Protein AF-A0A2G9XQI0-F1 (afdb_monomer)

pLDDT: mean 79.47, std 15.98, range [28.84, 98.62]

Solvent-accessible surface area (backbone atoms only — not comparable to full-atom values): 32537 Å² total; per-residue (Å²): 112,74,72,61,55,56,53,53,55,53,52,53,52,55,56,50,63,72,71,75,75,69,88,62,84,77,70,81,80,65,81,81,84,62,55,68,38,78,83,71,47,72,48,85,38,57,42,31,38,40,32,28,11,38,22,68,37,73,60,52,85,65,51,75,16,21,46,47,31,33,47,54,44,52,51,48,39,46,72,32,25,70,39,49,76,94,41,53,45,79,26,52,25,87,54,28,28,59,66,47,53,56,48,50,53,55,46,43,40,72,67,47,42,55,69,14,32,36,40,38,38,41,26,35,59,30,45,62,40,88,82,84,65,44,22,21,45,56,28,26,76,30,53,93,88,38,71,86,49,38,46,40,55,62,64,52,44,58,46,59,14,50,93,38,27,34,31,36,22,29,35,39,38,34,47,23,22,26,46,39,73,57,50,84,83,78,85,77,83,84,71,87,83,42,71,69,52,53,31,54,12,64,76,27,39,12,32,35,38,36,23,39,17,38,80,47,78,69,59,74,65,48,58,94,56,16,23,46,52,50,34,32,48,43,45,50,64,70,69,56,72,56,60,66,46,37,60,86,67,49,43,61,58,28,38,53,50,22,57,76,75,46,96,36,54,49,46,74,46,62,43,71,95,24,75,44,42,91,75,22,38,42,75,48,45,46,33,72,66,45,43,52,52,57,52,53,51,52,55,51,51,55,51,52,54,57,51,51,53,55,48,54,54,52,50,51,52,53,51,53,52,52,56,51,50,52,51,58,49,52,54,47,58,51,53,50,52,50,50,51,52,53,53,50,62,73,28,63,97,48,98,77,55,53,81,68,72,32,75,69,36,53,49,52,53,50,55,51,52,54,52,53,50,53,52,53,53,52,53,51,54,52,49,55,54,50,51,51,49,54,51,50,50,55,50,49,54,50,52,52,52,48,51,55,52,49,56,52,52,53,52,53,50,52,52,48,56,53,35,57,72,34,88,75,31,51,83,43,46,65,65,50,46,52,56,55,36,68,79,37,73,84,46,77,80,53,63,90,85,44,60,61,59,44,39,22,73,73,60,40,76,69,47,76,56,100,55,34,41,26,29,59,36,45,30,28,38,32,71,83,80,44,34,26,31,44,26,47,39,72,73,48,67,37,23,45,70,59,28,41,52,49,13,47,68,37,54,67,63,80,45,71,75,31,25,50,31,45,62,69,60,55,56,70,52,56,32,99,82,47,64,43,80,25,85,44,74,57,54,23,21,29,62,89,68,48,44,50,41,32,39,26,34,51,26,64,51,66,58,93,69,26,27,29,34,42,32,30,42,91,65,88,69,94,75,86,95,68,88,71,53,97,64,63,40,82,46,78,42,55,29,83,51,30,76,65,23,27,34,54,32,29,33,73,57,120

Structure (mmCIF, N/CA/C/O backbone):
data_AF-A0A2G9XQI0-F1
#
_entry.id   AF-A0A2G9XQI0-F1
#
loop_
_atom_site.group_PDB
_atom_site.id
_atom_site.type_symbol
_atom_site.label_atom_id
_atom_site.label_alt_id
_atom_site.label_comp_id
_atom_site.label_asym_id
_atom_site.label_entity_id
_atom_site.label_seq_id
_atom_site.pdbx_PDB_ins_code
_atom_site.Cartn_x
_atom_site.Cartn_y
_atom_site.Cartn_z
_atom_site.occupancy
_atom_site.B_iso_or_equiv
_atom_site.auth_seq_id
_atom_site.auth_comp_id
_atom_site.auth_asym_id
_atom_site.auth_atom_id
_atom_site.pdbx_PDB_model_num
ATOM 1 N N . MET A 1 1 ? -49.673 32.265 -56.583 1.00 53.06 1 MET A N 1
ATOM 2 C CA . MET A 1 1 ? -49.340 30.983 -55.913 1.00 53.06 1 MET A CA 1
ATOM 3 C C . MET A 1 1 ? -48.064 30.309 -56.434 1.00 53.06 1 MET A C 1
ATOM 5 O O . MET A 1 1 ? -47.155 30.170 -55.629 1.00 53.06 1 MET A O 1
ATOM 9 N N . LYS A 1 2 ? -47.919 29.950 -57.726 1.00 47.06 2 LYS A N 1
ATOM 10 C CA . LYS A 1 2 ? -46.746 29.178 -58.225 1.00 47.06 2 LYS A CA 1
ATOM 11 C C . LYS A 1 2 ? -45.350 29.745 -57.859 1.00 47.06 2 LYS A C 1
ATOM 13 O O . LYS A 1 2 ? -44.463 28.971 -57.527 1.00 47.06 2 LYS A O 1
ATOM 18 N N . SER A 1 3 ? -45.167 31.072 -57.841 1.00 48.56 3 SER A N 1
ATOM 19 C CA . SER A 1 3 ? -43.870 31.715 -57.521 1.00 48.56 3 SER A CA 1
ATOM 20 C C . SER A 1 3 ? -43.415 31.556 -56.054 1.00 48.56 3 SER A C 1
ATOM 22 O O . SER A 1 3 ? -42.226 31.401 -55.788 1.00 48.56 3 SER A O 1
ATOM 24 N N . ILE A 1 4 ? -44.349 31.535 -55.093 1.00 52.88 4 ILE A N 1
ATOM 25 C CA . ILE A 1 4 ? -44.016 31.419 -53.658 1.00 52.88 4 ILE A CA 1
ATOM 26 C C . ILE A 1 4 ? -43.609 29.981 -53.316 1.00 52.88 4 ILE A C 1
ATOM 28 O O . ILE A 1 4 ? -42.608 29.773 -52.637 1.00 52.88 4 ILE A O 1
ATOM 32 N N . ILE A 1 5 ? -44.329 28.994 -53.860 1.00 52.91 5 ILE A N 1
ATOM 33 C CA . ILE A 1 5 ? -44.011 27.571 -53.675 1.00 52.91 5 ILE A CA 1
ATOM 34 C C . ILE A 1 5 ? -42.599 27.279 -54.207 1.00 52.91 5 ILE A C 1
ATOM 36 O O . ILE A 1 5 ? -41.779 26.729 -53.481 1.00 52.91 5 ILE A O 1
ATOM 40 N N . MET A 1 6 ? -42.268 27.758 -55.413 1.00 44.12 6 MET A N 1
ATOM 41 C CA . MET A 1 6 ? -40.955 27.530 -56.033 1.00 44.12 6 MET A CA 1
ATOM 42 C C . MET A 1 6 ? -39.779 28.137 -55.242 1.00 44.12 6 MET A C 1
ATOM 44 O O . MET A 1 6 ? -38.683 27.582 -55.261 1.00 44.12 6 MET A O 1
ATOM 48 N N . ARG A 1 7 ? -39.994 29.239 -54.504 1.00 46.38 7 ARG A N 1
ATOM 49 C CA . ARG A 1 7 ? -38.972 29.820 -53.612 1.00 46.38 7 ARG A CA 1
ATOM 50 C C . ARG A 1 7 ? -38.784 29.026 -52.317 1.00 46.38 7 ARG A C 1
ATOM 52 O O . ARG A 1 7 ? -37.656 28.924 -51.848 1.00 46.38 7 ARG A O 1
ATOM 59 N N . ILE A 1 8 ? -39.847 28.434 -51.773 1.00 49.78 8 ILE A N 1
ATOM 60 C CA . ILE A 1 8 ? -39.761 27.583 -50.575 1.00 49.78 8 ILE A CA 1
ATOM 61 C C . ILE A 1 8 ? -39.074 26.250 -50.915 1.00 49.78 8 ILE A C 1
ATOM 63 O O . ILE A 1 8 ? -38.213 25.812 -50.159 1.00 49.78 8 ILE A O 1
ATOM 67 N N . THR A 1 9 ? -39.366 25.653 -52.078 1.00 47.44 9 THR A N 1
ATOM 68 C CA . THR A 1 9 ? -38.718 24.404 -52.522 1.00 47.44 9 THR A CA 1
ATOM 69 C C . THR A 1 9 ? -37.220 24.574 -52.807 1.00 47.44 9 THR A C 1
ATOM 71 O O . THR A 1 9 ? -36.441 23.678 -52.495 1.00 47.44 9 THR A O 1
ATOM 74 N N . LEU A 1 10 ? -36.780 25.718 -53.352 1.00 41.25 10 LEU A N 1
ATOM 75 C CA . LEU A 1 10 ? -35.342 25.971 -53.532 1.00 41.25 10 LEU A CA 1
ATOM 76 C C . LEU A 1 10 ? -34.605 26.127 -52.193 1.00 41.25 10 LEU A C 1
ATOM 78 O O . LEU A 1 10 ? -33.480 25.652 -52.063 1.00 41.25 10 LEU A O 1
ATOM 82 N N . PHE A 1 11 ? -35.227 26.762 -51.194 1.00 43.19 11 PHE A N 1
ATOM 83 C CA . PHE A 1 11 ? -34.589 26.991 -49.895 1.00 43.19 11 PHE A CA 1
ATOM 84 C C . PHE A 1 11 ? -34.471 25.705 -49.062 1.00 43.19 11 PHE A C 1
ATOM 86 O O . PHE A 1 11 ? -33.463 25.502 -48.388 1.00 43.19 11 PHE A O 1
ATOM 93 N N . THR A 1 12 ? -35.453 24.798 -49.146 1.00 44.06 12 THR A N 1
ATOM 94 C CA . THR A 1 12 ? -35.372 23.487 -48.482 1.00 44.06 12 THR A CA 1
ATOM 95 C C . THR A 1 12 ? -34.373 22.546 -49.149 1.00 44.06 12 THR A C 1
ATOM 97 O O . THR A 1 12 ? -33.665 21.840 -48.437 1.00 44.06 12 THR A O 1
ATOM 100 N N . ILE A 1 13 ? -34.237 22.568 -50.481 1.00 44.06 13 ILE A N 1
ATOM 101 C CA . ILE A 1 13 ? -33.203 21.781 -51.175 1.00 44.06 13 ILE A CA 1
ATOM 102 C C . ILE A 1 13 ? -31.798 22.314 -50.850 1.00 44.06 13 ILE A C 1
ATOM 104 O O . ILE A 1 13 ? -30.905 21.510 -50.591 1.00 44.06 13 ILE A O 1
ATOM 108 N N . LEU A 1 14 ? -31.607 23.639 -50.766 1.00 38.41 14 LEU A N 1
ATOM 109 C CA . LEU A 1 14 ? -30.307 24.218 -50.403 1.00 38.41 14 LEU A CA 1
ATOM 110 C C . LEU A 1 14 ? -29.899 23.888 -48.953 1.00 38.41 14 LEU A C 1
ATOM 112 O O . LEU A 1 14 ? -28.735 23.564 -48.707 1.00 38.41 14 LEU A O 1
ATOM 116 N N . LEU A 1 15 ? -30.851 23.889 -48.006 1.00 39.62 15 LEU A N 1
ATOM 117 C CA . LEU A 1 15 ? -30.596 23.416 -46.638 1.00 39.62 15 LEU A CA 1
ATOM 118 C C . LEU A 1 15 ? -30.298 21.910 -46.583 1.00 39.62 15 LEU A C 1
ATOM 120 O O . LEU A 1 15 ? -29.443 21.500 -45.805 1.00 39.62 15 LEU A O 1
ATOM 124 N N . PHE A 1 16 ? -30.946 21.083 -47.410 1.00 36.50 16 PHE A N 1
ATOM 125 C CA . PHE A 1 16 ? -30.682 19.641 -47.418 1.00 36.50 16 PHE A CA 1
ATOM 126 C C . PHE A 1 16 ? -29.314 19.304 -48.037 1.00 36.50 16 PHE A C 1
ATOM 128 O O . PHE A 1 16 ? -28.618 18.419 -47.543 1.00 36.50 16 PHE A O 1
ATOM 135 N N . SER A 1 17 ? -28.856 20.068 -49.038 1.00 36.22 17 SER A N 1
ATOM 136 C CA . SER A 1 17 ? -27.488 19.945 -49.566 1.00 36.22 17 SER A CA 1
ATOM 137 C C . SER A 1 17 ? -26.392 20.400 -48.593 1.00 36.22 17 SER A C 1
ATOM 139 O O . SER A 1 17 ? -25.253 19.968 -48.740 1.00 36.22 17 SER A O 1
ATOM 141 N N . LEU A 1 18 ? -26.713 21.208 -47.571 1.00 38.41 18 LEU A N 1
ATOM 142 C CA . LEU A 1 18 ? -25.760 21.571 -46.510 1.00 38.41 18 LEU A CA 1
ATOM 143 C C . LEU A 1 18 ? -25.688 20.552 -45.356 1.00 38.41 18 LEU A C 1
ATOM 145 O O . LEU A 1 18 ? -24.840 20.698 -44.479 1.00 38.41 18 LEU A O 1
ATOM 149 N N . VAL A 1 19 ? -26.551 19.529 -45.343 1.00 41.97 19 VAL A N 1
ATOM 150 C CA . VAL A 1 19 ? -26.643 18.527 -44.258 1.00 41.97 19 VAL A CA 1
ATOM 151 C C . VAL A 1 19 ? -26.165 17.130 -44.699 1.00 41.97 19 VAL A C 1
ATOM 153 O O . VAL A 1 19 ? -25.964 16.256 -43.863 1.00 41.97 19 VAL A O 1
ATOM 156 N N . VAL A 1 20 ? -25.888 16.914 -45.993 1.00 44.09 20 VAL A N 1
ATOM 157 C CA . VAL A 1 20 ? -25.429 15.616 -46.546 1.00 44.09 20 VAL A CA 1
ATOM 158 C C . VAL A 1 20 ? -24.032 15.727 -47.187 1.00 44.09 20 VAL A C 1
ATOM 160 O O . VAL A 1 20 ? -23.755 15.184 -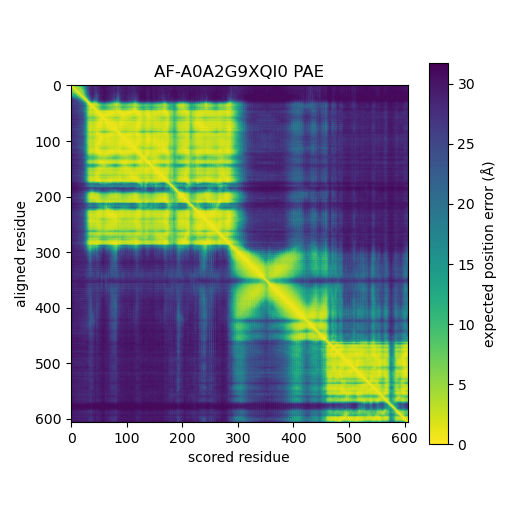48.252 1.00 44.09 20 VAL A O 1
ATOM 163 N N . SER A 1 21 ? -23.119 16.474 -46.559 1.00 42.31 21 SER A N 1
ATOM 164 C CA . SER A 1 21 ? -21.694 16.536 -46.956 1.00 42.31 21 SER A CA 1
ATOM 165 C C . SER A 1 21 ? -20.744 16.733 -45.766 1.00 42.31 21 SER A C 1
ATOM 167 O O . SER A 1 21 ? -19.694 17.358 -45.881 1.00 42.31 21 SER A O 1
ATOM 169 N N . SER A 1 22 ? -21.101 16.164 -44.613 1.00 34.94 22 SER A N 1
ATOM 170 C CA . SER A 1 22 ? -20.264 16.117 -43.403 1.00 34.94 22 SER A CA 1
ATOM 171 C C . SER A 1 22 ? -20.148 14.711 -42.795 1.00 34.94 22 SER A C 1
ATOM 173 O O . SER A 1 22 ? -19.723 14.561 -41.656 1.00 34.94 22 SER A O 1
ATOM 175 N N . THR A 1 23 ? -20.407 13.661 -43.584 1.00 33.53 23 THR A N 1
ATOM 176 C CA . THR A 1 23 ? -19.893 12.302 -43.321 1.00 33.53 23 THR A CA 1
ATOM 177 C C . THR A 1 23 ? -18.526 12.084 -43.978 1.00 33.53 23 THR A C 1
ATOM 179 O O . THR A 1 23 ? -18.231 11.003 -44.484 1.00 33.53 23 THR A O 1
ATOM 182 N N . TYR A 1 24 ? -17.673 13.113 -43.974 1.00 36.69 24 TYR A N 1
ATOM 183 C CA . TYR A 1 24 ? -16.237 12.866 -43.952 1.00 36.69 24 TYR A CA 1
ATOM 184 C C . TYR A 1 24 ? -15.875 12.521 -42.519 1.00 36.69 24 TYR A C 1
ATOM 186 O O . TYR A 1 24 ? -16.235 13.262 -41.607 1.00 36.69 24 TYR A O 1
ATOM 194 N N . SER A 1 25 ? -15.200 11.387 -42.341 1.00 35.41 25 SER A N 1
ATOM 195 C CA . SER A 1 25 ? -14.806 10.873 -41.033 1.00 35.41 25 SER A CA 1
ATOM 196 C C . SER A 1 25 ? -14.056 11.945 -40.242 1.00 35.41 25 SER A C 1
ATOM 198 O O . SER A 1 25 ? -12.876 12.210 -40.487 1.00 35.41 25 SER A O 1
ATOM 200 N N . ALA A 1 26 ? -14.751 12.565 -39.288 1.00 30.28 26 ALA A N 1
ATOM 201 C CA . ALA A 1 26 ? -14.115 13.265 -38.195 1.00 30.28 26 ALA A CA 1
ATOM 202 C C . ALA A 1 26 ? -13.466 12.181 -37.336 1.00 30.28 26 ALA A C 1
ATOM 204 O O . ALA A 1 26 ? -14.075 11.672 -36.399 1.00 30.28 26 ALA A O 1
ATOM 205 N N . ALA A 1 27 ? -12.244 11.795 -37.711 1.00 33.16 27 ALA A N 1
ATOM 206 C CA . ALA A 1 27 ? -11.382 11.029 -36.834 1.00 33.16 27 ALA A CA 1
ATOM 207 C C . ALA A 1 27 ? -11.371 11.752 -35.488 1.00 33.16 27 ALA A C 1
ATOM 209 O O . ALA A 1 27 ? -11.069 12.952 -35.442 1.00 33.16 27 ALA A O 1
ATOM 210 N N . GLU A 1 28 ? -11.735 11.040 -34.423 1.00 30.44 28 GLU A N 1
ATOM 211 C CA . GLU A 1 28 ? -11.627 11.549 -33.067 1.00 30.44 28 GLU A CA 1
ATOM 212 C C . GLU A 1 28 ? -10.166 11.937 -32.846 1.00 30.44 28 GLU A C 1
ATOM 214 O O . GLU A 1 28 ? -9.304 11.097 -32.592 1.00 30.44 28 GLU A O 1
ATOM 219 N N . ARG A 1 29 ? -9.864 13.235 -32.956 1.00 33.72 29 ARG A N 1
ATOM 220 C CA . ARG A 1 29 ? -8.623 13.796 -32.428 1.00 33.72 29 ARG A CA 1
ATOM 221 C C . ARG A 1 29 ? -8.776 13.844 -30.917 1.00 33.72 29 ARG A C 1
ATOM 223 O O . ARG A 1 29 ? -8.934 14.915 -30.335 1.00 33.72 29 ARG A O 1
ATOM 230 N N . GLY A 1 30 ? -8.783 12.659 -30.309 1.00 34.31 30 GLY A N 1
ATOM 231 C CA . GLY A 1 30 ? -8.629 12.507 -28.878 1.00 34.31 30 GLY A CA 1
ATOM 232 C C . GLY A 1 30 ? -7.390 13.282 -28.457 1.00 34.31 30 GLY A C 1
ATOM 233 O O . GLY A 1 30 ? -6.353 13.236 -29.126 1.00 34.31 30 GLY A O 1
ATOM 234 N N . VAL A 1 31 ? -7.511 14.044 -27.374 1.00 39.00 31 VAL A N 1
ATOM 235 C CA . VAL A 1 31 ? -6.353 14.690 -26.763 1.00 39.00 31 VAL A CA 1
ATOM 236 C C . VAL A 1 31 ? -5.443 13.565 -26.283 1.00 39.00 31 VAL A C 1
ATOM 238 O O . VAL A 1 31 ? -5.781 12.861 -25.335 1.00 39.00 31 VAL A O 1
ATOM 241 N N . VAL A 1 32 ? -4.318 13.357 -26.970 1.00 52.38 32 VAL A N 1
ATOM 242 C CA . VAL A 1 32 ? -3.326 12.347 -26.587 1.00 52.38 32 VAL A CA 1
ATOM 243 C C . VAL A 1 32 ? -2.655 12.833 -25.306 1.00 52.38 32 VAL A C 1
ATOM 245 O O . VAL A 1 32 ? -1.730 13.640 -25.352 1.00 52.38 32 VAL A O 1
ATOM 248 N N . ILE A 1 33 ? -3.159 12.379 -24.157 1.00 62.16 33 ILE A N 1
ATOM 249 C CA . ILE A 1 33 ? -2.604 12.727 -22.848 1.00 62.16 33 ILE A CA 1
ATOM 250 C C . ILE A 1 33 ? -1.252 12.025 -22.709 1.00 62.16 33 ILE A C 1
ATOM 252 O O . ILE A 1 33 ? -1.184 10.804 -22.554 1.00 62.16 33 ILE A O 1
ATOM 256 N N . ARG A 1 34 ? -0.172 12.805 -22.768 1.00 75.62 34 ARG A N 1
ATOM 257 C CA . ARG A 1 34 ? 1.202 12.323 -22.598 1.00 75.62 34 ARG A CA 1
ATOM 258 C C . ARG A 1 34 ? 1.620 12.402 -21.127 1.00 75.62 34 ARG A C 1
ATOM 260 O O . ARG A 1 34 ? 1.248 13.358 -20.445 1.00 75.62 34 ARG A O 1
ATOM 267 N N . PRO A 1 35 ? 2.404 11.439 -20.614 1.00 83.75 35 PRO A N 1
ATOM 268 C CA . PRO A 1 35 ? 3.014 11.589 -19.302 1.00 83.75 35 PRO A CA 1
ATOM 269 C C . PRO A 1 35 ? 4.070 12.699 -19.306 1.00 83.75 35 PRO A C 1
ATOM 271 O O . PRO A 1 35 ? 4.711 12.965 -20.323 1.00 83.75 35 PRO A O 1
ATOM 274 N N . LEU A 1 36 ? 4.301 13.297 -18.137 1.00 84.06 36 LEU A N 1
ATOM 275 C CA . LEU A 1 36 ? 5.464 14.148 -17.894 1.00 84.06 36 LEU A CA 1
ATOM 276 C C . LEU A 1 36 ? 6.652 13.286 -17.462 1.00 84.06 36 LEU A C 1
ATOM 278 O O . LEU A 1 36 ? 6.535 12.445 -16.566 1.00 84.06 36 LEU A O 1
ATOM 282 N N . ALA A 1 37 ? 7.804 13.520 -18.076 1.00 85.00 37 ALA A N 1
ATOM 283 C CA . ALA A 1 37 ? 9.079 12.923 -17.722 1.00 85.00 37 ALA A CA 1
ATOM 284 C C . ALA A 1 37 ? 9.555 13.386 -16.330 1.00 85.00 37 ALA A C 1
ATOM 286 O O . ALA A 1 37 ? 9.181 14.471 -15.878 1.00 85.00 37 ALA A O 1
ATOM 287 N N . PRO A 1 38 ? 10.473 12.652 -15.671 1.00 82.94 38 PRO A N 1
ATOM 288 C CA . PRO A 1 38 ? 11.167 13.138 -14.473 1.00 82.94 38 PRO A CA 1
ATOM 289 C C . PRO A 1 38 ? 11.973 14.432 -14.708 1.00 82.94 38 PRO A C 1
ATOM 291 O O . PRO A 1 38 ? 12.406 15.084 -13.759 1.00 82.94 38 PRO A O 1
ATOM 294 N N . THR A 1 39 ? 12.214 14.808 -15.972 1.00 76.88 39 THR A N 1
ATOM 295 C CA . THR A 1 39 ? 12.831 16.089 -16.345 1.00 76.88 39 THR A CA 1
ATOM 296 C C . THR A 1 39 ? 11.876 17.277 -16.229 1.00 76.88 39 THR A C 1
ATOM 298 O O . THR A 1 39 ? 12.375 18.386 -16.039 1.00 76.88 39 THR A O 1
ATOM 301 N N . GLY A 1 40 ? 10.557 17.043 -16.276 1.00 75.69 40 GLY A N 1
ATOM 302 C CA . GLY A 1 40 ? 9.492 18.053 -16.343 1.00 75.69 40 GLY A CA 1
ATOM 303 C C . GLY A 1 40 ? 8.876 18.234 -17.740 1.00 75.69 40 GLY A C 1
ATOM 304 O O . GLY A 1 40 ? 7.873 18.925 -17.872 1.00 75.69 40 GLY A O 1
ATOM 305 N N . GLU A 1 41 ? 9.447 17.612 -18.772 1.00 80.00 41 GLU A N 1
ATOM 306 C CA . GLU A 1 41 ? 9.004 17.725 -20.171 1.00 80.00 41 GLU A CA 1
ATOM 307 C C . GLU A 1 41 ? 7.963 16.649 -20.528 1.00 80.00 41 GLU A C 1
ATOM 309 O O . GLU A 1 41 ? 7.930 15.587 -19.910 1.00 80.00 41 GLU A O 1
ATOM 314 N N . GLU A 1 42 ? 7.130 16.870 -21.548 1.00 84.88 42 GLU A N 1
ATOM 315 C CA . GLU A 1 42 ? 6.244 15.814 -22.062 1.00 84.88 42 GLU A CA 1
ATOM 316 C C . GLU A 1 42 ? 7.039 14.671 -22.709 1.00 84.88 42 GLU A C 1
ATOM 318 O O . GLU A 1 42 ? 7.889 14.896 -23.576 1.00 84.88 42 GLU A O 1
ATOM 323 N N . VAL A 1 43 ? 6.707 13.429 -22.350 1.00 86.81 43 VAL A N 1
ATOM 324 C CA . VAL A 1 43 ? 7.292 12.229 -22.959 1.00 86.81 43 VAL A CA 1
ATOM 325 C C . VAL A 1 43 ? 6.834 12.120 -24.417 1.00 86.81 43 VAL A C 1
ATOM 327 O O . VAL A 1 43 ? 5.646 11.967 -24.721 1.00 86.81 43 VAL A O 1
ATOM 330 N N . GLN A 1 44 ? 7.797 12.204 -25.337 1.00 81.94 44 GLN A N 1
ATOM 331 C CA . GLN A 1 44 ? 7.540 12.200 -26.780 1.00 81.94 44 GLN A CA 1
ATOM 332 C C . GLN A 1 44 ? 7.326 10.789 -27.353 1.00 81.94 44 GLN A C 1
ATOM 334 O O . GLN A 1 44 ? 6.523 10.630 -28.277 1.00 81.94 44 GLN A O 1
ATOM 339 N N . GLY A 1 45 ? 7.974 9.768 -26.788 1.00 87.75 45 GLY A N 1
ATOM 340 C CA . GLY A 1 45 ? 7.819 8.378 -27.219 1.00 87.75 45 GLY A CA 1
ATOM 341 C C . GLY A 1 45 ? 6.667 7.622 -26.561 1.00 87.75 45 GLY A C 1
ATOM 342 O O . GLY A 1 45 ? 6.174 7.978 -25.488 1.00 87.75 45 GLY A O 1
ATOM 343 N N . SER A 1 46 ? 6.256 6.544 -27.216 1.00 93.31 46 SER A N 1
ATOM 344 C CA . SER A 1 46 ? 5.218 5.620 -26.761 1.00 93.31 46 SER A CA 1
ATOM 345 C C . SER A 1 46 ? 5.763 4.593 -25.763 1.00 93.31 46 SER A C 1
ATOM 347 O O . SER A 1 46 ? 6.950 4.256 -25.764 1.00 93.31 46 SER A O 1
ATOM 349 N N . GLN A 1 47 ? 4.876 4.061 -24.919 1.00 95.06 47 GLN A N 1
ATOM 350 C CA . GLN A 1 47 ? 5.167 2.942 -24.018 1.00 95.06 47 GLN A CA 1
ATOM 351 C C . GLN A 1 47 ? 4.649 1.646 -24.653 1.00 95.06 47 GLN A C 1
ATOM 353 O O . GLN A 1 47 ? 3.454 1.350 -24.598 1.00 95.06 47 GLN A O 1
ATOM 358 N N . TRP A 1 48 ? 5.545 0.896 -25.290 1.00 97.75 48 TRP A N 1
ATOM 359 C CA . TRP A 1 48 ? 5.236 -0.387 -25.912 1.00 97.75 48 TRP A CA 1
ATOM 360 C C . TRP A 1 48 ? 5.225 -1.516 -24.886 1.00 97.75 48 TRP A C 1
ATOM 362 O O . TRP A 1 48 ? 6.050 -1.553 -23.969 1.00 97.75 48 TRP A O 1
ATOM 372 N N . LEU A 1 49 ? 4.328 -2.478 -25.084 1.00 98.38 49 LEU A N 1
ATOM 373 C CA . LEU A 1 49 ? 4.203 -3.663 -24.245 1.00 98.38 49 LEU A CA 1
ATOM 374 C C . LEU A 1 49 ? 4.085 -4.919 -25.111 1.00 98.38 49 LEU A C 1
ATOM 376 O O . LEU A 1 49 ? 3.211 -5.013 -25.965 1.00 98.38 49 LEU A O 1
ATOM 380 N N . LEU A 1 50 ? 4.944 -5.903 -24.861 1.00 98.44 50 LEU A N 1
ATOM 381 C CA . LEU A 1 50 ? 4.791 -7.274 -25.343 1.00 98.44 50 LEU A CA 1
ATOM 382 C C . LEU A 1 50 ? 4.547 -8.177 -24.136 1.00 98.44 50 LEU A C 1
ATOM 384 O O . LEU A 1 50 ? 5.429 -8.294 -23.289 1.00 98.44 50 LEU A O 1
ATOM 388 N N . VAL A 1 51 ? 3.387 -8.827 -24.063 1.00 98.31 51 VAL A N 1
ATOM 389 C CA . VAL A 1 51 ? 3.109 -9.867 -23.062 1.00 98.31 51 VAL A CA 1
ATOM 390 C C . VAL A 1 51 ? 2.989 -11.238 -23.720 1.00 98.31 51 VAL A C 1
ATOM 392 O O . VAL A 1 51 ? 2.292 -11.410 -24.721 1.00 98.31 51 VAL A O 1
ATOM 395 N N . ILE A 1 52 ? 3.685 -12.217 -23.150 1.00 98.62 52 ILE A N 1
ATOM 396 C CA . ILE A 1 52 ? 3.687 -13.612 -23.585 1.00 98.62 52 ILE A CA 1
ATOM 397 C C . ILE A 1 52 ? 3.373 -14.480 -22.365 1.00 98.62 52 ILE A C 1
ATOM 399 O O . ILE A 1 52 ? 4.059 -14.376 -21.348 1.00 98.62 52 ILE A O 1
ATOM 403 N N . GLY A 1 53 ? 2.354 -15.332 -22.468 1.00 97.81 53 GLY A N 1
ATOM 404 C CA . GLY A 1 53 ? 1.969 -16.276 -21.416 1.00 97.81 53 GLY A CA 1
ATOM 405 C C . GLY A 1 53 ? 1.584 -17.625 -22.014 1.00 97.81 53 GLY A C 1
ATOM 406 O O . GLY A 1 53 ? 0.763 -17.671 -22.931 1.00 97.81 53 GLY A O 1
ATOM 407 N N . ILE A 1 54 ? 2.183 -18.717 -21.537 1.00 97.75 54 ILE A N 1
ATOM 408 C CA . ILE A 1 54 ? 1.983 -20.054 -22.117 1.00 97.75 54 ILE A CA 1
ATOM 409 C C . ILE A 1 54 ? 1.677 -21.069 -21.014 1.00 97.75 54 ILE A C 1
ATOM 411 O O . ILE A 1 54 ? 2.564 -21.456 -20.259 1.00 97.75 54 ILE A O 1
ATOM 415 N N . ASP A 1 55 ? 0.432 -21.538 -20.962 1.00 95.12 55 ASP A N 1
ATOM 416 C CA . ASP A 1 55 ? -0.016 -22.608 -20.066 1.00 95.12 55 ASP A CA 1
ATOM 417 C C . ASP A 1 55 ? -0.225 -23.924 -20.837 1.00 95.12 55 ASP A C 1
ATOM 419 O O . ASP A 1 55 ? 0.184 -25.003 -20.399 1.00 95.12 55 ASP A O 1
ATOM 423 N N . ASN A 1 56 ? -0.825 -23.852 -22.028 1.00 96.38 56 ASN A N 1
ATOM 424 C CA . ASN A 1 56 ? -1.303 -24.995 -22.807 1.00 96.38 56 ASN A CA 1
ATOM 425 C C . ASN A 1 56 ? -0.279 -25.541 -23.818 1.00 96.38 56 ASN A C 1
ATOM 427 O O . ASN A 1 56 ? -0.569 -25.686 -25.006 1.00 96.38 56 ASN A O 1
ATOM 431 N N . TYR A 1 57 ? 0.904 -25.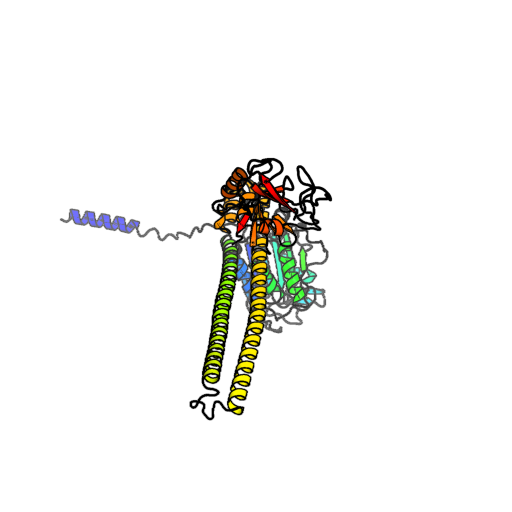908 -23.333 1.00 95.50 57 TYR A N 1
ATOM 432 C CA . TYR A 1 57 ? 1.939 -26.570 -24.130 1.00 95.50 57 TYR A CA 1
ATOM 433 C C . TYR A 1 57 ? 1.465 -27.858 -24.828 1.00 95.50 57 TYR A C 1
ATOM 435 O O . TYR A 1 57 ? 0.745 -28.672 -24.246 1.00 95.50 57 TYR A O 1
ATOM 443 N N . LEU A 1 58 ? 1.931 -28.080 -26.067 1.00 94.06 58 LEU A N 1
ATOM 444 C CA . LEU A 1 58 ? 1.603 -29.282 -26.849 1.00 94.06 58 LEU A CA 1
ATOM 445 C C . LEU A 1 58 ? 2.417 -30.517 -26.444 1.00 94.06 58 LEU A C 1
ATOM 447 O O . LEU A 1 58 ? 1.952 -31.642 -26.616 1.00 94.06 58 LEU A O 1
ATOM 451 N N . ARG A 1 59 ? 3.655 -30.319 -25.972 1.00 92.50 59 ARG A N 1
ATOM 452 C CA . ARG A 1 59 ? 4.597 -31.414 -25.659 1.00 92.50 59 ARG A CA 1
ATOM 453 C C . ARG A 1 59 ? 5.199 -31.342 -24.256 1.00 92.50 59 ARG A C 1
ATOM 455 O O . ARG A 1 59 ? 5.760 -32.336 -23.809 1.00 92.50 59 ARG A O 1
ATOM 462 N N . TRP A 1 60 ? 5.084 -30.200 -23.580 1.00 91.69 60 TRP A N 1
ATOM 463 C CA . TRP A 1 60 ? 5.563 -29.974 -22.213 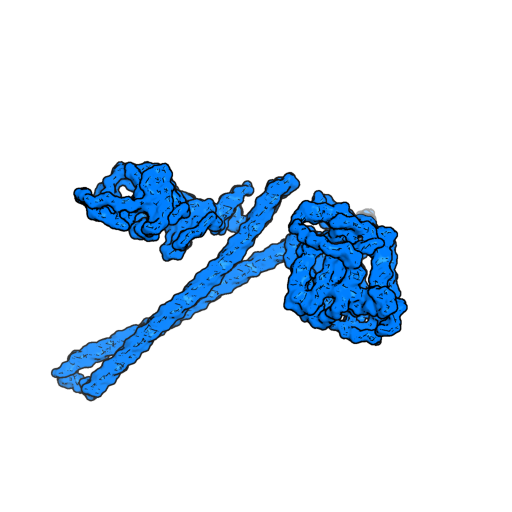1.00 91.69 60 TRP A CA 1
ATOM 464 C C . TRP A 1 60 ? 4.431 -30.123 -21.187 1.00 91.69 60 TRP A C 1
ATOM 466 O O . TRP A 1 60 ? 3.260 -30.033 -21.563 1.00 91.69 60 TRP A O 1
ATOM 476 N N . PRO A 1 61 ? 4.747 -30.339 -19.894 1.00 90.81 61 PRO A N 1
ATOM 477 C CA . PRO A 1 61 ? 3.757 -30.243 -18.826 1.00 90.81 61 PRO A CA 1
ATOM 478 C C . PRO A 1 61 ? 3.043 -28.891 -18.882 1.00 90.81 61 PRO A C 1
ATOM 480 O O . PRO A 1 61 ? 3.693 -27.858 -19.035 1.00 90.81 61 PRO A O 1
ATOM 483 N N . LYS A 1 62 ? 1.715 -28.892 -18.759 1.00 92.69 62 LYS A N 1
ATOM 484 C CA . LYS A 1 62 ? 0.944 -27.647 -18.725 1.00 92.69 62 LYS A CA 1
ATOM 485 C C . LYS A 1 62 ? 1.226 -26.862 -17.448 1.00 92.69 62 LYS A C 1
ATOM 487 O O . LYS A 1 62 ? 1.352 -27.474 -16.387 1.00 92.69 62 LYS A O 1
ATOM 492 N N . LEU A 1 63 ? 1.268 -25.541 -17.576 1.00 90.00 63 LEU A N 1
ATOM 493 C CA . LEU A 1 63 ? 1.256 -24.605 -16.452 1.00 90.00 63 LEU A CA 1
ATOM 494 C C . LEU A 1 63 ? -0.190 -24.154 -16.169 1.00 90.00 63 LEU A C 1
ATOM 496 O O . LEU A 1 63 ? -1.133 -24.577 -16.851 1.00 90.00 63 LEU A O 1
ATOM 500 N N . ARG A 1 64 ? -0.375 -23.369 -15.108 1.00 89.25 64 ARG A N 1
ATOM 501 C CA . ARG A 1 64 ? -1.679 -22.908 -14.602 1.00 89.25 64 ARG A CA 1
ATOM 502 C C . ARG A 1 64 ? -1.793 -21.395 -14.447 1.00 89.25 64 ARG A C 1
ATOM 504 O O . ARG A 1 64 ? -2.904 -20.912 -14.230 1.00 89.25 64 ARG A O 1
ATOM 511 N N . THR A 1 65 ? -0.671 -20.682 -14.456 1.00 90.62 65 THR A N 1
ATOM 512 C CA . THR A 1 65 ? -0.590 -19.270 -14.047 1.00 90.62 65 THR A CA 1
ATOM 513 C C . THR A 1 65 ? -0.103 -18.339 -15.155 1.00 90.62 65 THR A C 1
ATOM 515 O O . THR A 1 65 ? -0.470 -17.166 -15.151 1.00 90.62 65 THR A O 1
ATOM 518 N N . ALA A 1 66 ? 0.626 -18.830 -16.160 1.00 94.38 66 ALA A N 1
ATOM 519 C CA . ALA A 1 66 ? 1.420 -17.994 -17.056 1.00 94.38 66 ALA A CA 1
ATOM 520 C 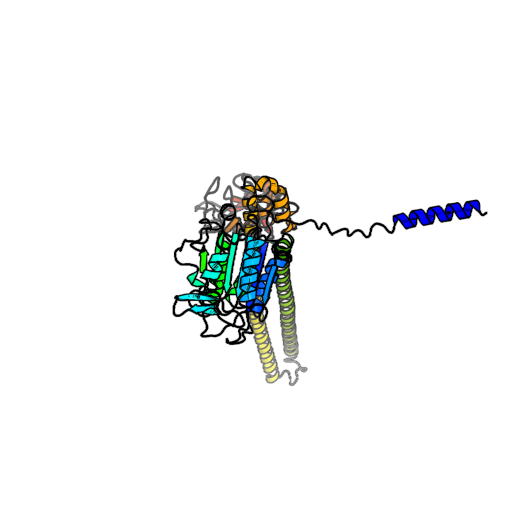C . ALA A 1 66 ? 0.575 -17.066 -17.948 1.00 94.38 66 ALA A C 1
ATOM 522 O O . ALA A 1 66 ? 0.934 -15.905 -18.173 1.00 94.38 66 ALA A O 1
ATOM 523 N N . VAL A 1 67 ? -0.579 -17.533 -18.439 1.00 96.75 67 VAL A N 1
ATOM 524 C CA . VAL A 1 67 ? -1.526 -16.688 -19.186 1.00 96.75 67 VAL A CA 1
ATOM 525 C C . VAL A 1 67 ? -2.200 -15.672 -18.259 1.00 96.75 67 VAL A C 1
ATOM 527 O O . VAL A 1 67 ? -2.502 -14.555 -18.689 1.00 96.75 67 VAL A O 1
ATOM 530 N N . ASN A 1 68 ? -2.446 -16.030 -16.997 1.00 95.31 68 ASN A N 1
ATOM 531 C CA . ASN A 1 68 ? -3.066 -15.140 -16.016 1.00 95.31 68 ASN A CA 1
ATOM 532 C C . ASN A 1 68 ? -2.094 -14.045 -15.553 1.00 95.31 68 ASN A C 1
ATOM 534 O O . ASN A 1 68 ? -2.486 -12.883 -15.490 1.00 95.31 68 ASN A O 1
ATOM 538 N N . ASP A 1 69 ? -0.822 -14.386 -15.345 1.00 95.25 69 ASP A N 1
ATOM 539 C CA . ASP A 1 69 ? 0.265 -13.467 -14.999 1.00 95.25 69 ASP A CA 1
ATOM 540 C C . ASP A 1 69 ? 0.444 -12.374 -16.056 1.00 95.25 69 ASP A C 1
ATOM 542 O O . ASP A 1 69 ? 0.391 -11.175 -15.756 1.00 95.25 69 ASP A O 1
ATOM 546 N N . ALA A 1 70 ? 0.565 -12.792 -17.319 1.00 97.12 70 ALA A N 1
ATOM 547 C CA . ALA A 1 70 ? 0.694 -11.898 -18.463 1.00 97.12 70 ALA A CA 1
ATOM 548 C C . ALA A 1 70 ? -0.513 -10.946 -18.594 1.00 97.12 70 ALA A C 1
ATOM 550 O O . ALA A 1 70 ? -0.338 -9.744 -18.814 1.00 97.12 70 ALA A O 1
ATOM 551 N N . LYS A 1 71 ? -1.737 -11.452 -18.374 1.00 97.56 71 LYS A N 1
ATOM 552 C CA . LYS A 1 71 ? -2.969 -10.643 -18.368 1.00 97.56 71 LYS A CA 1
ATOM 553 C C . LYS A 1 71 ? -3.031 -9.682 -17.181 1.00 97.56 71 LYS A C 1
ATOM 555 O O . LYS A 1 71 ? -3.330 -8.509 -17.378 1.00 97.56 71 LYS A O 1
ATOM 560 N N . ALA A 1 72 ? -2.698 -10.136 -15.974 1.00 96.62 72 ALA A N 1
ATOM 561 C CA . ALA A 1 72 ? -2.737 -9.327 -14.757 1.00 96.62 72 ALA A CA 1
ATOM 562 C C . ALA A 1 72 ? -1.751 -8.147 -14.809 1.00 96.62 72 ALA A C 1
ATOM 564 O O . ALA A 1 72 ? -2.083 -7.047 -14.353 1.00 96.62 72 ALA A O 1
ATOM 565 N N . LEU A 1 73 ? -0.569 -8.349 -15.404 1.00 97.12 73 LEU A N 1
ATOM 566 C CA . LEU A 1 73 ? 0.370 -7.266 -15.691 1.00 97.12 73 LEU A CA 1
ATOM 567 C C . LEU A 1 73 ? -0.203 -6.295 -16.732 1.00 97.12 73 LEU A C 1
ATOM 569 O O . LEU A 1 73 ? -0.256 -5.091 -16.478 1.00 97.12 73 LEU A O 1
ATOM 573 N N . ARG A 1 74 ? -0.664 -6.815 -17.878 1.00 96.94 74 ARG A N 1
ATOM 574 C CA . ARG A 1 74 ? -1.278 -6.041 -18.972 1.00 96.94 74 ARG A CA 1
ATOM 575 C C . ARG A 1 74 ? -2.438 -5.177 -18.471 1.00 96.94 74 ARG A C 1
ATOM 577 O O . ARG A 1 74 ? -2.518 -4.001 -18.822 1.00 96.94 74 ARG A O 1
ATOM 584 N N . ASP A 1 75 ? -3.283 -5.708 -17.591 1.00 96.31 75 ASP A N 1
ATOM 585 C CA . ASP A 1 75 ? -4.411 -4.991 -16.984 1.00 96.31 75 ASP A CA 1
ATOM 586 C C . ASP A 1 75 ? -3.954 -3.847 -16.074 1.00 96.31 75 ASP A C 1
ATOM 588 O O . ASP A 1 75 ? -4.476 -2.736 -16.162 1.00 96.31 75 ASP A O 1
ATOM 592 N N . VAL A 1 76 ? -2.950 -4.071 -15.223 1.00 95.50 76 VAL A N 1
ATOM 593 C CA . VAL A 1 76 ? -2.402 -3.025 -14.345 1.00 95.50 76 VAL A CA 1
ATOM 594 C C . VAL A 1 76 ? -1.693 -1.928 -15.131 1.00 95.50 76 VAL A C 1
ATOM 596 O O . VAL A 1 76 ? -1.905 -0.746 -14.854 1.00 95.50 76 VAL A O 1
ATOM 599 N N . LEU A 1 77 ? -0.883 -2.298 -16.122 1.00 96.00 77 LEU A N 1
ATOM 600 C CA . LEU A 1 77 ? -0.136 -1.341 -16.931 1.00 96.00 77 LEU A CA 1
ATOM 601 C C . LEU A 1 77 ? -1.067 -0.500 -17.811 1.00 96.00 77 LEU A C 1
ATOM 603 O O . LEU A 1 77 ? -0.917 0.718 -17.844 1.00 96.00 77 LEU A O 1
ATOM 607 N N . THR A 1 78 ? -2.073 -1.100 -18.451 1.00 93.25 78 THR A N 1
ATOM 608 C CA . THR A 1 78 ? -3.027 -0.339 -19.282 1.00 93.25 78 THR A CA 1
ATOM 609 C C . THR A 1 78 ? -4.007 0.498 -18.452 1.00 93.25 78 THR A C 1
ATOM 611 O O . THR A 1 78 ? -4.331 1.621 -18.845 1.00 93.25 78 THR A O 1
ATOM 614 N N . SER A 1 79 ? -4.450 0.024 -17.279 1.00 90.00 79 SER A N 1
ATOM 615 C CA . SER A 1 79 ? -5.368 0.789 -16.416 1.00 90.00 79 SER A CA 1
ATOM 616 C C . SER A 1 79 ? -4.689 1.936 -15.661 1.00 90.00 79 SER A C 1
ATOM 618 O O . SER A 1 79 ? -5.201 3.054 -15.674 1.00 90.00 79 SER A O 1
ATOM 620 N N . ARG A 1 80 ? -3.536 1.695 -15.020 1.00 91.94 80 ARG A N 1
ATOM 621 C CA . ARG A 1 80 ? -2.906 2.660 -14.097 1.00 91.94 80 ARG A CA 1
ATOM 622 C C . ARG A 1 80 ? -1.714 3.412 -14.662 1.00 91.94 80 ARG A C 1
ATOM 624 O O . ARG A 1 80 ? -1.358 4.445 -14.102 1.00 91.94 80 ARG A O 1
ATOM 631 N N . TYR A 1 81 ? -1.106 2.930 -15.737 1.00 93.69 81 TYR A N 1
ATOM 632 C CA . TYR A 1 81 ? 0.083 3.532 -16.331 1.00 93.69 81 TYR A CA 1
ATOM 633 C C . TYR A 1 81 ? -0.190 3.952 -17.783 1.00 93.69 81 TYR A C 1
ATOM 635 O O . TYR A 1 81 ? -1.228 3.621 -18.360 1.00 93.69 81 TYR A O 1
ATOM 643 N N . TYR A 1 82 ? 0.709 4.737 -18.374 1.00 91.06 82 TYR A N 1
ATOM 644 C CA . TYR A 1 82 ? 0.566 5.258 -19.744 1.00 91.06 82 TYR A CA 1
ATOM 645 C C . TYR A 1 82 ? 0.927 4.233 -20.838 1.00 91.06 82 TYR A C 1
ATOM 647 O O . TYR A 1 82 ? 1.637 4.560 -21.782 1.00 91.06 82 TYR A O 1
ATOM 655 N N . PHE A 1 83 ? 0.430 2.999 -20.718 1.00 92.81 83 PHE A N 1
ATOM 656 C CA . PHE A 1 83 ? 0.485 1.999 -21.788 1.00 92.81 83 PHE A CA 1
ATOM 657 C C . PHE A 1 83 ? -0.800 2.048 -22.613 1.00 92.81 83 PHE A C 1
ATOM 659 O O . PHE A 1 83 ? -1.903 2.014 -22.057 1.00 92.81 83 PHE A O 1
ATOM 666 N N . ASP A 1 84 ? -0.642 2.126 -23.932 1.00 82.88 84 ASP A N 1
ATOM 667 C CA . ASP A 1 84 ? -1.741 2.200 -24.893 1.00 82.88 84 ASP A CA 1
ATOM 668 C C . ASP A 1 84 ? -1.977 0.843 -25.581 1.00 82.88 84 ASP A C 1
ATOM 670 O O . ASP A 1 84 ? -1.066 0.020 -25.685 1.00 82.88 84 ASP A O 1
ATOM 674 N N . LYS A 1 85 ? -3.201 0.610 -26.062 1.00 85.25 85 LYS A N 1
ATOM 675 C CA . LYS A 1 85 ? -3.572 -0.595 -26.816 1.00 85.25 85 LYS A CA 1
ATOM 676 C C . LYS A 1 85 ? -2.959 -0.616 -28.216 1.00 85.25 85 LYS A C 1
ATOM 678 O O . LYS A 1 85 ? -2.647 -1.696 -28.703 1.00 85.25 85 LYS A O 1
ATOM 683 N N . ASP A 1 86 ? -2.719 0.545 -28.823 1.00 88.44 86 ASP A N 1
ATOM 684 C CA . ASP A 1 86 ? -2.094 0.652 -30.150 1.00 88.44 86 ASP A CA 1
ATOM 685 C C . ASP A 1 86 ? -0.613 0.218 -30.148 1.00 88.44 86 ASP A C 1
ATOM 687 O O . ASP A 1 86 ? -0.034 -0.056 -31.199 1.00 88.44 86 ASP A O 1
ATOM 691 N N . HIS A 1 87 ? -0.002 0.118 -28.961 1.00 94.75 87 HIS A N 1
ATOM 692 C CA . HIS A 1 87 ? 1.396 -0.270 -28.752 1.00 94.75 87 HIS A CA 1
ATOM 693 C C . HIS A 1 87 ? 1.527 -1.595 -27.969 1.00 94.75 87 HIS A C 1
ATOM 695 O O . HIS A 1 87 ? 2.574 -1.875 -27.375 1.00 94.75 87 HIS A O 1
ATOM 701 N N . LEU A 1 88 ? 0.463 -2.408 -27.956 1.00 96.81 88 LEU A N 1
ATOM 702 C CA . LEU A 1 88 ? 0.360 -3.668 -27.219 1.00 96.81 88 LEU A CA 1
ATOM 703 C C . LEU A 1 88 ? 0.396 -4.882 -28.162 1.00 96.81 88 LEU A C 1
ATOM 705 O O . LEU A 1 88 ? -0.432 -5.020 -29.059 1.00 96.81 88 LEU A O 1
ATOM 709 N N . TYR A 1 89 ? 1.317 -5.807 -27.899 1.00 98.19 89 TYR A N 1
ATOM 710 C CA . TYR A 1 89 ? 1.347 -7.146 -28.480 1.00 98.19 89 TYR A CA 1
ATOM 711 C C . TYR A 1 89 ? 1.063 -8.193 -27.399 1.00 98.19 89 TYR A C 1
ATOM 713 O O . TYR A 1 89 ? 1.680 -8.184 -26.333 1.00 98.19 89 TYR A O 1
ATOM 721 N N . GLU A 1 90 ? 0.163 -9.129 -27.691 1.00 98.31 90 GLU A N 1
ATOM 722 C CA . GLU A 1 90 ? -0.236 -10.201 -26.777 1.00 98.31 90 GLU A CA 1
ATOM 723 C C . GLU A 1 90 ? -0.096 -11.553 -27.483 1.00 98.31 90 GLU A C 1
ATOM 725 O O . GLU A 1 90 ? -0.610 -11.723 -28.588 1.00 98.31 90 GLU A O 1
ATOM 730 N N . LEU A 1 91 ? 0.601 -12.511 -26.867 1.00 98.56 91 LEU A N 1
ATOM 731 C CA . LEU A 1 91 ? 0.741 -13.880 -27.372 1.00 98.56 91 LEU A CA 1
ATOM 732 C C . LEU A 1 91 ? 0.407 -14.871 -26.251 1.00 98.56 91 LEU A C 1
ATOM 734 O O . LEU A 1 91 ? 1.152 -14.985 -25.276 1.00 98.56 91 LEU A O 1
ATOM 738 N N . TYR A 1 92 ? -0.702 -15.596 -26.395 1.00 98.38 92 TYR A N 1
ATOM 739 C CA . TYR A 1 92 ? -1.176 -16.552 -25.394 1.00 98.38 92 TYR A CA 1
ATOM 740 C C . TYR A 1 92 ? -1.282 -17.961 -25.974 1.00 98.38 92 TYR A C 1
ATOM 742 O O . TYR A 1 92 ? -1.817 -18.139 -27.067 1.00 98.38 92 TYR A O 1
ATOM 750 N N . ASP A 1 93 ? -0.824 -18.966 -25.225 1.00 97.94 93 ASP A N 1
ATOM 751 C CA . ASP A 1 93 ? -0.964 -20.388 -25.570 1.00 97.94 93 ASP A CA 1
ATOM 752 C C . ASP A 1 93 ? -0.632 -20.696 -27.045 1.00 97.94 93 ASP A C 1
ATOM 754 O O . ASP A 1 93 ? 0.520 -20.581 -27.454 1.00 97.94 93 ASP A O 1
ATOM 758 N N . ALA A 1 94 ? -1.632 -21.072 -27.851 1.00 97.25 94 ALA A N 1
ATOM 759 C CA . ALA A 1 94 ? -1.483 -21.464 -29.251 1.00 97.25 94 ALA A CA 1
ATOM 760 C C . ALA A 1 94 ? -0.923 -20.348 -30.154 1.00 97.25 94 ALA A C 1
ATOM 762 O O . ALA A 1 94 ? -0.330 -20.656 -31.187 1.00 97.25 94 ALA A O 1
ATOM 763 N N . ASP A 1 95 ? -1.062 -19.078 -29.762 1.00 97.75 95 ASP A N 1
ATOM 764 C CA . ASP A 1 95 ? -0.486 -17.944 -30.488 1.00 97.75 95 ASP A CA 1
ATOM 765 C C . ASP A 1 95 ? 1.002 -17.743 -30.164 1.00 97.75 95 ASP A C 1
ATOM 767 O O . ASP A 1 95 ? 1.735 -17.159 -30.964 1.00 97.75 95 ASP A O 1
ATOM 771 N N . ALA A 1 96 ? 1.492 -18.262 -29.034 1.00 97.75 96 ALA A N 1
ATOM 772 C CA . ALA A 1 96 ? 2.875 -18.127 -28.577 1.00 97.75 96 ALA A CA 1
ATOM 773 C C . ALA A 1 96 ? 3.824 -19.151 -29.239 1.00 97.75 96 ALA A C 1
ATOM 775 O O . ALA A 1 96 ? 4.610 -19.839 -28.580 1.00 97.75 96 ALA A O 1
ATOM 776 N N . THR A 1 97 ? 3.745 -19.246 -30.570 1.00 97.94 97 THR A N 1
ATOM 777 C CA . THR A 1 97 ? 4.620 -20.105 -31.379 1.00 97.94 97 THR A CA 1
ATOM 778 C C . THR A 1 97 ? 6.006 -19.504 -31.573 1.00 97.94 97 THR A C 1
ATOM 780 O O . THR A 1 97 ? 6.192 -18.283 -31.488 1.00 97.94 97 THR A O 1
ATOM 783 N N . ARG A 1 98 ? 6.997 -20.337 -31.919 1.00 97.25 98 ARG A N 1
ATOM 784 C CA . ARG A 1 98 ? 8.367 -19.877 -32.198 1.00 97.25 98 ARG A CA 1
ATOM 785 C C . ARG A 1 98 ? 8.384 -18.830 -33.311 1.00 97.25 98 ARG A C 1
ATOM 787 O O . ARG A 1 98 ? 9.092 -17.827 -33.221 1.00 97.25 98 ARG A O 1
ATOM 794 N N . ALA A 1 99 ? 7.597 -19.074 -34.359 1.00 97.50 99 ALA A N 1
ATOM 795 C CA . ALA A 1 99 ? 7.460 -18.172 -35.494 1.00 97.50 99 ALA A CA 1
ATOM 796 C C . ALA A 1 99 ? 6.820 -16.841 -35.078 1.00 97.50 99 ALA A C 1
ATOM 798 O O . ALA A 1 99 ? 7.366 -15.784 -35.402 1.00 97.50 99 ALA A O 1
ATOM 799 N N . ASN A 1 100 ? 5.722 -16.882 -34.318 1.00 98.25 100 ASN A N 1
ATOM 800 C CA . ASN A 1 100 ? 5.005 -15.682 -33.897 1.00 98.25 100 ASN A CA 1
ATOM 801 C C . ASN A 1 100 ? 5.865 -14.811 -32.975 1.00 98.25 100 ASN A C 1
ATOM 803 O O . ASN A 1 100 ? 6.058 -13.639 -33.291 1.00 98.25 100 ASN A O 1
ATOM 807 N N . ILE A 1 101 ? 6.468 -15.378 -31.920 1.00 98.31 101 ILE A N 1
ATOM 808 C CA . ILE A 1 101 ? 7.319 -14.636 -30.970 1.00 98.31 101 ILE A CA 1
ATOM 809 C C . ILE A 1 101 ? 8.470 -13.924 -31.702 1.00 98.31 101 ILE A C 1
ATOM 811 O O . ILE A 1 101 ? 8.659 -12.715 -31.542 1.00 98.31 101 ILE A O 1
ATOM 815 N N . LEU A 1 102 ? 9.206 -14.638 -32.564 1.00 97.81 102 LEU A N 1
ATOM 816 C CA . LEU A 1 102 ? 10.305 -14.047 -33.339 1.00 97.81 102 LEU A CA 1
ATOM 817 C C . LEU A 1 102 ? 9.812 -13.015 -34.367 1.00 97.81 102 LEU A C 1
ATOM 819 O O . LEU A 1 102 ? 10.491 -12.015 -34.605 1.00 97.81 102 LEU A O 1
ATOM 823 N N . SER A 1 103 ? 8.633 -13.217 -34.967 1.00 97.94 103 SER A N 1
ATOM 824 C CA . SER A 1 103 ? 8.037 -12.235 -35.881 1.00 97.94 103 SER A CA 1
ATOM 825 C C . SER A 1 103 ? 7.631 -10.947 -35.158 1.00 97.94 103 SER A C 1
ATOM 827 O O . SER A 1 103 ? 7.876 -9.861 -35.680 1.00 97.94 103 SER A O 1
ATOM 829 N N . THR A 1 104 ? 7.112 -11.050 -33.932 1.00 98.38 104 THR A N 1
ATOM 830 C CA . THR A 1 104 ? 6.720 -9.910 -33.097 1.00 98.38 104 THR A CA 1
ATOM 831 C C . THR A 1 104 ? 7.939 -9.112 -32.646 1.00 98.38 104 THR A C 1
ATOM 833 O O . THR A 1 104 ? 7.959 -7.897 -32.830 1.00 98.38 104 THR A O 1
ATOM 836 N N . LEU A 1 105 ? 9.013 -9.770 -32.189 1.00 98.00 105 LEU A N 1
ATOM 837 C CA . LEU A 1 105 ? 10.297 -9.105 -31.908 1.00 98.00 105 LEU A CA 1
ATOM 838 C C . LEU A 1 105 ? 10.858 -8.387 -33.150 1.00 98.00 105 LEU A C 1
ATOM 840 O O . LEU A 1 105 ? 11.323 -7.249 -33.066 1.00 98.00 105 LEU A O 1
ATOM 844 N N . ARG A 1 106 ? 10.739 -9.001 -34.335 1.00 97.44 106 ARG A N 1
ATOM 845 C CA . ARG A 1 106 ? 11.138 -8.382 -35.608 1.00 97.44 106 ARG A CA 1
ATOM 846 C C . ARG A 1 106 ? 10.229 -7.227 -36.042 1.00 97.44 106 ARG A C 1
ATOM 848 O O . ARG A 1 106 ? 10.687 -6.346 -36.767 1.00 97.44 106 ARG A O 1
ATOM 855 N N . ASN A 1 107 ? 8.960 -7.224 -35.646 1.00 97.69 107 ASN A N 1
ATOM 856 C CA . ASN A 1 107 ? 8.033 -6.125 -35.912 1.00 97.69 107 ASN A CA 1
ATOM 857 C C . ASN A 1 107 ? 8.286 -4.950 -34.962 1.00 97.69 107 ASN A C 1
ATOM 859 O O . 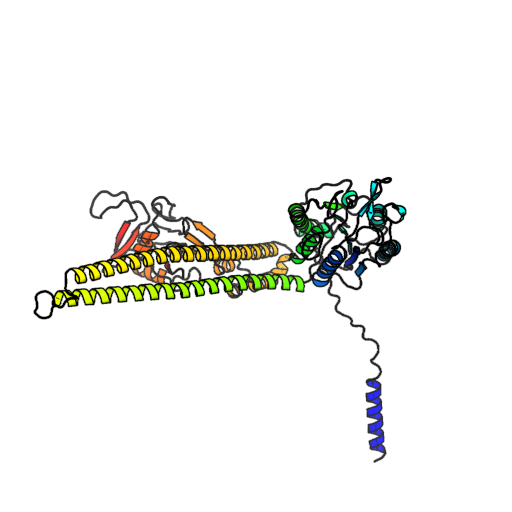ASN A 1 107 ? 8.369 -3.818 -35.435 1.00 97.69 107 ASN A O 1
ATOM 863 N N . LEU A 1 108 ? 8.548 -5.215 -33.678 1.00 97.94 108 LEU A N 1
ATOM 864 C CA . LEU A 1 108 ? 9.024 -4.214 -32.719 1.00 97.94 108 LEU A CA 1
ATOM 865 C C . LEU A 1 108 ? 10.306 -3.532 -33.225 1.00 97.94 108 LEU A C 1
ATOM 867 O O . LEU A 1 108 ? 10.344 -2.310 -33.311 1.00 97.94 108 LEU A O 1
ATOM 871 N N . ALA A 1 109 ? 11.296 -4.292 -33.705 1.00 97.00 109 ALA A N 1
ATOM 872 C CA . ALA A 1 109 ? 12.529 -3.745 -34.294 1.00 97.00 109 ALA A CA 1
ATOM 873 C C . ALA A 1 109 ? 12.318 -2.841 -35.534 1.00 97.00 109 ALA A C 1
ATOM 875 O O . ALA A 1 109 ? 13.206 -2.075 -35.901 1.00 97.00 109 ALA A O 1
ATOM 876 N N . LYS A 1 110 ? 11.155 -2.912 -36.199 1.00 96.81 110 LYS A N 1
ATOM 877 C CA . LYS A 1 110 ? 10.795 -2.025 -37.323 1.00 96.81 110 LYS A CA 1
ATOM 878 C C . LYS A 1 110 ? 9.991 -0.795 -36.900 1.00 96.81 110 LYS A C 1
ATOM 880 O O . LYS A 1 110 ? 10.019 0.200 -37.618 1.00 96.81 110 LYS A O 1
ATOM 885 N N . GLN A 1 111 ? 9.208 -0.901 -35.826 1.00 95.94 111 GLN A N 1
ATOM 886 C CA . GLN A 1 111 ? 8.188 0.086 -35.450 1.00 95.94 111 GLN A CA 1
ATOM 887 C C . GLN A 1 111 ? 8.626 0.984 -34.289 1.00 95.94 111 GLN A C 1
ATOM 889 O O . GLN A 1 111 ? 8.312 2.172 -34.294 1.00 95.94 111 GLN A O 1
ATOM 894 N N . VAL A 1 112 ? 9.355 0.421 -33.322 1.00 96.75 112 VAL A N 1
ATOM 895 C CA . VAL A 1 112 ? 9.808 1.105 -32.108 1.00 96.75 112 VAL A CA 1
ATOM 896 C C . VAL A 1 112 ? 10.888 2.129 -32.456 1.00 96.75 112 VAL A C 1
ATOM 898 O O . VAL A 1 112 ? 11.902 1.807 -33.086 1.00 96.75 112 VAL A O 1
ATOM 901 N N . LYS A 1 113 ? 10.674 3.373 -32.032 1.00 96.06 113 LYS A N 1
ATOM 902 C CA . LYS A 1 113 ? 11.530 4.527 -32.326 1.00 96.06 113 LYS A CA 1
ATOM 903 C C . LYS A 1 113 ? 12.541 4.798 -31.203 1.00 96.06 113 LYS A C 1
ATOM 905 O O . LYS A 1 113 ? 12.387 4.254 -30.112 1.00 96.06 113 LYS A O 1
ATOM 910 N N . PRO A 1 114 ? 13.571 5.636 -31.431 1.00 94.06 114 PRO A N 1
ATOM 911 C CA . PRO A 1 114 ? 14.524 6.019 -30.389 1.00 94.06 114 PRO A CA 1
ATOM 912 C C . PRO A 1 114 ? 13.872 6.605 -29.131 1.00 94.06 114 PRO A C 1
ATOM 914 O O . PRO A 1 114 ? 14.245 6.239 -28.023 1.00 94.06 114 PRO A O 1
ATOM 917 N N . GLU A 1 115 ? 12.875 7.472 -29.288 1.00 92.94 115 GLU A N 1
ATOM 918 C CA . GLU A 1 115 ? 12.164 8.126 -28.185 1.00 92.94 115 GLU A CA 1
ATOM 919 C C . GLU A 1 115 ? 11.291 7.177 -27.340 1.00 92.94 115 GLU A C 1
ATOM 921 O O . GLU A 1 115 ? 10.916 7.526 -26.221 1.00 92.94 115 GLU A O 1
ATOM 926 N N . ASP A 1 116 ? 10.969 5.988 -27.855 1.00 95.88 116 ASP A N 1
ATOM 927 C CA . ASP A 1 116 ? 10.043 5.043 -27.230 1.00 95.88 116 ASP A CA 1
ATOM 928 C C . ASP A 1 116 ? 10.665 4.277 -26.048 1.00 95.88 116 ASP A C 1
ATOM 930 O O . ASP A 1 116 ? 11.885 4.181 -25.878 1.00 95.88 116 ASP A O 1
ATOM 934 N N . SER A 1 117 ? 9.800 3.663 -25.240 1.00 97.19 117 SER A N 1
ATOM 935 C CA . SER A 1 117 ? 10.166 2.665 -24.228 1.00 97.19 117 SER A CA 1
ATOM 936 C C . SER A 1 117 ? 9.440 1.346 -24.501 1.00 97.19 117 SER A C 1
ATOM 938 O O . SER A 1 117 ? 8.311 1.360 -24.986 1.00 97.19 117 SER A O 1
ATOM 940 N N . LEU A 1 118 ? 10.068 0.208 -24.199 1.00 98.12 118 LEU A N 1
ATOM 941 C CA . LEU A 1 118 ? 9.506 -1.129 -24.418 1.00 98.12 118 LEU A CA 1
ATOM 942 C C . LEU A 1 118 ? 9.607 -2.000 -23.160 1.00 98.12 118 LEU A C 1
ATOM 944 O O . LEU A 1 118 ? 10.703 -2.251 -22.657 1.00 98.12 118 LEU A O 1
ATOM 948 N N . LEU A 1 119 ? 8.473 -2.528 -22.706 1.00 98.44 119 LEU A N 1
ATOM 949 C CA . LEU A 1 119 ? 8.420 -3.608 -21.725 1.00 98.44 119 LEU A CA 1
ATOM 950 C C . LEU A 1 119 ? 8.103 -4.931 -22.430 1.00 98.44 119 LEU A C 1
ATOM 952 O O . LEU A 1 119 ? 7.141 -5.024 -23.191 1.00 98.44 119 LEU A O 1
ATOM 956 N N . ILE A 1 120 ? 8.897 -5.966 -22.159 1.00 98.25 120 ILE A N 1
ATOM 957 C CA . ILE A 1 120 ? 8.622 -7.342 -22.589 1.00 98.25 120 ILE A CA 1
ATOM 958 C C . ILE A 1 120 ? 8.393 -8.179 -21.336 1.00 98.25 120 ILE A C 1
ATOM 960 O O . ILE A 1 120 ? 9.261 -8.222 -20.470 1.00 98.25 120 ILE A O 1
ATOM 964 N N . PHE A 1 121 ? 7.256 -8.860 -21.252 1.00 98.06 121 PHE A N 1
ATOM 965 C CA . PHE A 1 121 ? 6.944 -9.824 -20.206 1.00 98.06 121 PHE A CA 1
ATOM 966 C C . PHE A 1 121 ? 6.798 -11.222 -20.809 1.00 98.06 121 PHE A C 1
ATOM 968 O O . PHE A 1 121 ? 6.044 -11.408 -21.765 1.00 98.06 121 PHE A O 1
ATOM 975 N N . TYR A 1 122 ? 7.498 -12.198 -20.237 1.00 96.94 122 TYR A N 1
ATOM 976 C CA . TYR A 1 122 ? 7.399 -13.611 -20.597 1.00 96.94 122 TYR A CA 1
ATOM 977 C C . TYR A 1 122 ? 7.115 -14.443 -19.348 1.00 96.94 122 TYR A C 1
ATOM 979 O O . TYR A 1 122 ? 7.914 -14.416 -18.414 1.00 96.94 122 TYR A O 1
ATOM 987 N N . ALA A 1 123 ? 6.025 -15.208 -19.360 1.00 95.06 123 ALA A N 1
ATOM 988 C CA . ALA A 1 123 ? 5.753 -16.274 -18.401 1.00 95.06 123 ALA A CA 1
ATOM 989 C C . ALA A 1 123 ? 5.563 -17.604 -19.146 1.00 95.06 123 ALA A C 1
ATOM 991 O O . ALA A 1 123 ? 4.824 -17.682 -20.133 1.00 95.06 123 ALA A O 1
ATOM 992 N N . GLY A 1 124 ? 6.245 -18.652 -18.685 1.00 93.06 124 GLY A N 1
ATOM 993 C CA . GLY A 1 124 ? 6.231 -19.962 -19.334 1.00 93.06 124 GLY A CA 1
ATOM 994 C C . GLY A 1 124 ? 7.438 -20.823 -18.964 1.00 93.06 124 GLY A C 1
ATOM 995 O O . GLY A 1 124 ? 8.279 -20.443 -18.145 1.00 93.06 124 GLY A O 1
ATOM 996 N N . HIS A 1 125 ? 7.557 -21.992 -19.597 1.00 90.88 125 HIS A N 1
ATOM 997 C CA . HIS A 1 125 ? 8.722 -22.858 -19.414 1.00 90.88 125 HIS A CA 1
ATOM 998 C C . HIS A 1 125 ? 9.993 -22.198 -19.951 1.00 90.88 125 HIS A C 1
ATOM 1000 O O . HIS A 1 125 ? 10.085 -21.825 -21.120 1.00 90.88 125 HIS A O 1
ATOM 1006 N N . GLY A 1 126 ? 11.012 -22.141 -19.098 1.00 88.44 126 GLY A N 1
ATOM 1007 C CA . GLY A 1 126 ? 12.391 -21.899 -19.500 1.00 88.44 126 GLY A CA 1
ATOM 1008 C C . GLY A 1 126 ? 13.204 -23.179 -19.342 1.00 88.44 126 GLY A C 1
ATOM 1009 O O . GLY A 1 126 ? 13.013 -23.916 -18.374 1.00 88.44 126 GLY A O 1
ATOM 1010 N N . ASN A 1 127 ? 14.120 -23.454 -20.267 1.00 86.38 127 ASN A N 1
ATOM 1011 C CA . ASN A 1 127 ? 15.036 -24.589 -20.158 1.00 86.38 127 ASN A CA 1
ATOM 1012 C C . ASN A 1 127 ? 16.465 -24.194 -20.539 1.00 86.38 127 ASN A C 1
ATOM 1014 O O . ASN A 1 127 ? 16.674 -23.316 -21.374 1.00 86.38 127 ASN A O 1
ATOM 1018 N N . MET A 1 128 ? 17.455 -24.856 -19.945 1.00 85.00 128 MET A N 1
ATOM 1019 C CA . MET A 1 128 ? 18.857 -24.689 -20.315 1.00 85.00 128 MET A CA 1
ATOM 1020 C C . MET A 1 128 ? 19.255 -25.755 -21.337 1.00 85.00 128 MET A C 1
ATOM 1022 O O . MET A 1 128 ? 19.134 -26.952 -21.074 1.00 85.00 128 MET A O 1
ATOM 1026 N N . ASP A 1 129 ? 19.782 -25.331 -22.485 1.00 82.69 129 ASP A N 1
ATOM 1027 C CA . ASP A 1 129 ? 20.394 -26.255 -23.437 1.00 82.69 129 ASP A CA 1
ATOM 1028 C C . ASP A 1 129 ? 21.598 -26.954 -22.784 1.00 82.69 129 ASP A C 1
ATOM 1030 O O . ASP A 1 129 ? 22.524 -26.323 -22.265 1.00 82.69 129 ASP A O 1
ATOM 1034 N N . THR A 1 130 ? 21.594 -28.287 -22.810 1.00 82.94 130 THR A N 1
ATOM 1035 C CA . THR A 1 130 ? 22.650 -29.100 -22.205 1.00 82.94 130 THR A CA 1
ATOM 1036 C C . THR A 1 130 ? 23.988 -28.968 -22.934 1.00 82.94 130 THR A C 1
ATOM 1038 O O . THR A 1 130 ? 25.018 -29.219 -22.302 1.00 82.94 130 THR A O 1
ATOM 1041 N N . ILE A 1 131 ? 23.993 -28.532 -24.200 1.00 84.38 131 ILE A N 1
ATOM 1042 C CA . ILE A 1 131 ? 25.189 -28.343 -25.026 1.00 84.38 131 ILE A CA 1
ATOM 1043 C C . ILE A 1 131 ? 25.747 -26.928 -24.843 1.00 84.38 131 ILE A C 1
ATOM 1045 O O . ILE A 1 131 ? 26.836 -26.770 -24.293 1.00 84.38 131 ILE A O 1
ATOM 1049 N N . THR A 1 132 ? 25.011 -25.891 -25.258 1.00 83.06 132 THR A N 1
ATOM 1050 C CA . THR A 1 132 ? 25.501 -24.497 -25.212 1.00 83.06 132 THR A CA 1
ATOM 1051 C C . THR A 1 132 ? 25.485 -23.877 -23.813 1.00 83.06 132 THR A C 1
ATOM 1053 O O . THR A 1 132 ? 26.116 -22.842 -23.600 1.00 83.06 132 THR A O 1
ATOM 1056 N N . LYS A 1 133 ? 24.778 -24.493 -22.853 1.00 81.25 133 LYS A N 1
ATOM 1057 C CA . LYS A 1 133 ? 24.496 -23.949 -21.509 1.00 81.25 133 LYS A CA 1
ATOM 1058 C C . LYS A 1 133 ? 23.747 -22.610 -21.525 1.00 81.25 133 LYS A C 1
ATOM 1060 O O . LYS A 1 133 ? 23.761 -21.895 -20.527 1.00 81.25 133 LYS A O 1
ATOM 1065 N N . ALA A 1 134 ? 23.089 -22.276 -22.635 1.00 80.31 134 ALA A N 1
ATOM 1066 C CA . ALA A 1 134 ? 22.239 -21.099 -22.739 1.00 80.31 134 ALA A CA 1
ATOM 1067 C C . ALA A 1 134 ? 20.829 -21.400 -22.209 1.00 80.31 134 ALA A C 1
ATOM 1069 O O . ALA A 1 134 ? 20.211 -22.402 -22.582 1.00 80.31 134 ALA A O 1
ATOM 1070 N N . GLY A 1 135 ? 20.299 -20.505 -21.372 1.00 86.62 135 GLY A N 1
ATOM 1071 C CA . GLY A 1 135 ? 18.867 -20.477 -21.071 1.00 86.62 135 GLY A CA 1
ATOM 1072 C C . GLY A 1 135 ? 18.059 -20.152 -22.332 1.00 86.62 135 GLY A C 1
ATOM 1073 O O . GLY A 1 135 ? 18.517 -19.388 -23.185 1.00 86.62 135 GLY A O 1
ATOM 1074 N N . SER A 1 136 ? 16.881 -20.753 -22.466 1.00 91.06 136 SER A N 1
ATOM 1075 C CA . SER A 1 136 ? 15.984 -20.597 -23.613 1.00 91.06 136 SER A CA 1
ATOM 1076 C C . SER A 1 136 ? 14.525 -20.564 -23.167 1.00 91.06 136 SER A C 1
ATOM 1078 O O . SER A 1 136 ? 14.129 -21.316 -22.276 1.00 91.06 136 SER A O 1
ATOM 1080 N N . TRP A 1 137 ? 13.721 -19.736 -23.825 1.00 93.94 137 TRP A N 1
ATOM 1081 C CA . TRP A 1 137 ? 12.263 -19.768 -23.739 1.00 93.94 137 TRP A CA 1
ATOM 1082 C C . TRP A 1 137 ? 11.730 -20.937 -24.563 1.00 93.94 137 TRP A C 1
ATOM 1084 O O . TRP A 1 137 ? 12.238 -21.217 -25.656 1.00 93.94 137 TRP A O 1
ATOM 1094 N N . VAL A 1 138 ? 10.689 -21.596 -24.059 1.00 95.00 138 VAL A N 1
ATOM 1095 C CA . VAL A 1 138 ? 10.021 -22.710 -24.737 1.00 95.00 138 VAL A CA 1
ATOM 1096 C C . VAL A 1 138 ? 8.712 -22.201 -25.361 1.00 95.00 138 VAL A C 1
ATOM 1098 O O . VAL A 1 138 ? 7.798 -21.832 -24.617 1.00 95.00 138 VAL A O 1
ATOM 1101 N N . PRO A 1 139 ? 8.597 -22.165 -26.704 1.00 96.69 139 PRO A N 1
ATOM 1102 C CA . PRO A 1 139 ? 7.336 -21.937 -27.412 1.00 96.69 139 PRO A CA 1
ATOM 1103 C C . PRO A 1 139 ? 6.344 -23.097 -27.259 1.00 96.69 139 PRO A C 1
ATOM 1105 O O . PRO A 1 139 ? 6.731 -24.228 -26.953 1.00 96.69 139 PRO A O 1
ATOM 1108 N N . VAL A 1 140 ? 5.060 -22.826 -27.500 1.00 97.38 140 VAL A N 1
ATOM 1109 C CA . VAL A 1 140 ? 3.952 -23.765 -27.236 1.00 97.38 140 VAL A CA 1
ATOM 1110 C C . VAL A 1 140 ? 4.079 -25.116 -27.964 1.00 97.38 140 VAL A C 1
ATOM 1112 O O . VAL A 1 140 ? 3.683 -26.156 -27.427 1.00 97.38 140 VAL A O 1
ATOM 1115 N N . GLU A 1 141 ? 4.651 -25.127 -29.171 1.00 94.69 141 GLU A N 1
ATOM 1116 C CA . GLU A 1 141 ? 4.748 -26.294 -30.055 1.00 94.69 141 GLU A CA 1
ATOM 1117 C C . GLU A 1 141 ? 6.009 -27.155 -29.865 1.00 94.69 141 GLU A C 1
ATOM 1119 O O . GLU A 1 141 ? 6.079 -28.276 -30.393 1.00 94.69 141 GLU A O 1
ATOM 1124 N N . SER A 1 142 ? 7.000 -26.643 -29.132 1.00 93.62 142 SER A N 1
ATOM 1125 C CA . SER A 1 142 ? 8.368 -27.171 -29.103 1.00 93.62 142 SER A CA 1
ATOM 1126 C C . SER A 1 142 ? 8.521 -28.427 -28.236 1.00 93.62 142 SER A C 1
ATOM 1128 O O . SER A 1 142 ? 7.806 -28.631 -27.258 1.00 93.62 142 SER A O 1
ATOM 1130 N N . GLY A 1 143 ? 9.461 -29.312 -28.587 1.00 88.56 143 GLY A N 1
ATOM 1131 C CA . GLY A 1 143 ? 9.715 -30.566 -27.857 1.00 88.56 143 GLY A CA 1
ATOM 1132 C C . GLY A 1 143 ? 10.670 -30.427 -26.668 1.00 88.56 143 GLY A C 1
ATOM 1133 O O . GLY A 1 143 ? 11.435 -29.470 -26.600 1.00 88.56 143 GLY A O 1
ATOM 1134 N N . LEU A 1 144 ? 10.664 -31.411 -25.756 1.00 83.38 144 LEU A N 1
ATOM 1135 C CA . LEU A 1 144 ? 11.570 -31.461 -24.588 1.00 83.38 144 LEU A CA 1
ATOM 1136 C C . LEU A 1 144 ? 13.041 -31.716 -24.941 1.00 83.38 144 LEU A C 1
ATOM 1138 O O . LEU A 1 144 ? 13.918 -31.414 -24.141 1.00 83.38 144 LEU A O 1
ATOM 1142 N N . GLN A 1 145 ? 13.306 -32.309 -26.105 1.00 83.62 145 GLN A N 1
ATOM 1143 C CA . GLN A 1 145 ? 14.646 -32.718 -26.549 1.00 83.62 145 GLN A CA 1
ATOM 1144 C C . GLN A 1 145 ? 15.059 -32.033 -27.863 1.00 83.62 145 GLN A C 1
ATOM 1146 O O . GLN A 1 145 ? 16.052 -32.410 -28.475 1.00 83.62 145 GLN A O 1
ATOM 1151 N N . ASP A 1 146 ? 14.285 -31.042 -28.314 1.00 85.06 146 ASP A N 1
ATOM 1152 C CA . ASP A 1 146 ? 14.539 -30.295 -29.546 1.00 85.06 146 ASP A CA 1
ATOM 1153 C C . ASP A 1 146 ? 14.868 -28.837 -29.214 1.00 85.06 146 ASP A C 1
ATOM 1155 O O . ASP A 1 146 ? 14.029 -27.941 -29.320 1.00 85.06 146 ASP A O 1
ATOM 1159 N N . ALA A 1 147 ? 16.117 -28.615 -28.800 1.00 85.00 147 ALA A N 1
ATOM 1160 C CA . ALA A 1 147 ? 16.626 -27.284 -28.489 1.00 85.00 147 ALA A CA 1
ATOM 1161 C C . ALA A 1 147 ? 16.628 -26.339 -29.706 1.00 85.00 147 ALA A C 1
ATOM 1163 O O . ALA A 1 147 ? 16.592 -25.122 -29.537 1.00 85.00 147 ALA A O 1
ATOM 1164 N N . SER A 1 148 ? 16.604 -26.873 -30.937 1.00 86.12 148 SER A N 1
ATOM 1165 C CA . SER A 1 148 ? 16.534 -26.058 -32.159 1.00 86.12 148 SER A CA 1
ATOM 1166 C C . SER A 1 148 ? 15.179 -25.352 -32.319 1.00 86.12 148 SER A C 1
ATOM 1168 O O . SER A 1 148 ? 15.100 -24.260 -32.889 1.00 86.12 148 SER A O 1
ATOM 1170 N N . ALA A 1 149 ? 14.122 -25.937 -31.745 1.00 88.81 149 ALA A N 1
ATOM 1171 C CA . ALA A 1 149 ? 12.781 -25.369 -31.693 1.00 88.81 149 ALA A CA 1
ATOM 1172 C C . ALA A 1 149 ? 12.560 -24.405 -30.508 1.00 88.81 149 ALA A C 1
ATOM 1174 O O . ALA A 1 149 ? 11.462 -23.865 -30.364 1.00 88.81 149 ALA A O 1
ATOM 1175 N N . TRP A 1 150 ? 13.553 -24.159 -29.650 1.00 93.56 150 TRP A N 1
ATOM 1176 C CA . TRP A 1 150 ? 13.454 -23.148 -28.588 1.00 93.56 150 TRP A CA 1
ATOM 1177 C C . TRP A 1 150 ? 13.891 -21.763 -29.098 1.00 93.56 150 TRP A C 1
ATOM 1179 O O . TRP A 1 150 ? 14.327 -21.603 -30.246 1.00 93.56 150 TRP A O 1
ATOM 1189 N N . ILE A 1 151 ? 13.722 -20.739 -28.260 1.00 94.62 151 ILE A N 1
ATOM 1190 C CA . ILE A 1 151 ? 14.243 -19.387 -28.497 1.00 94.62 151 ILE A CA 1
ATOM 1191 C C . ILE A 1 151 ? 15.295 -19.130 -27.426 1.00 94.62 151 ILE A C 1
ATOM 1193 O O . ILE A 1 151 ? 14.958 -19.052 -26.246 1.00 94.62 151 ILE A O 1
ATOM 1197 N N . SER A 1 152 ? 16.566 -19.021 -27.806 1.00 91.31 152 SER A N 1
ATOM 1198 C CA . SER A 1 152 ? 17.628 -18.834 -26.819 1.00 91.31 152 SER A CA 1
ATOM 1199 C C . SER A 1 152 ? 17.609 -17.418 -26.237 1.00 91.31 152 SER A C 1
ATOM 1201 O O . SER A 1 152 ? 17.252 -16.446 -26.907 1.00 91.31 152 SER A O 1
ATOM 1203 N N . ASN A 1 153 ? 18.098 -17.262 -25.006 1.00 88.19 153 ASN A N 1
ATOM 1204 C CA . ASN A 1 153 ? 18.329 -15.944 -24.409 1.00 88.19 153 ASN A CA 1
ATOM 1205 C C . ASN A 1 153 ? 19.316 -15.100 -25.247 1.00 88.19 153 ASN A C 1
ATOM 1207 O O . ASN A 1 153 ? 19.324 -13.876 -25.126 1.00 88.19 153 ASN A O 1
ATOM 1211 N N . HIS A 1 154 ? 20.135 -15.724 -26.106 1.00 87.94 154 HIS A N 1
ATOM 1212 C CA . HIS A 1 154 ? 20.969 -15.023 -27.084 1.00 87.94 154 HIS A CA 1
ATOM 1213 C C . HIS A 1 154 ? 20.142 -14.457 -28.250 1.00 87.94 154 HIS A C 1
ATOM 1215 O O . HIS A 1 154 ? 20.304 -13.282 -28.575 1.00 87.94 154 HIS A O 1
ATOM 1221 N N . ASP A 1 155 ? 19.205 -15.231 -28.812 1.00 91.50 155 ASP A N 1
ATOM 1222 C CA . ASP A 1 155 ? 18.269 -14.746 -29.839 1.00 91.50 155 ASP A CA 1
ATOM 1223 C C . ASP A 1 155 ? 17.477 -13.538 -29.327 1.00 91.50 155 ASP A C 1
ATOM 1225 O O . ASP A 1 155 ? 17.380 -12.525 -30.018 1.00 91.50 155 ASP A O 1
ATOM 1229 N N . VAL A 1 156 ? 16.980 -13.607 -28.084 1.00 93.38 156 VAL A N 1
ATOM 1230 C CA . VAL A 1 156 ? 16.304 -12.479 -27.423 1.00 93.38 156 VAL A CA 1
ATOM 1231 C C . VAL A 1 156 ? 17.255 -11.285 -27.283 1.00 93.38 156 VAL A C 1
ATOM 1233 O O . VAL A 1 156 ? 16.932 -10.203 -27.772 1.00 93.38 156 VAL A O 1
ATOM 1236 N N . LYS A 1 157 ? 18.451 -11.465 -26.691 1.00 91.06 157 LYS A N 1
ATOM 1237 C CA . LYS A 1 157 ? 19.463 -10.393 -26.530 1.00 91.06 157 LYS A CA 1
ATOM 1238 C C . LYS A 1 157 ? 19.795 -9.692 -27.855 1.00 91.06 157 LYS A C 1
ATOM 1240 O O . LYS A 1 157 ? 19.955 -8.475 -27.850 1.00 91.06 157 LYS A O 1
ATOM 1245 N N . ASN A 1 158 ? 19.847 -10.417 -28.973 1.00 93.25 158 ASN A N 1
ATOM 1246 C CA . ASN A 1 158 ? 20.126 -9.838 -30.290 1.00 93.25 158 ASN A CA 1
ATOM 1247 C C . ASN A 1 158 ? 19.045 -8.838 -30.742 1.00 93.25 158 ASN A C 1
ATOM 1249 O O . ASN A 1 158 ? 19.385 -7.824 -31.345 1.00 93.25 158 ASN A O 1
ATOM 1253 N N . TYR A 1 159 ? 17.768 -9.060 -30.403 1.00 95.69 159 TYR A N 1
ATOM 1254 C CA . TYR A 1 159 ? 16.709 -8.065 -30.628 1.00 95.69 159 TYR A CA 1
ATOM 1255 C C . TYR A 1 159 ? 16.747 -6.914 -29.615 1.00 95.69 159 TYR A C 1
ATOM 1257 O O . TYR A 1 159 ? 16.419 -5.788 -29.974 1.00 95.69 159 TYR A O 1
ATOM 1265 N N . LEU A 1 160 ? 17.164 -7.160 -28.367 1.00 94.88 160 LEU A N 1
ATOM 1266 C CA . LEU A 1 160 ? 17.251 -6.107 -27.341 1.00 94.88 160 LEU A CA 1
ATOM 1267 C C . LEU A 1 160 ? 18.478 -5.192 -27.508 1.00 94.88 160 LEU A C 1
ATOM 1269 O O . LEU A 1 160 ? 18.604 -4.204 -26.786 1.00 94.88 160 LEU A O 1
ATOM 1273 N N . ASN A 1 161 ? 19.377 -5.495 -28.447 1.00 93.50 161 ASN A N 1
ATOM 1274 C CA . ASN A 1 161 ? 20.487 -4.622 -28.811 1.00 93.50 161 ASN A CA 1
ATOM 1275 C C . ASN A 1 161 ? 19.977 -3.260 -29.331 1.00 93.50 161 ASN A C 1
ATOM 1277 O O . ASN A 1 161 ? 18.999 -3.208 -30.078 1.00 93.50 161 ASN A O 1
ATOM 1281 N N . VAL A 1 162 ? 20.647 -2.168 -28.943 1.00 90.94 162 VAL A N 1
ATOM 1282 C CA . VAL A 1 162 ? 20.372 -0.789 -29.401 1.00 90.94 162 VAL A CA 1
ATOM 1283 C C . VAL A 1 162 ? 20.300 -0.629 -30.926 1.00 90.94 162 VAL A C 1
ATOM 1285 O O . VAL A 1 162 ? 19.509 0.182 -31.407 1.00 90.94 162 VAL A O 1
ATOM 1288 N N . ASP A 1 163 ? 21.060 -1.421 -31.686 1.00 91.75 163 ASP A N 1
ATOM 1289 C CA . ASP A 1 163 ? 21.051 -1.397 -33.155 1.00 91.75 163 ASP A CA 1
ATOM 1290 C C . ASP A 1 163 ? 19.810 -2.087 -33.759 1.00 91.75 163 ASP A C 1
ATOM 1292 O O . ASP A 1 163 ? 19.459 -1.833 -34.915 1.00 91.75 163 ASP A O 1
ATOM 1296 N N . ALA A 1 164 ? 19.135 -2.948 -32.987 1.00 95.12 164 ALA A N 1
ATOM 1297 C CA . ALA A 1 164 ? 17.977 -3.732 -33.412 1.00 95.12 164 ALA A CA 1
ATOM 1298 C C . ALA A 1 164 ? 16.649 -3.094 -32.970 1.00 95.12 164 ALA A C 1
ATOM 1300 O O . ALA A 1 164 ? 15.902 -2.599 -33.813 1.00 95.12 164 ALA A O 1
ATOM 1301 N N . ILE A 1 165 ? 16.348 -3.076 -31.665 1.00 96.81 165 ILE A N 1
ATOM 1302 C CA . ILE A 1 165 ? 15.203 -2.335 -31.112 1.00 96.81 165 ILE A CA 1
ATOM 1303 C C . ILE A 1 165 ? 15.721 -1.021 -30.527 1.00 96.81 165 ILE A C 1
ATOM 1305 O O . ILE A 1 165 ? 16.464 -1.000 -29.543 1.00 96.81 165 ILE A O 1
ATOM 1309 N N . LYS A 1 166 ? 15.288 0.086 -31.138 1.00 95.88 166 LYS A N 1
ATOM 1310 C CA . LYS A 1 166 ? 15.880 1.416 -30.938 1.00 95.88 166 LYS A CA 1
ATOM 1311 C C . LYS A 1 166 ? 15.427 2.162 -29.685 1.00 95.88 166 LYS A C 1
ATOM 1313 O O . LYS A 1 166 ? 16.064 3.158 -29.370 1.00 95.88 166 LYS A O 1
ATOM 1318 N N . ALA A 1 167 ? 14.388 1.693 -28.985 1.00 96.56 167 ALA A N 1
ATOM 1319 C CA . ALA A 1 167 ? 13.855 2.317 -27.765 1.00 96.56 167 ALA A CA 1
ATOM 1320 C C . ALA A 1 167 ? 14.963 2.801 -26.821 1.00 96.56 167 ALA A C 1
ATOM 1322 O O . ALA A 1 167 ? 15.919 2.064 -26.559 1.00 96.56 167 ALA A O 1
ATOM 1323 N N . THR A 1 168 ? 14.819 3.996 -26.250 1.00 94.69 168 THR A N 1
ATOM 1324 C CA . THR A 1 168 ? 15.758 4.491 -25.233 1.00 94.69 168 THR A CA 1
ATOM 1325 C C . THR A 1 168 ? 15.743 3.566 -24.017 1.00 94.69 168 THR A C 1
ATOM 1327 O O . THR A 1 168 ? 16.804 3.201 -23.520 1.00 94.69 168 THR A O 1
ATOM 1330 N N . HIS A 1 169 ? 14.572 3.078 -23.599 1.00 96.69 169 HIS A N 1
ATOM 1331 C CA . HIS A 1 169 ? 14.454 2.179 -22.450 1.00 96.69 169 HIS A CA 1
ATOM 1332 C C . HIS A 1 169 ? 13.842 0.832 -22.827 1.00 96.69 169 HIS A C 1
ATOM 1334 O O . HIS A 1 169 ? 12.756 0.780 -23.402 1.00 96.69 169 HIS A O 1
ATOM 1340 N N . ILE A 1 170 ? 14.503 -0.265 -22.449 1.00 97.50 170 ILE A N 1
ATOM 1341 C CA . ILE A 1 170 ? 13.935 -1.617 -22.530 1.00 97.50 170 ILE A CA 1
ATOM 1342 C C . ILE A 1 170 ? 14.016 -2.300 -21.167 1.00 97.50 170 ILE A C 1
ATOM 1344 O O . ILE A 1 170 ? 15.098 -2.394 -20.579 1.00 97.50 170 ILE A O 1
ATOM 1348 N N . LEU A 1 171 ? 12.879 -2.827 -20.711 1.00 97.19 171 LEU A N 1
ATOM 1349 C CA . LEU A 1 171 ? 12.776 -3.705 -19.550 1.00 97.19 171 LEU A CA 1
ATOM 1350 C C . LEU A 1 171 ? 12.246 -5.076 -19.976 1.00 97.19 171 LEU A C 1
ATOM 1352 O O . LEU A 1 171 ? 11.108 -5.201 -20.424 1.00 97.19 171 LEU A O 1
ATOM 1356 N N . LEU A 1 172 ? 13.062 -6.110 -19.794 1.00 95.94 172 LEU A N 1
ATOM 1357 C CA . LEU A 1 172 ? 12.630 -7.500 -19.891 1.00 95.94 172 LEU A CA 1
ATOM 1358 C C . LEU A 1 172 ? 12.203 -8.009 -18.507 1.00 95.94 172 LEU A C 1
ATOM 1360 O O . LEU A 1 172 ? 12.939 -7.865 -17.539 1.00 95.94 172 LEU A O 1
ATOM 1364 N N . VAL A 1 173 ? 11.045 -8.647 -18.404 1.00 95.38 173 VAL A N 1
ATOM 1365 C CA . VAL A 1 173 ? 10.561 -9.309 -17.190 1.00 95.38 173 VAL A CA 1
ATOM 1366 C C . VAL A 1 173 ? 10.287 -10.772 -17.540 1.00 95.38 173 VAL A C 1
ATOM 1368 O O . VAL A 1 173 ? 9.421 -11.057 -18.362 1.00 95.38 173 VAL A O 1
ATOM 1371 N N . SER A 1 174 ? 11.062 -11.696 -16.971 1.00 91.69 174 SER A N 1
ATOM 1372 C CA . SER A 1 174 ? 11.030 -13.123 -17.327 1.00 91.69 174 SER A CA 1
ATOM 1373 C C . SER A 1 174 ? 10.663 -13.969 -16.109 1.00 91.69 174 SER A C 1
ATOM 1375 O O . SER A 1 174 ? 11.488 -14.183 -15.216 1.00 91.69 174 SER A O 1
ATOM 1377 N N . ASP A 1 175 ? 9.431 -14.466 -16.088 1.00 83.62 175 ASP A N 1
ATOM 1378 C CA . ASP A 1 175 ? 8.938 -15.429 -15.111 1.00 83.62 175 ASP A CA 1
ATOM 1379 C C . ASP A 1 175 ? 9.101 -16.859 -15.645 1.00 83.62 175 ASP A C 1
ATOM 1381 O O . ASP A 1 175 ? 8.161 -17.516 -16.094 1.00 83.62 175 ASP A O 1
ATOM 1385 N N . SER A 1 176 ? 10.359 -17.297 -15.702 1.00 78.56 176 SER A N 1
ATOM 1386 C CA . SER A 1 176 ? 10.756 -18.578 -16.284 1.00 78.56 176 SER A CA 1
ATOM 1387 C C . SER A 1 176 ? 12.086 -19.061 -15.707 1.00 78.56 176 SER A C 1
ATOM 1389 O O . SER A 1 176 ? 12.989 -18.261 -15.441 1.00 78.56 176 SER A O 1
ATOM 1391 N N . CYS A 1 177 ? 12.253 -20.378 -15.599 1.00 65.81 177 CYS A N 1
ATOM 1392 C CA . CYS A 1 177 ? 13.500 -21.008 -15.162 1.00 65.81 177 CYS A CA 1
ATOM 1393 C C . CYS A 1 177 ? 14.685 -20.584 -16.057 1.00 65.81 177 CYS A C 1
ATOM 1395 O O . CYS A 1 177 ? 14.511 -20.313 -17.247 1.00 65.81 177 CYS A O 1
ATOM 1397 N N . PHE A 1 178 ? 15.905 -20.565 -15.512 1.00 58.38 178 PHE A N 1
ATOM 1398 C CA . PHE A 1 178 ? 17.156 -20.275 -16.245 1.00 58.38 178 PHE A CA 1
ATOM 1399 C C . PHE A 1 178 ? 17.268 -18.880 -16.889 1.00 58.38 178 PHE A C 1
ATOM 1401 O O . PHE A 1 178 ? 18.191 -18.621 -17.668 1.00 58.38 178 PHE A O 1
ATOM 1408 N N . ALA A 1 179 ? 16.391 -17.939 -16.534 1.00 55.44 179 ALA A N 1
ATOM 1409 C CA . ALA A 1 179 ? 16.526 -16.551 -16.959 1.00 55.44 179 ALA A CA 1
ATOM 1410 C C . ALA A 1 179 ? 17.742 -15.842 -16.305 1.00 55.44 179 ALA A C 1
ATOM 1412 O O . ALA A 1 179 ? 18.254 -14.871 -16.857 1.00 55.44 179 ALA A O 1
ATOM 1413 N N . GLY A 1 180 ? 18.303 -16.354 -15.200 1.00 52.25 180 GLY A N 1
ATOM 1414 C CA . GLY A 1 180 ? 19.484 -15.765 -14.545 1.00 52.25 180 GLY A CA 1
ATOM 1415 C C . GLY A 1 180 ? 20.741 -15.614 -15.428 1.00 52.25 180 GLY A C 1
ATOM 1416 O O . GLY A 1 180 ? 21.582 -14.757 -15.157 1.00 52.25 180 GLY A O 1
ATOM 1417 N N . ASP A 1 181 ? 20.865 -16.366 -16.532 1.00 58.81 181 ASP A N 1
ATOM 1418 C CA . ASP A 1 181 ? 21.975 -16.236 -17.501 1.00 58.81 181 ASP A CA 1
ATOM 1419 C C . ASP A 1 181 ? 21.940 -14.914 -18.317 1.00 58.81 181 ASP A C 1
ATOM 1421 O O . ASP A 1 181 ? 22.858 -14.582 -19.081 1.00 58.81 181 ASP A O 1
ATOM 1425 N N . PHE A 1 182 ? 20.911 -14.080 -18.124 1.00 54.69 182 PHE A N 1
ATOM 1426 C CA . PHE A 1 182 ? 20.947 -12.682 -18.553 1.00 54.69 182 PHE A CA 1
ATOM 1427 C C . PHE A 1 182 ? 22.078 -11.881 -17.862 1.00 54.69 182 PHE A C 1
ATOM 1429 O O . PHE A 1 182 ? 22.662 -11.015 -18.517 1.00 54.69 182 PHE A O 1
ATOM 1436 N N . PHE A 1 183 ? 22.462 -12.208 -16.616 1.00 58.84 183 PHE A N 1
ATOM 1437 C CA . PHE A 1 183 ? 23.231 -11.324 -15.715 1.00 58.84 183 PHE A CA 1
ATOM 1438 C C . PHE A 1 183 ? 24.705 -11.698 -15.459 1.00 58.84 183 PHE A C 1
ATOM 1440 O O . PHE A 1 183 ? 25.229 -11.471 -14.362 1.00 58.84 183 PHE A O 1
ATOM 1447 N N . ARG A 1 184 ? 25.430 -12.247 -16.442 1.00 52.41 184 ARG A N 1
ATOM 1448 C CA . ARG A 1 184 ? 26.886 -12.454 -16.292 1.00 52.41 184 ARG A CA 1
ATOM 1449 C C . ARG A 1 184 ? 27.634 -11.111 -16.217 1.00 52.41 184 ARG A C 1
ATOM 1451 O O . ARG A 1 184 ? 28.059 -10.597 -17.246 1.00 52.41 184 ARG A O 1
ATOM 1458 N N . GLY A 1 185 ? 27.849 -10.583 -15.006 1.00 46.22 185 GLY A N 1
ATOM 1459 C CA . GLY A 1 185 ? 28.928 -9.617 -14.751 1.00 46.22 185 GLY A CA 1
ATOM 1460 C C . GLY A 1 185 ? 28.626 -8.297 -14.031 1.00 46.22 185 GLY A C 1
ATOM 1461 O O . GLY A 1 185 ? 29.457 -7.404 -14.147 1.00 46.22 185 GLY A O 1
ATOM 1462 N N . TYR A 1 186 ? 27.533 -8.125 -13.270 1.00 39.56 186 TYR A N 1
ATOM 1463 C CA . TYR A 1 186 ? 27.435 -6.965 -12.358 1.00 39.56 186 TYR A CA 1
ATOM 1464 C C . TYR A 1 186 ? 26.589 -7.227 -11.102 1.00 39.56 186 TYR A C 1
ATOM 1466 O O . TYR A 1 186 ? 25.509 -7.808 -11.176 1.00 39.56 186 TYR A O 1
ATOM 1474 N N . ARG A 1 187 ? 27.078 -6.774 -9.939 1.00 43.34 187 ARG A N 1
ATOM 1475 C CA . ARG A 1 187 ? 26.366 -6.760 -8.645 1.00 43.34 187 ARG A CA 1
ATOM 1476 C C . ARG A 1 187 ? 26.667 -5.444 -7.918 1.00 43.34 187 ARG A C 1
ATOM 1478 O O . ARG A 1 187 ? 27.504 -5.405 -7.022 1.00 43.34 187 ARG A O 1
ATOM 1485 N N . GLY A 1 188 ? 26.009 -4.366 -8.336 1.00 43.19 188 GLY A N 1
ATOM 1486 C CA . GLY A 1 188 ? 26.028 -3.092 -7.613 1.00 43.19 188 GLY A CA 1
ATOM 1487 C C . GLY A 1 188 ? 25.002 -3.077 -6.476 1.00 43.19 188 GLY A C 1
ATOM 1488 O O . GLY A 1 188 ? 23.932 -3.675 -6.601 1.00 43.19 188 GLY A O 1
ATOM 1489 N N . ASN A 1 189 ? 25.301 -2.374 -5.380 1.00 43.97 189 ASN A N 1
ATOM 1490 C CA . ASN A 1 189 ? 24.272 -2.014 -4.401 1.00 43.97 189 ASN A CA 1
ATOM 1491 C C . ASN A 1 189 ? 23.290 -1.027 -5.044 1.00 43.97 189 ASN A C 1
ATOM 1493 O O . ASN A 1 189 ? 23.719 -0.056 -5.666 1.00 43.97 189 ASN A O 1
ATOM 1497 N N . LEU A 1 190 ? 21.988 -1.244 -4.847 1.00 53.38 190 LEU A N 1
ATOM 1498 C CA . LEU A 1 190 ? 20.966 -0.271 -5.230 1.00 53.38 190 LEU A CA 1
ATOM 1499 C C . LEU A 1 190 ? 21.055 0.932 -4.268 1.00 53.38 190 LEU A C 1
ATOM 1501 O O . LEU A 1 190 ? 20.890 0.737 -3.060 1.00 53.38 190 LEU A O 1
ATOM 1505 N N . PRO A 1 191 ? 21.357 2.155 -4.745 1.00 51.03 191 PRO A N 1
ATOM 1506 C CA . PRO A 1 191 ? 21.348 3.344 -3.900 1.00 51.03 191 PRO A CA 1
ATOM 1507 C C . PRO A 1 191 ? 19.911 3.732 -3.526 1.00 51.03 191 PRO A C 1
ATOM 1509 O O . PRO A 1 191 ? 18.949 3.300 -4.160 1.00 51.03 191 PRO A O 1
ATOM 1512 N N . ALA A 1 192 ? 19.754 4.592 -2.517 1.00 58.84 192 ALA A N 1
ATOM 1513 C CA . ALA A 1 192 ? 18.444 5.122 -2.149 1.00 58.84 192 ALA A CA 1
ATOM 1514 C C . ALA A 1 192 ? 17.809 5.881 -3.330 1.00 58.84 192 ALA A C 1
ATOM 1516 O O . ALA A 1 192 ? 18.376 6.855 -3.837 1.00 58.84 192 ALA A O 1
ATOM 1517 N N . VAL A 1 193 ? 16.624 5.441 -3.760 1.00 71.31 193 VAL A N 1
ATOM 1518 C CA . VAL A 1 193 ? 15.917 6.036 -4.898 1.00 71.31 193 VAL A CA 1
ATOM 1519 C C . VAL A 1 193 ? 15.381 7.413 -4.510 1.00 71.31 193 VAL A C 1
ATOM 1521 O O . VAL A 1 193 ? 14.542 7.560 -3.623 1.00 71.31 193 VAL A O 1
ATOM 1524 N N . THR A 1 194 ? 15.871 8.438 -5.203 1.00 75.69 194 THR A N 1
ATOM 1525 C CA . THR A 1 194 ? 15.432 9.833 -5.074 1.00 75.69 194 THR A CA 1
ATOM 1526 C C . THR A 1 194 ? 15.039 10.379 -6.442 1.00 75.69 194 THR A C 1
ATOM 1528 O O . THR A 1 194 ? 15.447 9.839 -7.468 1.00 75.69 194 THR A O 1
ATOM 1531 N N . ASP A 1 195 ? 14.302 11.488 -6.483 1.00 77.56 195 ASP A N 1
ATOM 1532 C CA . ASP A 1 195 ? 13.842 12.092 -7.744 1.00 77.56 195 ASP A CA 1
ATOM 1533 C C . ASP A 1 195 ? 15.021 12.487 -8.659 1.00 77.56 195 ASP A C 1
ATOM 1535 O O . ASP A 1 195 ? 14.942 12.371 -9.880 1.00 77.56 195 ASP A O 1
ATOM 1539 N N . ALA A 1 196 ? 16.163 12.864 -8.069 1.00 77.38 196 ALA A N 1
ATOM 1540 C CA . ALA A 1 196 ? 17.409 13.122 -8.791 1.00 77.38 196 ALA A CA 1
ATOM 1541 C C . ALA A 1 196 ? 18.024 11.847 -9.406 1.00 77.38 196 ALA A C 1
ATOM 1543 O O . ALA A 1 196 ? 18.564 11.902 -10.511 1.00 77.38 196 ALA A O 1
ATOM 1544 N N . VAL A 1 197 ? 17.917 10.700 -8.722 1.00 80.62 197 VAL A N 1
ATOM 1545 C CA . VAL A 1 197 ? 18.326 9.388 -9.258 1.00 80.62 197 VAL A CA 1
ATOM 1546 C C . VAL A 1 197 ? 17.401 8.978 -10.403 1.00 80.62 197 VAL A C 1
ATOM 1548 O O . VAL A 1 197 ? 17.902 8.654 -11.474 1.00 80.62 197 VAL A O 1
ATOM 1551 N N . ILE A 1 198 ? 16.078 9.088 -10.229 1.00 84.25 198 ILE A N 1
ATOM 1552 C CA . ILE A 1 198 ? 15.086 8.795 -11.279 1.00 84.25 198 ILE A CA 1
ATOM 1553 C C . ILE A 1 198 ? 15.339 9.669 -12.520 1.00 84.25 198 ILE A C 1
ATOM 1555 O O . ILE A 1 198 ? 15.393 9.157 -13.637 1.00 84.25 198 ILE A O 1
ATOM 1559 N N . LYS A 1 199 ? 15.564 10.980 -12.340 1.00 87.75 199 LYS A N 1
ATOM 1560 C CA . LYS A 1 199 ? 15.874 11.908 -13.440 1.00 87.75 199 LYS A CA 1
ATOM 1561 C C . LYS A 1 199 ? 17.161 11.541 -14.176 1.00 87.75 199 LYS A C 1
ATOM 1563 O O . LYS A 1 199 ? 17.167 11.556 -15.403 1.00 87.75 199 LYS A O 1
ATOM 1568 N N . LYS A 1 200 ? 18.225 11.178 -13.455 1.00 85.88 200 LYS A N 1
ATOM 1569 C CA . LYS A 1 200 ? 19.488 10.743 -14.070 1.00 85.88 200 LYS A CA 1
ATOM 1570 C C . LYS A 1 200 ? 19.337 9.407 -14.806 1.00 85.88 200 LYS A C 1
ATOM 1572 O O . LYS A 1 200 ? 19.876 9.265 -15.897 1.00 85.88 200 LYS A O 1
ATOM 1577 N N . ALA A 1 201 ? 18.598 8.458 -14.235 1.00 87.94 201 ALA A N 1
ATOM 1578 C CA . ALA A 1 201 ? 18.369 7.144 -14.829 1.00 87.94 201 ALA A CA 1
ATOM 1579 C C . ALA A 1 201 ? 17.516 7.212 -16.107 1.00 87.94 201 ALA A C 1
ATOM 1581 O O . ALA A 1 201 ? 17.796 6.494 -17.061 1.00 87.94 201 ALA A O 1
ATOM 1582 N N . TYR A 1 202 ? 16.534 8.118 -16.160 1.00 91.69 202 TYR A N 1
ATOM 1583 C CA . TYR A 1 202 ? 15.730 8.385 -17.359 1.00 91.69 202 TYR A CA 1
ATOM 1584 C C . TYR A 1 202 ? 16.530 9.043 -18.498 1.00 91.69 202 TYR A C 1
ATOM 1586 O O . TYR A 1 202 ? 16.244 8.838 -19.669 1.00 91.69 202 TYR A O 1
ATOM 1594 N N . GLN A 1 203 ? 17.564 9.825 -18.181 1.00 90.62 203 GLN A N 1
ATOM 1595 C CA . GLN A 1 203 ? 18.418 10.458 -19.197 1.00 90.62 203 GLN A CA 1
ATOM 1596 C C . GLN A 1 203 ? 19.419 9.491 -19.857 1.00 90.62 203 GLN A C 1
ATOM 1598 O O . GLN A 1 203 ? 20.156 9.900 -20.754 1.00 90.62 203 GLN A O 1
ATOM 1603 N N . LEU A 1 204 ? 19.476 8.235 -19.408 1.00 91.25 204 LEU A N 1
ATOM 1604 C CA . LEU A 1 204 ? 20.433 7.231 -19.858 1.00 91.25 204 LEU A CA 1
ATOM 1605 C C . LEU A 1 204 ? 19.696 6.043 -20.489 1.00 91.25 204 LEU A C 1
ATOM 1607 O O . LEU A 1 204 ? 18.805 5.451 -19.880 1.00 91.25 204 LEU A O 1
ATOM 1611 N N . SER A 1 205 ? 20.099 5.670 -21.705 1.00 92.38 205 SER A N 1
ATOM 1612 C CA . SER A 1 205 ? 19.535 4.531 -22.436 1.00 92.38 205 SER A CA 1
ATOM 1613 C C . SER A 1 205 ? 19.651 3.255 -21.605 1.00 92.38 205 SER A C 1
ATOM 1615 O O . SER A 1 205 ? 20.742 2.901 -21.157 1.00 92.38 205 SER A O 1
ATOM 1617 N N . SER A 1 206 ? 18.540 2.554 -21.382 1.00 93.56 206 SER A N 1
ATOM 1618 C CA . SER A 1 206 ? 18.478 1.409 -20.475 1.00 93.56 206 SER A CA 1
ATOM 1619 C C . SER A 1 206 ? 18.197 0.106 -21.215 1.00 93.56 206 SER A C 1
ATOM 1621 O O . SER A 1 206 ? 17.397 0.035 -22.151 1.00 93.56 206 SER A O 1
ATOM 1623 N N . ARG A 1 207 ? 18.879 -0.954 -20.782 1.00 93.38 207 ARG A N 1
ATOM 1624 C CA . ARG A 1 207 ? 18.640 -2.340 -21.193 1.00 93.38 207 ARG A CA 1
ATOM 1625 C C . ARG A 1 207 ? 18.668 -3.182 -19.929 1.00 93.38 207 ARG A C 1
ATOM 1627 O O . ARG A 1 207 ? 19.737 -3.603 -19.499 1.00 93.38 207 ARG A O 1
ATOM 1634 N N . GLN A 1 208 ? 17.519 -3.351 -19.289 1.00 92.06 208 GLN A N 1
ATOM 1635 C CA . GLN A 1 208 ? 17.394 -4.041 -18.006 1.00 92.06 208 GLN A CA 1
ATOM 1636 C C . GLN A 1 208 ? 16.632 -5.354 -18.152 1.00 92.06 208 GLN A C 1
ATOM 1638 O O . GLN A 1 208 ? 15.793 -5.507 -19.040 1.00 92.06 208 GLN A O 1
ATOM 1643 N N . ALA A 1 209 ? 16.891 -6.281 -17.233 1.00 91.38 209 ALA A N 1
ATOM 1644 C CA . ALA A 1 209 ? 16.039 -7.436 -17.018 1.00 91.38 209 ALA A CA 1
ATOM 1645 C C . ALA A 1 209 ? 15.707 -7.618 -15.531 1.00 91.38 209 ALA A C 1
ATOM 1647 O O . ALA A 1 209 ? 16.527 -7.312 -14.662 1.00 91.38 209 ALA A O 1
ATOM 1648 N N . ILE A 1 210 ? 14.516 -8.152 -15.261 1.00 90.75 210 ILE A N 1
ATOM 1649 C CA . ILE A 1 210 ? 14.090 -8.718 -13.981 1.00 90.75 210 ILE A CA 1
ATOM 1650 C C . ILE A 1 210 ? 13.702 -10.176 -14.230 1.00 90.75 210 ILE A C 1
ATOM 1652 O O . ILE A 1 210 ? 12.992 -10.471 -15.191 1.00 90.75 210 ILE A O 1
ATOM 1656 N N . THR A 1 211 ? 14.148 -11.092 -13.375 1.00 88.56 211 THR A N 1
ATOM 1657 C CA . THR A 1 211 ? 13.823 -12.522 -13.484 1.00 88.56 211 THR A CA 1
ATOM 1658 C C . THR A 1 211 ? 13.261 -13.060 -12.180 1.00 88.56 211 THR A C 1
ATOM 1660 O O . THR A 1 211 ? 13.651 -12.597 -11.105 1.00 88.56 211 THR A O 1
ATOM 1663 N N . SER A 1 212 ? 12.361 -14.043 -12.260 1.00 80.94 212 SER A N 1
ATOM 1664 C CA . SER A 1 212 ? 11.744 -14.630 -11.064 1.00 80.94 212 SER A CA 1
ATOM 1665 C C . SER A 1 212 ? 12.690 -15.509 -10.245 1.00 80.94 212 SER A C 1
ATOM 1667 O O . SER A 1 212 ? 12.534 -15.591 -9.030 1.00 80.94 212 SER A O 1
ATOM 1669 N N . GLY A 1 213 ? 13.716 -16.091 -10.870 1.00 70.00 213 GLY A N 1
ATOM 1670 C CA . GLY A 1 213 ? 14.786 -16.845 -10.209 1.00 70.00 213 GLY A CA 1
ATOM 1671 C C . GLY A 1 213 ? 16.107 -16.825 -10.988 1.00 70.00 213 GLY A C 1
ATOM 1672 O O . GLY A 1 213 ? 16.250 -16.095 -11.976 1.00 70.00 213 GLY A O 1
ATOM 1673 N N . GLY A 1 214 ? 17.077 -17.620 -10.528 1.00 58.75 214 GLY A N 1
ATOM 1674 C CA . GLY A 1 214 ? 18.380 -17.822 -11.161 1.00 58.75 214 GLY A CA 1
ATOM 1675 C C . GLY A 1 214 ? 18.386 -19.036 -12.094 1.00 58.75 214 GLY A C 1
ATOM 1676 O O . GLY A 1 214 ? 18.100 -18.906 -13.287 1.00 58.75 214 GLY A O 1
ATOM 1677 N N . LEU A 1 215 ? 18.749 -20.201 -11.549 1.00 51.06 215 LEU A N 1
ATOM 1678 C CA . LEU A 1 215 ? 18.762 -21.506 -12.237 1.00 51.06 215 LEU A CA 1
ATOM 1679 C C . LEU A 1 215 ? 17.687 -22.469 -11.689 1.00 51.06 215 LEU A C 1
ATOM 1681 O O . LEU A 1 215 ? 17.604 -23.618 -12.115 1.00 51.06 215 LEU A O 1
ATOM 1685 N N . GLU A 1 216 ? 16.893 -22.010 -10.726 1.00 53.00 216 GLU A N 1
ATOM 1686 C CA . GLU A 1 216 ? 15.907 -22.789 -9.981 1.00 53.00 216 GLU A CA 1
ATOM 1687 C C . GLU A 1 216 ? 14.574 -22.912 -10.756 1.00 53.00 216 GLU A C 1
ATOM 1689 O O . GLU A 1 216 ? 14.263 -22.047 -11.586 1.00 53.00 216 GLU A O 1
ATOM 1694 N N . PRO A 1 217 ? 13.768 -23.965 -10.510 1.00 52.94 217 PRO A N 1
ATOM 1695 C CA . PRO A 1 217 ? 12.428 -24.080 -11.080 1.00 52.94 217 PRO A CA 1
ATOM 1696 C C . PRO A 1 217 ? 11.470 -22.995 -10.553 1.00 52.94 217 PRO A C 1
ATOM 1698 O O . PRO A 1 217 ? 11.556 -22.569 -9.402 1.00 52.94 217 PRO A O 1
ATOM 1701 N N . VAL A 1 218 ? 10.530 -22.565 -11.399 1.00 57.06 218 VAL A N 1
ATOM 1702 C CA . VAL A 1 218 ? 9.476 -21.591 -11.057 1.00 57.06 218 VAL A CA 1
ATOM 1703 C C . VAL A 1 218 ? 8.270 -22.299 -10.436 1.00 57.06 218 VAL A C 1
ATOM 1705 O O . VAL A 1 218 ? 7.892 -23.385 -10.878 1.00 57.06 218 VAL A O 1
ATOM 1708 N N . SER A 1 219 ? 7.644 -21.688 -9.424 1.00 59.44 219 SER A N 1
ATOM 1709 C CA . SER A 1 219 ? 6.424 -22.231 -8.815 1.00 59.44 219 SER A CA 1
ATOM 1710 C C . SER A 1 219 ? 5.190 -22.000 -9.696 1.00 59.44 219 SER A C 1
ATOM 1712 O O . SER A 1 219 ? 4.740 -20.866 -9.846 1.00 59.44 219 SER A O 1
ATOM 1714 N N . ASP A 1 220 ? 4.573 -23.085 -10.176 1.00 58.69 220 ASP A N 1
ATOM 1715 C CA . ASP A 1 220 ? 3.254 -23.089 -10.849 1.00 58.69 220 ASP A CA 1
ATOM 1716 C C . ASP A 1 220 ? 2.064 -22.982 -9.858 1.00 58.69 220 ASP A C 1
ATOM 1718 O O . ASP A 1 220 ? 0.910 -23.285 -10.166 1.00 58.69 220 ASP A O 1
ATOM 1722 N N . ALA A 1 221 ? 2.348 -22.575 -8.619 1.00 58.94 221 ALA A N 1
ATOM 1723 C CA . ALA A 1 221 ? 1.364 -22.264 -7.595 1.00 58.94 221 ALA A CA 1
ATOM 1724 C C . ALA A 1 221 ? 1.739 -20.948 -6.901 1.00 58.94 221 ALA A C 1
ATOM 1726 O O . ALA A 1 221 ? 2.836 -20.806 -6.358 1.00 58.94 221 ALA A O 1
ATOM 1727 N N . GLY A 1 222 ? 0.806 -20.000 -6.900 1.00 61.47 222 GLY A N 1
ATOM 1728 C CA . GLY A 1 222 ? 0.929 -18.709 -6.232 1.00 61.47 222 GLY A CA 1
ATOM 1729 C C . GLY A 1 222 ? -0.440 -18.153 -5.837 1.00 61.47 222 GLY A C 1
ATOM 1730 O O . GLY A 1 222 ? -1.387 -18.904 -5.590 1.00 61.47 222 GLY A O 1
ATOM 1731 N N . PHE A 1 223 ? -0.555 -16.830 -5.742 1.00 71.00 223 PHE A N 1
ATOM 1732 C CA . PHE A 1 223 ? -1.706 -16.170 -5.125 1.00 71.00 223 PHE A CA 1
ATOM 1733 C C . PHE A 1 223 ? -2.669 -15.581 -6.163 1.00 71.00 223 PHE A C 1
ATOM 1735 O O . PHE A 1 223 ? -2.280 -14.793 -7.024 1.00 71.00 223 PHE A O 1
ATOM 1742 N N . GLY A 1 224 ? -3.959 -15.910 -6.044 1.00 70.19 224 GLY A N 1
ATOM 1743 C CA . GLY A 1 224 ? -5.017 -15.325 -6.881 1.00 70.19 224 GLY A CA 1
ATOM 1744 C C . GLY A 1 224 ? -4.983 -15.748 -8.355 1.00 70.19 224 GLY A C 1
ATOM 1745 O O . GLY A 1 224 ? -5.459 -15.000 -9.201 1.00 70.19 224 GLY A O 1
ATOM 1746 N N . GLY A 1 225 ? -4.412 -16.919 -8.658 1.00 78.69 225 GLY A N 1
ATOM 1747 C CA . GLY A 1 225 ? -4.236 -17.422 -10.028 1.00 78.69 225 GLY A CA 1
ATOM 1748 C C . GLY A 1 225 ? -2.944 -16.968 -10.715 1.00 78.69 225 GLY A C 1
ATOM 1749 O O . GLY A 1 225 ? -2.693 -17.386 -11.838 1.00 78.69 225 GLY A O 1
ATOM 1750 N N . ASN A 1 226 ? -2.127 -16.152 -10.045 1.00 84.50 226 ASN A N 1
ATOM 1751 C CA . ASN A 1 226 ? -0.804 -15.737 -10.511 1.00 84.50 226 ASN A CA 1
ATOM 1752 C C . ASN A 1 226 ? 0.310 -16.597 -9.899 1.00 84.50 226 ASN A C 1
ATOM 1754 O O . ASN A 1 226 ? 0.122 -17.171 -8.819 1.00 84.50 226 ASN A O 1
ATOM 1758 N N . SER A 1 227 ? 1.490 -16.615 -10.523 1.00 88.75 227 SER A N 1
ATOM 1759 C CA . SER A 1 227 ? 2.725 -17.093 -9.890 1.00 88.75 227 SER A CA 1
ATOM 1760 C C . SER A 1 227 ? 3.082 -16.234 -8.665 1.00 88.75 227 SER A C 1
ATOM 1762 O O . SER A 1 227 ? 2.591 -15.113 -8.493 1.00 88.75 227 SER A O 1
ATOM 1764 N N . VAL A 1 228 ? 3.977 -16.722 -7.799 1.00 86.69 228 VAL A N 1
ATOM 1765 C CA . VAL A 1 228 ? 4.449 -15.939 -6.640 1.00 86.69 228 VAL A CA 1
ATOM 1766 C C . VAL A 1 228 ? 5.178 -14.663 -7.089 1.00 86.69 228 VAL A C 1
ATOM 1768 O O . VAL A 1 228 ? 4.932 -13.590 -6.539 1.00 86.69 228 VAL A O 1
ATOM 1771 N N . PHE A 1 229 ? 6.034 -14.747 -8.111 1.00 89.81 229 PHE A N 1
ATOM 1772 C CA . PHE A 1 229 ? 6.765 -13.589 -8.634 1.00 89.81 229 PHE A CA 1
ATOM 1773 C C . PHE A 1 229 ? 5.835 -12.554 -9.259 1.00 89.81 229 PHE A C 1
ATOM 1775 O O . PHE A 1 229 ? 5.858 -11.379 -8.880 1.00 89.81 229 PHE A O 1
ATOM 1782 N N . SER A 1 230 ? 4.983 -13.001 -10.173 1.00 91.81 230 SER A N 1
ATOM 1783 C CA . SER A 1 230 ? 4.071 -12.133 -10.906 1.00 91.81 230 SER A CA 1
ATOM 1784 C C . SER A 1 230 ? 3.002 -11.531 -9.991 1.00 91.81 230 SER A C 1
ATOM 1786 O O . SER A 1 230 ? 2.643 -10.365 -10.158 1.00 91.81 230 SER A O 1
ATOM 1788 N N . HIS A 1 231 ? 2.575 -12.242 -8.938 1.00 90.69 231 HIS A N 1
ATOM 1789 C CA . HIS A 1 231 ? 1.754 -11.672 -7.868 1.00 90.69 231 HIS A CA 1
ATOM 1790 C C . HIS A 1 231 ? 2.417 -10.453 -7.208 1.00 90.69 231 HIS A C 1
ATOM 1792 O O . HIS A 1 231 ? 1.824 -9.372 -7.209 1.00 90.69 231 HIS A O 1
ATOM 1798 N N . PHE A 1 232 ? 3.640 -10.587 -6.681 1.00 89.50 232 PHE A N 1
ATOM 1799 C CA . PHE A 1 232 ? 4.310 -9.477 -5.991 1.00 89.50 232 PHE A CA 1
ATOM 1800 C C . PHE A 1 232 ? 4.737 -8.347 -6.938 1.00 89.50 232 PHE A C 1
ATOM 1802 O O . PHE A 1 232 ? 4.711 -7.182 -6.541 1.00 89.50 232 PHE A O 1
ATOM 1809 N N . PHE A 1 233 ? 5.057 -8.653 -8.199 1.00 94.31 233 PHE A N 1
ATOM 1810 C CA . PHE A 1 233 ? 5.327 -7.645 -9.228 1.00 94.31 233 PHE A CA 1
ATOM 1811 C C . PHE A 1 233 ? 4.084 -6.794 -9.533 1.00 94.31 233 PHE A C 1
ATOM 1813 O O . PHE A 1 233 ? 4.133 -5.563 -9.501 1.00 94.31 233 PHE A O 1
ATOM 1820 N N . VAL A 1 234 ? 2.940 -7.446 -9.765 1.00 94.88 234 VAL A N 1
ATOM 1821 C CA . VAL A 1 234 ? 1.653 -6.780 -10.013 1.00 94.88 234 VAL A CA 1
ATOM 1822 C C . VAL A 1 234 ? 1.158 -6.039 -8.765 1.00 94.88 234 VAL A C 1
ATOM 1824 O O . VAL A 1 234 ? 0.594 -4.953 -8.899 1.00 94.88 234 VAL A O 1
ATOM 1827 N N . ALA A 1 235 ? 1.388 -6.569 -7.559 1.00 88.00 235 ALA A N 1
ATOM 1828 C CA . ALA A 1 235 ? 1.079 -5.885 -6.302 1.00 88.00 235 ALA A CA 1
ATOM 1829 C C . ALA A 1 235 ? 1.892 -4.590 -6.148 1.00 88.00 235 ALA A C 1
ATOM 1831 O O . ALA A 1 235 ? 1.306 -3.526 -5.977 1.00 88.00 235 ALA A O 1
ATOM 1832 N N . ALA A 1 236 ? 3.214 -4.629 -6.343 1.00 91.75 236 ALA A N 1
ATOM 1833 C CA . ALA A 1 236 ? 4.063 -3.439 -6.248 1.00 91.75 236 ALA A CA 1
ATOM 1834 C C . ALA A 1 236 ? 3.668 -2.330 -7.255 1.00 91.75 236 ALA A C 1
ATOM 1836 O O . ALA A 1 236 ? 3.739 -1.143 -6.931 1.00 91.75 236 ALA A O 1
ATOM 1837 N N . LEU A 1 237 ? 3.174 -2.692 -8.446 1.00 94.38 237 LEU A N 1
ATOM 1838 C CA . LEU A 1 237 ? 2.591 -1.742 -9.406 1.00 94.38 237 LEU A CA 1
ATOM 1839 C C . LEU A 1 237 ? 1.203 -1.205 -8.979 1.00 94.38 237 LEU A C 1
ATOM 1841 O O . LEU A 1 237 ? 0.863 -0.057 -9.271 1.00 94.38 237 LEU A O 1
ATOM 1845 N N . LYS A 1 238 ? 0.383 -2.002 -8.278 1.00 90.62 238 LYS A N 1
ATOM 1846 C CA . LYS A 1 238 ? -0.901 -1.556 -7.694 1.00 90.62 238 LYS A CA 1
ATOM 1847 C C . LYS A 1 238 ? -0.710 -0.662 -6.467 1.00 90.62 238 LYS A C 1
ATOM 1849 O O . LYS A 1 238 ? -1.505 0.254 -6.257 1.00 90.62 238 LYS A O 1
ATOM 1854 N N . ASP A 1 239 ? 0.344 -0.868 -5.697 1.00 86.19 239 ASP A N 1
ATOM 1855 C CA . ASP A 1 239 ? 0.582 -0.104 -4.471 1.00 86.19 239 ASP A CA 1
ATOM 1856 C C . ASP A 1 239 ? 1.381 1.181 -4.735 1.00 86.19 239 ASP A C 1
ATOM 1858 O O . ASP A 1 239 ? 1.404 2.096 -3.909 1.00 86.19 239 ASP A O 1
ATOM 1862 N N . ASN A 1 240 ? 1.977 1.314 -5.926 1.00 87.50 240 ASN A N 1
ATOM 1863 C CA . ASN A 1 240 ? 2.694 2.517 -6.322 1.00 87.50 240 ASN A CA 1
ATOM 1864 C C . ASN A 1 240 ? 1.796 3.770 -6.358 1.00 87.50 240 ASN A C 1
ATOM 1866 O O . ASN A 1 240 ? 0.874 3.883 -7.174 1.00 87.50 240 ASN A O 1
ATOM 1870 N N . LYS A 1 241 ? 2.166 4.755 -5.532 1.00 83.81 241 LYS A N 1
ATOM 1871 C CA . LYS A 1 241 ? 1.603 6.116 -5.495 1.00 83.81 241 LYS A CA 1
ATOM 1872 C C . LYS A 1 241 ? 2.522 7.169 -6.148 1.00 83.81 241 LYS A C 1
ATOM 1874 O O . LYS A 1 241 ? 2.102 8.314 -6.315 1.00 83.81 241 LYS A O 1
ATOM 1879 N N . LYS A 1 242 ? 3.767 6.817 -6.506 1.00 83.75 242 LYS A N 1
ATOM 1880 C CA . LYS A 1 242 ? 4.755 7.740 -7.095 1.00 83.75 242 LYS A CA 1
ATOM 1881 C C . LYS A 1 242 ? 4.425 8.007 -8.575 1.00 83.75 242 LYS A C 1
ATOM 1883 O O . LYS A 1 242 ? 4.044 7.067 -9.277 1.00 83.75 242 LYS A O 1
ATOM 1888 N N . PRO A 1 243 ? 4.582 9.253 -9.075 1.00 86.69 243 PRO A N 1
ATOM 1889 C CA . PRO A 1 243 ? 4.321 9.587 -10.482 1.00 86.69 243 PRO A CA 1
ATOM 1890 C C . PRO A 1 243 ? 5.275 8.860 -11.439 1.00 86.69 243 PRO A C 1
ATOM 1892 O O . PRO A 1 243 ? 4.875 8.462 -12.532 1.00 86.69 243 PRO A O 1
ATOM 1895 N N . HIS A 1 244 ? 6.511 8.650 -10.987 1.00 92.06 244 HIS A N 1
ATOM 1896 C CA . HIS A 1 244 ? 7.572 7.927 -11.673 1.00 92.06 244 HIS A CA 1
ATOM 1897 C C . HIS A 1 244 ? 8.035 6.789 -10.770 1.00 92.06 244 HIS A C 1
ATOM 1899 O O . HIS A 1 244 ? 8.331 7.014 -9.596 1.00 92.06 244 HIS A O 1
ATOM 1905 N N . LEU A 1 245 ? 8.094 5.580 -11.314 1.00 93.25 245 LEU A N 1
ATOM 1906 C CA . LEU A 1 245 ? 8.571 4.385 -10.624 1.00 93.25 245 LEU A CA 1
ATOM 1907 C C . LEU A 1 245 ? 9.629 3.713 -11.501 1.00 93.25 245 LEU A C 1
ATOM 1909 O O . LEU A 1 245 ? 9.419 3.576 -12.704 1.00 93.25 245 LEU A O 1
ATOM 1913 N N . ILE A 1 246 ? 10.747 3.293 -10.913 1.00 93.44 246 ILE A N 1
ATOM 1914 C CA . ILE A 1 246 ? 11.853 2.642 -11.633 1.00 93.44 246 ILE A CA 1
ATOM 1915 C C . ILE A 1 246 ? 12.091 1.218 -11.108 1.00 93.44 246 ILE A C 1
ATOM 1917 O O . ILE A 1 246 ? 11.761 0.940 -9.951 1.00 93.44 246 ILE A O 1
ATOM 1921 N N . PRO A 1 247 ? 12.645 0.294 -11.916 1.00 93.06 247 PRO A N 1
ATOM 1922 C CA . PRO A 1 247 ? 12.955 -1.072 -11.503 1.00 93.06 247 PRO A CA 1
ATOM 1923 C C . PRO A 1 247 ? 13.686 -1.191 -10.165 1.00 93.06 247 PRO A C 1
ATOM 1925 O O . PRO A 1 247 ? 13.256 -1.990 -9.338 1.00 93.06 247 PRO A O 1
ATOM 1928 N N . SER A 1 248 ? 14.713 -0.379 -9.893 1.00 89.12 248 SER A N 1
ATOM 1929 C CA . SER A 1 248 ? 15.424 -0.390 -8.601 1.00 89.12 248 SER A CA 1
ATOM 1930 C C . SER A 1 248 ? 14.580 0.005 -7.376 1.00 89.12 248 SER A C 1
ATOM 1932 O O . SER A 1 248 ? 14.934 -0.369 -6.260 1.00 89.12 248 SER A O 1
ATOM 1934 N N . ASP A 1 249 ? 13.456 0.702 -7.571 1.00 87.69 249 ASP A N 1
ATOM 1935 C CA . ASP A 1 249 ? 12.508 1.129 -6.528 1.00 87.69 249 ASP A CA 1
ATOM 1936 C C . ASP A 1 249 ? 11.415 0.075 -6.282 1.00 87.69 249 ASP A C 1
ATOM 1938 O O . ASP A 1 249 ? 11.055 -0.223 -5.146 1.00 87.69 249 ASP A O 1
ATOM 1942 N N . LEU A 1 250 ? 10.917 -0.539 -7.362 1.00 92.06 250 LEU A N 1
ATOM 1943 C CA . LEU A 1 250 ? 9.923 -1.619 -7.326 1.00 92.06 250 LEU A CA 1
ATOM 1944 C C . LEU A 1 250 ? 10.527 -2.937 -6.805 1.00 92.06 250 LEU A C 1
ATOM 1946 O O . LEU A 1 250 ? 9.920 -3.655 -6.008 1.00 92.06 250 LEU A O 1
ATOM 1950 N N . PHE A 1 251 ? 11.722 -3.281 -7.285 1.00 91.38 251 PHE A N 1
ATOM 1951 C CA . PHE A 1 251 ? 12.308 -4.609 -7.130 1.00 91.38 251 PHE A CA 1
ATOM 1952 C C . PHE A 1 251 ? 12.578 -5.057 -5.680 1.00 91.38 251 PHE A C 1
ATOM 1954 O O . PHE A 1 251 ? 12.364 -6.240 -5.415 1.00 91.38 251 PHE A O 1
ATOM 1961 N N . PRO A 1 252 ? 12.986 -4.201 -4.718 1.00 86.75 252 PRO A N 1
ATOM 1962 C CA . PRO A 1 252 ? 13.140 -4.609 -3.320 1.00 86.75 252 PRO A CA 1
ATOM 1963 C C . PRO A 1 252 ? 11.867 -5.229 -2.725 1.00 86.75 252 PRO A C 1
ATOM 1965 O O . PRO A 1 252 ? 11.953 -6.264 -2.065 1.00 86.75 252 PRO A O 1
ATOM 1968 N N . THR A 1 253 ? 10.694 -4.662 -3.026 1.00 84.69 253 THR A N 1
ATOM 1969 C CA . THR A 1 253 ? 9.387 -5.185 -2.592 1.00 84.69 25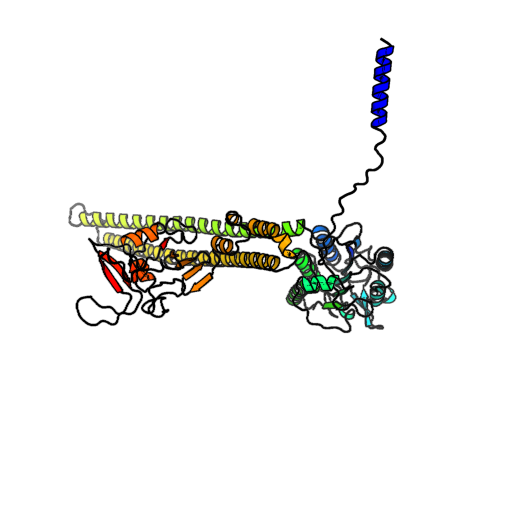3 THR A CA 1
ATOM 1970 C C . THR A 1 253 ? 9.090 -6.540 -3.230 1.00 84.69 253 THR A C 1
ATOM 1972 O O . THR A 1 253 ? 8.744 -7.489 -2.526 1.00 84.69 253 THR A O 1
ATOM 1975 N N . VAL A 1 254 ? 9.293 -6.663 -4.548 1.00 88.94 254 VAL A N 1
ATOM 1976 C CA . VAL A 1 254 ? 9.093 -7.929 -5.279 1.00 88.94 254 VAL A CA 1
ATOM 1977 C C . VAL A 1 254 ? 10.009 -9.020 -4.727 1.00 88.94 254 VAL A C 1
ATOM 1979 O O . VAL A 1 254 ? 9.560 -10.118 -4.408 1.00 88.94 254 VAL A O 1
ATOM 1982 N N . LYS A 1 255 ? 11.293 -8.703 -4.547 1.00 86.50 255 LYS A N 1
ATOM 1983 C CA . LYS A 1 255 ? 12.303 -9.620 -4.022 1.00 86.50 255 LYS A CA 1
ATOM 1984 C C . LYS A 1 255 ? 11.981 -10.081 -2.600 1.00 86.50 255 LYS A C 1
ATOM 1986 O O . LYS A 1 255 ? 12.124 -11.267 -2.319 1.00 86.50 255 LYS A O 1
ATOM 1991 N N . ALA A 1 256 ? 11.549 -9.174 -1.723 1.00 78.44 256 ALA A N 1
ATOM 1992 C CA . ALA A 1 256 ? 11.158 -9.512 -0.357 1.00 78.44 256 ALA A CA 1
ATOM 1993 C C . ALA A 1 256 ? 9.923 -10.426 -0.328 1.00 78.44 256 ALA A C 1
ATOM 1995 O O . ALA A 1 256 ? 9.942 -11.439 0.367 1.00 78.44 256 ALA A O 1
ATOM 1996 N N . GLY A 1 257 ? 8.892 -10.113 -1.121 1.00 80.31 257 GLY A N 1
ATOM 1997 C CA . GLY A 1 257 ? 7.687 -10.935 -1.227 1.00 80.31 257 GLY A CA 1
ATOM 1998 C C . GLY A 1 257 ? 7.985 -12.349 -1.728 1.00 80.31 257 GLY A C 1
ATOM 1999 O O . GLY A 1 257 ? 7.598 -13.324 -1.085 1.00 80.31 257 GLY A O 1
ATOM 2000 N N . VAL A 1 258 ? 8.738 -12.483 -2.824 1.00 84.69 258 VAL A N 1
ATOM 2001 C CA . VAL A 1 258 ? 9.082 -13.803 -3.383 1.00 84.69 258 VAL A CA 1
ATOM 2002 C C . VAL A 1 258 ? 9.964 -14.607 -2.432 1.00 84.69 258 VAL A C 1
ATOM 2004 O O . VAL A 1 258 ? 9.623 -15.746 -2.137 1.00 84.69 258 VAL A O 1
ATOM 2007 N N . ALA A 1 259 ? 11.028 -14.019 -1.874 1.00 80.31 259 ALA A N 1
ATOM 2008 C CA . ALA A 1 259 ? 11.948 -14.733 -0.981 1.00 80.31 259 ALA A CA 1
ATOM 2009 C C . ALA A 1 259 ? 11.312 -15.186 0.353 1.00 80.31 259 ALA A C 1
ATOM 2011 O O . ALA A 1 259 ? 11.900 -15.996 1.065 1.00 80.31 259 ALA A O 1
ATOM 2012 N N . GLN A 1 260 ? 10.132 -14.665 0.708 1.00 79.75 260 GLN A N 1
ATOM 2013 C CA . GLN A 1 260 ? 9.339 -15.118 1.859 1.00 79.75 260 GLN A CA 1
ATOM 2014 C C . GLN A 1 260 ? 8.315 -16.212 1.508 1.00 79.75 260 GLN A C 1
ATOM 2016 O O . GLN A 1 260 ? 7.788 -16.850 2.416 1.00 79.75 260 GLN A O 1
ATOM 2021 N N . ASN A 1 261 ? 8.005 -16.418 0.221 1.00 76.31 261 ASN A N 1
ATOM 2022 C CA . ASN A 1 261 ? 6.874 -17.241 -0.233 1.00 76.31 261 ASN A CA 1
ATOM 2023 C C . ASN A 1 261 ? 7.243 -18.302 -1.293 1.00 76.31 261 ASN A C 1
ATOM 2025 O O . ASN A 1 261 ? 6.387 -19.097 -1.674 1.00 76.31 261 ASN A O 1
ATOM 2029 N N . ALA A 1 262 ? 8.488 -18.332 -1.773 1.00 79.75 262 ALA A N 1
ATOM 2030 C CA . ALA A 1 262 ? 9.015 -19.327 -2.705 1.00 79.75 262 ALA A CA 1
ATOM 2031 C C . ALA A 1 262 ? 10.519 -19.560 -2.470 1.00 79.75 262 ALA A C 1
ATOM 2033 O O . ALA A 1 262 ? 11.211 -18.702 -1.927 1.00 79.75 262 ALA A O 1
ATOM 2034 N N . GLU A 1 263 ? 11.047 -20.693 -2.945 1.00 75.31 263 GLU A N 1
ATOM 2035 C CA . GLU A 1 263 ? 12.501 -20.963 -2.971 1.00 75.31 263 GLU A CA 1
ATOM 2036 C C . GLU A 1 263 ? 13.254 -20.077 -3.984 1.00 75.31 263 GLU A C 1
ATOM 2038 O O . GLU A 1 263 ? 14.480 -19.969 -3.955 1.00 75.31 263 GLU A O 1
ATOM 2043 N N . GLN A 1 264 ? 12.515 -19.441 -4.895 1.00 75.50 264 GLN A N 1
ATOM 2044 C CA . GLN A 1 264 ? 13.048 -18.590 -5.949 1.00 75.50 264 GLN A CA 1
ATOM 2045 C C . GLN A 1 264 ? 13.674 -17.310 -5.376 1.00 75.50 264 GLN A C 1
ATOM 2047 O O . GLN A 1 264 ? 13.116 -16.665 -4.489 1.00 75.50 264 GLN A O 1
ATOM 2052 N N . PHE A 1 265 ? 14.800 -16.879 -5.948 1.00 80.69 265 PHE A N 1
ATOM 2053 C CA . PHE A 1 265 ? 15.447 -15.620 -5.579 1.00 80.69 265 PHE A CA 1
ATOM 2054 C C . PHE A 1 265 ? 15.526 -14.678 -6.790 1.00 80.69 265 PHE A C 1
ATOM 2056 O O . PHE A 1 265 ? 16.436 -14.829 -7.616 1.00 80.69 265 PHE A O 1
ATOM 2063 N N . PRO A 1 266 ? 14.595 -13.709 -6.917 1.00 86.19 266 PRO A N 1
ATOM 2064 C CA . PRO A 1 266 ? 14.556 -12.807 -8.058 1.00 86.19 266 PRO A CA 1
ATOM 2065 C C . PRO A 1 266 ? 15.850 -12.020 -8.255 1.00 86.19 266 PRO A C 1
ATOM 2067 O O . PRO A 1 266 ? 16.567 -11.701 -7.297 1.00 86.19 266 PRO A O 1
ATOM 2070 N N . GLN A 1 267 ? 16.116 -11.648 -9.506 1.00 86.12 267 GLN A N 1
ATOM 2071 C CA . GLN A 1 267 ? 17.281 -10.854 -9.899 1.00 86.12 267 GLN A CA 1
ATOM 2072 C C . GLN A 1 267 ? 16.850 -9.645 -10.737 1.00 86.12 267 GLN A C 1
ATOM 2074 O O . GLN A 1 267 ? 15.895 -9.729 -11.501 1.00 86.12 267 GLN A O 1
ATOM 2079 N N . LEU A 1 268 ? 17.560 -8.526 -10.576 1.00 87.75 268 LEU A N 1
ATOM 2080 C CA . LEU A 1 268 ? 17.454 -7.301 -11.372 1.00 87.75 268 LEU A CA 1
ATOM 2081 C C . LEU A 1 268 ? 18.869 -6.929 -11.812 1.00 87.75 268 LEU A C 1
ATOM 2083 O O . LEU A 1 268 ? 19.794 -6.961 -10.997 1.00 87.75 268 LEU A O 1
ATOM 2087 N N . GLY A 1 269 ? 19.035 -6.524 -13.067 1.00 84.50 269 GLY A N 1
ATOM 2088 C CA . GLY A 1 269 ? 20.315 -6.031 -13.561 1.00 84.50 269 GLY A CA 1
ATOM 2089 C C . GLY A 1 269 ? 20.255 -5.472 -14.977 1.00 84.50 269 GLY A C 1
ATOM 2090 O O . GLY A 1 269 ? 19.243 -5.576 -15.671 1.00 84.50 269 GLY A O 1
ATOM 2091 N N . GLY A 1 270 ? 21.368 -4.879 -15.405 1.00 85.31 270 GLY A N 1
ATOM 2092 C CA . GLY A 1 270 ? 21.587 -4.513 -16.800 1.00 85.31 270 GLY A CA 1
ATOM 2093 C C . GLY A 1 270 ? 21.908 -5.739 -17.659 1.00 85.31 270 GLY A C 1
ATOM 2094 O O . GLY A 1 270 ? 22.581 -6.670 -17.214 1.00 85.31 270 GLY A O 1
ATOM 2095 N N . LEU A 1 271 ? 21.446 -5.726 -18.904 1.00 84.62 271 LEU A N 1
ATOM 2096 C CA . LEU A 1 271 ? 21.795 -6.706 -19.923 1.00 84.62 271 LEU A CA 1
ATOM 2097 C C . LEU A 1 271 ? 23.171 -6.361 -20.509 1.00 84.62 271 LEU A C 1
ATOM 2099 O O . LEU A 1 271 ? 23.372 -5.291 -21.084 1.00 84.62 271 LEU A O 1
ATOM 2103 N N . TYR A 1 272 ? 24.127 -7.280 -20.383 1.00 78.88 272 TYR A N 1
ATOM 2104 C CA . TYR A 1 272 ? 25.468 -7.100 -20.940 1.00 78.88 272 TYR A CA 1
ATOM 2105 C C . TYR A 1 272 ? 25.487 -7.290 -22.467 1.00 78.88 272 TYR A C 1
ATOM 2107 O O . TYR A 1 272 ? 24.799 -8.160 -23.002 1.00 78.88 272 TYR A O 1
ATOM 2115 N N . GLY A 1 273 ? 26.313 -6.504 -23.168 1.00 81.44 273 GLY A N 1
ATOM 2116 C CA . GLY A 1 273 ? 26.577 -6.663 -24.606 1.00 81.44 273 GLY A CA 1
ATOM 2117 C C . GLY A 1 273 ? 25.489 -6.142 -25.557 1.00 81.44 273 GLY A C 1
ATOM 2118 O O . GLY A 1 273 ? 25.578 -6.387 -26.755 1.00 81.44 273 GLY A O 1
ATOM 2119 N N . VAL A 1 274 ? 24.478 -5.425 -25.051 1.00 86.44 274 VAL A N 1
ATOM 2120 C CA . VAL A 1 274 ? 23.340 -4.907 -25.848 1.00 86.44 274 VAL A CA 1
ATOM 2121 C C . VAL A 1 274 ? 23.278 -3.373 -25.951 1.00 86.44 274 VAL A C 1
ATOM 2123 O O . VAL A 1 274 ? 22.306 -2.836 -26.472 1.00 86.44 274 VAL A O 1
ATOM 2126 N N . GLY A 1 275 ? 24.308 -2.660 -25.481 1.00 84.56 275 GLY A N 1
ATOM 2127 C CA . GLY A 1 275 ? 24.483 -1.213 -25.704 1.00 84.56 275 GLY A CA 1
ATOM 2128 C C . GLY A 1 275 ? 23.761 -0.261 -24.739 1.00 84.56 275 GLY A C 1
ATOM 2129 O O . GLY A 1 275 ? 23.786 0.945 -24.962 1.00 84.56 275 GLY A O 1
ATOM 2130 N N . GLY A 1 276 ? 23.143 -0.766 -23.665 1.00 85.56 276 GLY A N 1
ATOM 2131 C CA . GLY A 1 276 ? 22.602 0.085 -22.597 1.00 85.56 276 GLY A CA 1
ATOM 2132 C C . GLY A 1 276 ? 23.700 0.842 -21.833 1.00 85.56 276 GLY A C 1
ATOM 2133 O O . GLY A 1 276 ? 24.807 0.332 -21.656 1.00 85.56 276 GLY A O 1
ATOM 2134 N N . GLN A 1 277 ? 23.388 2.049 -21.367 1.00 86.50 277 GLN A N 1
ATOM 2135 C CA . GLN A 1 277 ? 24.274 2.891 -20.564 1.00 86.50 277 GLN A CA 1
ATOM 2136 C C . GLN A 1 277 ? 24.196 2.511 -19.077 1.00 86.50 277 GLN A C 1
ATOM 2138 O O . GLN A 1 277 ? 23.128 2.205 -18.544 1.00 86.50 277 GLN A O 1
ATOM 2143 N N . GLU A 1 278 ? 25.337 2.541 -18.384 1.00 81.81 278 GLU A N 1
ATOM 2144 C CA . GLU A 1 278 ? 25.401 2.212 -16.958 1.00 81.81 278 GLU A CA 1
ATOM 2145 C C . GLU A 1 278 ? 24.597 3.217 -16.117 1.00 81.81 278 GLU A C 1
ATOM 2147 O O . GLU A 1 278 ? 24.775 4.430 -16.229 1.00 81.81 278 GLU A O 1
ATOM 2152 N N . GLY A 1 279 ? 23.705 2.705 -15.265 1.00 79.12 279 GLY A N 1
ATOM 2153 C CA . GLY A 1 279 ? 22.809 3.519 -14.440 1.00 79.12 279 GLY A CA 1
ATOM 2154 C C . GLY A 1 279 ? 21.558 4.042 -15.155 1.00 79.12 279 GLY A C 1
ATOM 2155 O O . GLY A 1 279 ? 20.773 4.739 -14.518 1.00 79.12 279 GLY A O 1
ATOM 2156 N N . GLY A 1 280 ? 21.348 3.710 -16.435 1.00 89.88 280 GLY A N 1
ATOM 2157 C CA . GLY A 1 280 ? 20.067 3.933 -17.106 1.00 89.88 280 GLY A CA 1
ATOM 2158 C C . GLY A 1 280 ? 19.011 2.931 -16.654 1.00 89.88 280 GLY A C 1
ATOM 2159 O O . GLY A 1 280 ? 19.279 1.727 -16.605 1.00 89.88 280 GLY A O 1
ATOM 2160 N N . GLU A 1 281 ? 17.797 3.407 -16.368 1.00 93.12 281 GLU A N 1
ATOM 2161 C CA . GLU A 1 281 ? 16.675 2.558 -15.947 1.00 93.12 281 GLU A CA 1
ATOM 2162 C C . GLU A 1 281 ? 15.391 2.833 -16.732 1.00 93.12 281 GLU A C 1
ATOM 2164 O O . GLU A 1 281 ? 15.187 3.917 -17.268 1.00 93.12 281 GLU A O 1
ATOM 2169 N N . TYR A 1 282 ? 14.518 1.829 -16.822 1.00 95.50 282 TYR A N 1
ATOM 2170 C CA . TYR A 1 282 ? 13.146 2.002 -17.305 1.00 95.50 282 TYR A CA 1
ATOM 2171 C C . TYR A 1 282 ? 12.338 2.883 -16.337 1.00 95.50 282 TYR A C 1
ATOM 2173 O O . TYR A 1 282 ? 12.547 2.816 -15.127 1.00 95.50 282 TYR A O 1
ATOM 2181 N N . VAL A 1 283 ? 11.375 3.662 -16.839 1.00 95.06 283 VAL A N 1
ATOM 2182 C CA . VAL A 1 283 ? 10.467 4.466 -16.003 1.00 95.06 283 VAL A CA 1
ATOM 2183 C C . VAL A 1 283 ? 9.014 4.107 -16.298 1.00 95.06 283 VAL A C 1
ATOM 2185 O O . VAL A 1 283 ? 8.540 4.236 -17.421 1.00 95.06 283 VAL A O 1
ATOM 2188 N N . PHE A 1 284 ? 8.284 3.693 -15.267 1.00 95.94 284 PHE A N 1
ATOM 2189 C CA . PHE A 1 284 ? 6.834 3.559 -15.304 1.00 95.94 284 PHE A CA 1
ATOM 2190 C C . PHE A 1 284 ? 6.177 4.898 -14.938 1.00 95.94 284 PHE A C 1
ATOM 2192 O O . PHE A 1 284 ? 6.454 5.462 -13.877 1.00 95.94 284 PHE A O 1
ATOM 2199 N N . PHE A 1 285 ? 5.267 5.376 -15.789 1.00 93.69 285 PHE A N 1
ATOM 2200 C CA . PHE A 1 285 ? 4.538 6.637 -15.607 1.00 93.69 285 PHE A CA 1
ATOM 2201 C C . PHE A 1 285 ? 3.119 6.388 -15.087 1.00 93.69 285 PHE A C 1
ATOM 2203 O O . PHE A 1 285 ? 2.303 5.801 -15.802 1.00 93.69 285 PHE A O 1
ATOM 2210 N N . LEU A 1 286 ? 2.812 6.818 -13.862 1.00 91.12 286 LEU A N 1
ATOM 2211 C CA . LEU A 1 286 ? 1.497 6.621 -13.239 1.00 91.12 286 LEU A CA 1
ATOM 2212 C C . LEU A 1 286 ? 0.475 7.648 -13.769 1.00 91.12 286 LEU A C 1
ATOM 2214 O O . LEU A 1 286 ? 0.731 8.853 -13.768 1.00 91.12 286 LEU A O 1
ATOM 2218 N N . LYS A 1 287 ? -0.711 7.185 -14.183 1.00 86.12 287 LYS A N 1
ATOM 2219 C CA . LYS A 1 287 ? -1.839 8.036 -14.598 1.00 86.12 287 LYS A CA 1
ATOM 2220 C C . LYS A 1 287 ? -2.367 8.864 -13.425 1.00 86.12 287 LYS A C 1
ATOM 2222 O O . LYS A 1 287 ? -2.465 8.378 -12.297 1.00 86.12 287 LYS A O 1
ATOM 2227 N N . GLN A 1 288 ? -2.777 10.102 -13.706 1.00 68.81 288 GLN A N 1
ATOM 2228 C CA . GLN A 1 288 ? -3.282 11.034 -12.690 1.00 68.81 288 GLN A CA 1
ATOM 2229 C C . GLN A 1 288 ? -4.539 10.493 -11.984 1.00 68.81 288 GLN A C 1
ATOM 2231 O O . GLN A 1 288 ? -4.629 10.553 -10.759 1.00 68.81 288 GLN A O 1
ATOM 2236 N N . GLU A 1 289 ? -5.450 9.861 -12.729 1.00 61.91 289 GLU A N 1
ATOM 2237 C CA . GLU A 1 289 ? -6.617 9.159 -12.173 1.00 61.91 289 GLU A CA 1
ATOM 2238 C C . GLU A 1 289 ? -6.220 7.983 -11.268 1.00 61.91 289 GLU A C 1
ATOM 2240 O O . GLU A 1 289 ? -6.788 7.818 -10.192 1.00 61.91 289 GLU A O 1
ATOM 2245 N N . GLY A 1 290 ? -5.199 7.204 -11.647 1.00 53.50 290 GLY A N 1
ATOM 2246 C CA . GLY A 1 290 ? -4.689 6.091 -10.836 1.00 53.50 290 GLY A CA 1
ATOM 2247 C C . GLY A 1 290 ? -4.102 6.552 -9.497 1.00 53.50 290 GLY A C 1
ATOM 2248 O O . GLY A 1 290 ? -4.314 5.905 -8.471 1.00 53.50 290 GLY A O 1
ATOM 2249 N N . ARG A 1 291 ? -3.431 7.714 -9.479 1.00 56.25 291 ARG A N 1
ATOM 2250 C CA . ARG A 1 291 ? -2.964 8.365 -8.243 1.00 56.25 291 ARG A CA 1
ATOM 2251 C C . ARG A 1 291 ? -4.134 8.813 -7.358 1.00 56.25 291 ARG A C 1
ATOM 2253 O O . ARG A 1 291 ? -4.104 8.567 -6.154 1.00 56.25 291 ARG A O 1
ATOM 2260 N N . LEU A 1 292 ? -5.167 9.425 -7.942 1.00 51.56 292 LEU A N 1
ATOM 2261 C CA . LEU A 1 292 ? -6.364 9.877 -7.217 1.00 51.56 292 LEU A CA 1
ATOM 2262 C C . LEU A 1 292 ? -7.180 8.705 -6.644 1.00 51.56 292 LEU A C 1
ATOM 2264 O O . LEU A 1 292 ? -7.612 8.768 -5.496 1.00 51.56 292 LEU A O 1
ATOM 2268 N N . GLN A 1 293 ? -7.331 7.608 -7.392 1.00 53.53 293 GLN A N 1
ATOM 2269 C CA . GLN A 1 293 ? -7.982 6.384 -6.908 1.00 53.53 293 GLN A CA 1
ATOM 2270 C C . GLN A 1 293 ? -7.224 5.756 -5.728 1.00 53.53 293 GLN A C 1
ATOM 2272 O O . GLN A 1 293 ? -7.850 5.339 -4.754 1.00 53.53 293 GLN A O 1
ATOM 2277 N N . GLY A 1 294 ? -5.886 5.727 -5.782 1.00 53.12 294 GLY A N 1
ATOM 2278 C CA . GLY A 1 294 ? -5.049 5.232 -4.685 1.00 53.12 294 GLY A CA 1
ATOM 2279 C C . GLY A 1 294 ? -5.171 6.062 -3.402 1.00 53.12 294 GLY A C 1
ATOM 2280 O O . GLY A 1 294 ? -5.215 5.494 -2.315 1.00 53.12 294 GLY A O 1
ATOM 2281 N N . LEU A 1 295 ? -5.285 7.389 -3.524 1.00 52.97 295 LEU A N 1
ATOM 2282 C CA . LEU A 1 295 ? -5.554 8.292 -2.397 1.00 52.97 295 LEU A CA 1
ATOM 2283 C C . LEU A 1 295 ? -6.966 8.075 -1.825 1.00 52.97 295 LEU A C 1
ATOM 2285 O O . LEU A 1 295 ? -7.123 7.888 -0.622 1.00 52.97 295 LEU A O 1
ATOM 2289 N N . ALA A 1 296 ? -7.989 8.011 -2.682 1.00 48.94 296 ALA A N 1
ATOM 2290 C CA . ALA A 1 296 ? -9.377 7.809 -2.259 1.00 48.94 296 ALA A CA 1
ATOM 2291 C C . ALA A 1 296 ? -9.617 6.451 -1.568 1.00 48.94 296 ALA A C 1
ATOM 2293 O O . ALA A 1 296 ? -10.443 6.357 -0.655 1.00 48.94 296 ALA A O 1
ATOM 2294 N N . ALA A 1 297 ? -8.896 5.400 -1.974 1.00 55.19 297 ALA A N 1
ATOM 2295 C CA . ALA A 1 297 ? -8.937 4.095 -1.313 1.00 55.19 297 ALA A CA 1
ATOM 2296 C C . ALA A 1 297 ? -8.408 4.159 0.133 1.00 55.19 297 ALA A C 1
ATOM 2298 O O . ALA A 1 297 ? -9.014 3.570 1.028 1.00 55.19 297 ALA A O 1
ATOM 2299 N N . ASP A 1 298 ? -7.338 4.924 0.365 1.00 56.09 298 ASP A N 1
ATOM 2300 C CA . ASP A 1 298 ? -6.732 5.156 1.684 1.00 56.09 298 ASP A CA 1
ATOM 2301 C C . ASP A 1 298 ? -7.707 5.897 2.620 1.00 56.09 298 ASP A C 1
ATOM 2303 O O . ASP A 1 298 ? -7.986 5.464 3.741 1.00 56.09 298 ASP A O 1
ATOM 2307 N N . THR A 1 299 ? -8.342 6.962 2.113 1.00 55.12 299 THR A N 1
ATOM 2308 C CA . THR A 1 299 ? -9.383 7.711 2.837 1.00 55.12 299 THR A CA 1
ATOM 2309 C C . THR A 1 299 ? -10.559 6.812 3.227 1.00 55.12 299 THR A C 1
ATOM 2311 O O . THR A 1 299 ? -11.059 6.887 4.352 1.00 55.12 299 THR A O 1
ATOM 2314 N N . LYS A 1 300 ? -10.987 5.923 2.321 1.00 63.25 300 LYS A N 1
ATOM 2315 C CA . LYS A 1 300 ? -12.088 4.982 2.564 1.00 63.25 300 LYS A CA 1
ATOM 2316 C C . LYS A 1 300 ? -11.724 3.906 3.595 1.00 63.25 300 LYS A C 1
ATOM 2318 O O . LYS A 1 300 ? -12.573 3.546 4.409 1.00 63.25 300 LYS A O 1
ATOM 2323 N N . ALA A 1 301 ? -10.480 3.423 3.599 1.00 63.53 301 ALA A N 1
ATOM 2324 C CA . ALA A 1 301 ? -9.986 2.496 4.618 1.00 63.53 301 ALA A CA 1
ATOM 2325 C C . ALA A 1 301 ? -9.993 3.145 6.015 1.00 63.53 301 ALA A C 1
ATOM 2327 O O . ALA A 1 301 ? -10.554 2.580 6.954 1.00 63.53 301 ALA A O 1
ATOM 2328 N N . ARG A 1 302 ? -9.488 4.383 6.127 1.00 61.28 302 ARG A N 1
ATOM 2329 C CA . ARG A 1 302 ? -9.496 5.170 7.374 1.00 61.28 302 ARG A CA 1
ATOM 2330 C C . ARG A 1 302 ? -10.916 5.438 7.897 1.00 61.28 302 ARG A C 1
ATOM 2332 O O . ARG A 1 302 ? -11.158 5.374 9.100 1.00 61.28 302 ARG A O 1
ATOM 2339 N N . GLN A 1 303 ? -11.875 5.701 7.006 1.00 61.53 303 GLN A N 1
ATOM 2340 C CA . GLN A 1 303 ? -13.291 5.847 7.376 1.00 61.53 303 GLN A CA 1
ATOM 2341 C C . GLN A 1 303 ? -13.900 4.539 7.908 1.00 61.53 303 GLN A C 1
ATOM 2343 O O . GLN A 1 303 ? -14.632 4.571 8.897 1.00 61.53 303 GLN A O 1
ATOM 2348 N N . ALA A 1 304 ? -13.575 3.391 7.305 1.00 69.50 304 ALA A N 1
ATOM 2349 C CA . ALA A 1 304 ? -14.063 2.089 7.762 1.00 69.50 304 ALA A CA 1
ATOM 2350 C C . ALA A 1 304 ? -13.525 1.706 9.157 1.00 69.50 304 ALA A C 1
ATOM 2352 O O . ALA A 1 304 ? -14.278 1.183 9.979 1.00 69.50 304 ALA A O 1
ATOM 2353 N N . GLU A 1 305 ? -12.259 2.018 9.454 1.00 66.81 305 GLU A N 1
ATOM 2354 C CA . GLU A 1 305 ? -11.643 1.817 10.778 1.00 66.81 305 GLU A CA 1
ATOM 2355 C C . GLU A 1 305 ? -12.352 2.653 11.867 1.00 66.81 305 GLU A C 1
ATOM 2357 O O . GLU A 1 305 ? -12.741 2.132 12.916 1.00 66.81 305 GLU A O 1
ATOM 2362 N N . LEU A 1 306 ? -12.631 3.931 11.578 1.00 61.31 306 LEU A N 1
ATOM 2363 C CA . LEU A 1 306 ? -13.408 4.821 12.454 1.00 61.31 306 LEU A CA 1
ATOM 2364 C C . LEU A 1 306 ? -14.846 4.328 12.689 1.00 61.31 306 LEU A C 1
ATOM 2366 O O . LEU A 1 306 ? -15.375 4.463 13.796 1.00 61.31 306 LEU A O 1
ATOM 2370 N N . GLU A 1 307 ? -15.497 3.749 11.677 1.00 74.56 307 GLU A N 1
ATOM 2371 C CA . GLU A 1 307 ? -16.816 3.132 11.846 1.00 74.56 307 GLU A CA 1
ATOM 2372 C C . GLU A 1 307 ? -16.780 1.873 12.717 1.00 74.56 307 GLU A C 1
ATOM 2374 O O . GLU A 1 307 ? -17.699 1.673 13.515 1.00 74.56 307 GLU A O 1
ATOM 2379 N N . GLN A 1 308 ? -15.748 1.030 12.599 1.00 76.62 308 GLN A N 1
ATOM 2380 C CA . GLN A 1 308 ? -15.612 -0.155 13.451 1.00 76.62 308 GLN A CA 1
ATOM 2381 C C . GLN A 1 308 ? -15.432 0.228 14.923 1.00 76.62 308 GLN A C 1
ATOM 2383 O O . GLN A 1 308 ? -16.169 -0.287 15.766 1.00 76.62 308 GLN A O 1
ATOM 2388 N N . LEU A 1 309 ? -14.562 1.197 15.228 1.00 68.19 309 LEU A N 1
ATOM 2389 C CA . LEU A 1 309 ? -14.387 1.715 16.592 1.00 68.19 309 LEU A CA 1
ATOM 2390 C C . LEU A 1 309 ? -15.715 2.214 17.192 1.00 68.19 309 LEU A C 1
ATOM 2392 O O . LEU A 1 309 ? -16.082 1.818 18.298 1.00 68.19 309 LEU A O 1
ATOM 2396 N N . ARG A 1 310 ? -16.497 2.998 16.435 1.00 72.38 310 ARG A N 1
ATOM 2397 C CA . ARG A 1 310 ? -17.823 3.483 16.877 1.00 72.38 310 ARG A CA 1
ATOM 2398 C C . ARG A 1 310 ? -18.825 2.354 17.146 1.00 72.38 310 ARG A C 1
ATOM 2400 O O . ARG A 1 310 ? -19.661 2.477 18.043 1.00 72.38 310 ARG A O 1
ATOM 2407 N N . ARG A 1 311 ? -18.771 1.254 16.382 1.00 78.44 311 ARG A N 1
ATOM 2408 C CA . ARG A 1 311 ? -19.618 0.070 16.622 1.00 78.44 311 ARG A CA 1
ATOM 2409 C C . ARG A 1 311 ? -19.222 -0.629 17.922 1.00 78.44 311 ARG A C 1
ATOM 2411 O O . ARG A 1 311 ? -20.105 -0.873 18.742 1.00 78.44 311 ARG A O 1
ATOM 2418 N N . MET A 1 312 ? -17.925 -0.845 18.150 1.00 71.56 312 MET A N 1
ATOM 2419 C CA . MET A 1 312 ? -17.407 -1.446 19.387 1.00 71.56 312 MET A CA 1
ATOM 2420 C C . MET A 1 312 ? -17.790 -0.626 20.629 1.00 71.56 312 MET A C 1
ATOM 2422 O O . MET A 1 312 ? -18.267 -1.188 21.613 1.00 71.56 312 MET A O 1
ATOM 2426 N N . GLU A 1 313 ? -17.681 0.706 20.576 1.00 72.94 313 GLU A N 1
ATOM 2427 C CA . GLU A 1 313 ? -18.133 1.589 21.664 1.00 72.94 313 GLU A CA 1
ATOM 2428 C C . GLU A 1 313 ? -19.645 1.472 21.929 1.00 72.94 313 GLU A C 1
ATOM 2430 O O . GLU A 1 313 ? -20.077 1.404 23.083 1.00 72.94 313 GLU A O 1
ATOM 2435 N N . SER A 1 314 ? -20.464 1.407 20.871 1.00 79.50 314 SER A N 1
ATOM 2436 C CA . SER A 1 314 ? -21.919 1.234 20.990 1.00 79.50 314 SER A CA 1
ATOM 2437 C C . SER A 1 314 ? -22.297 -0.118 21.604 1.00 79.50 314 SER A C 1
ATOM 2439 O O . SER A 1 314 ? -23.226 -0.202 22.411 1.00 79.50 314 SER A O 1
ATOM 2441 N N . GLU A 1 315 ? -21.583 -1.183 21.243 1.00 81.44 315 GLU A N 1
ATOM 2442 C CA . GLU A 1 315 ? -21.785 -2.527 21.787 1.00 81.44 315 GLU A CA 1
ATOM 2443 C C . GLU A 1 315 ? -21.336 -2.618 23.248 1.00 81.44 315 GLU A C 1
ATOM 2445 O O . GLU A 1 315 ? -22.104 -3.102 24.082 1.00 81.44 315 GLU A O 1
ATOM 2450 N N . ALA A 1 316 ? -20.180 -2.049 23.600 1.00 74.56 316 ALA A N 1
ATOM 2451 C CA . ALA A 1 316 ? -19.721 -1.951 24.985 1.00 74.56 316 ALA A CA 1
ATOM 2452 C C . ALA A 1 316 ? -20.730 -1.193 25.872 1.00 74.56 316 ALA A C 1
ATOM 2454 O O . ALA A 1 316 ? -21.082 -1.665 26.957 1.00 74.56 316 ALA A O 1
ATOM 2455 N N . ALA A 1 317 ? -21.272 -0.068 25.389 1.00 78.12 317 ALA A N 1
ATOM 2456 C CA . ALA A 1 317 ? -22.290 0.706 26.101 1.00 78.12 317 ALA A CA 1
ATOM 2457 C C . ALA A 1 317 ? -23.602 -0.079 26.312 1.00 78.12 317 ALA A C 1
ATOM 2459 O O . ALA A 1 317 ? -24.176 -0.046 27.404 1.00 78.12 317 ALA A O 1
ATOM 2460 N N . LYS A 1 318 ? -24.065 -0.829 25.300 1.00 84.50 318 LYS A N 1
ATOM 2461 C CA . LYS A 1 318 ? -25.247 -1.707 25.418 1.00 84.50 318 LYS A CA 1
ATOM 2462 C C . LYS A 1 318 ? -25.030 -2.824 26.438 1.00 84.50 318 LYS A C 1
ATOM 2464 O O . LYS A 1 318 ? -25.941 -3.121 27.210 1.00 84.50 318 LYS A O 1
ATOM 2469 N N . THR A 1 319 ? -23.849 -3.437 26.448 1.00 81.56 319 THR A N 1
ATOM 2470 C CA . THR A 1 319 ? -23.517 -4.536 27.365 1.00 81.56 319 THR A CA 1
ATOM 2471 C C . THR A 1 319 ? -23.438 -4.038 28.810 1.00 81.56 319 THR A C 1
ATOM 2473 O O . THR A 1 319 ? -24.135 -4.580 29.668 1.00 81.56 319 THR A O 1
ATOM 2476 N N . LYS A 1 320 ? -22.763 -2.904 29.050 1.00 79.62 320 LYS A N 1
ATOM 2477 C CA . LYS A 1 320 ? -22.752 -2.204 30.349 1.00 79.62 320 LYS A CA 1
ATOM 2478 C C . LYS A 1 320 ? -24.161 -1.877 30.860 1.00 79.62 320 LYS A C 1
ATOM 2480 O O . LYS A 1 320 ? -24.441 -2.017 32.049 1.00 79.62 320 LYS A O 1
ATOM 2485 N N . GLY A 1 321 ? -25.074 -1.478 29.968 1.00 80.56 321 GLY A N 1
ATOM 2486 C CA . GLY A 1 321 ? -26.480 -1.235 30.309 1.00 80.56 321 GLY A CA 1
ATOM 2487 C C . GLY A 1 321 ? -27.226 -2.486 30.797 1.00 80.56 321 GLY A C 1
ATOM 2488 O O . GLY A 1 321 ? -28.015 -2.396 31.738 1.00 80.56 321 GLY A O 1
ATOM 2489 N N . LYS A 1 322 ? -26.956 -3.659 30.206 1.00 84.94 322 LYS A N 1
ATOM 2490 C CA . LYS A 1 322 ? -27.541 -4.944 30.637 1.00 84.94 322 LYS A CA 1
ATOM 2491 C C . LYS A 1 322 ? -26.997 -5.389 31.995 1.00 84.94 322 LYS A C 1
ATOM 2493 O O . LYS A 1 322 ? -27.784 -5.702 32.884 1.00 84.94 322 LYS A O 1
ATOM 2498 N N . GLU A 1 323 ? -25.677 -5.350 32.168 1.00 81.00 323 GLU A N 1
ATOM 2499 C CA . GLU A 1 323 ? -24.992 -5.689 33.427 1.00 81.00 323 GLU A CA 1
ATOM 2500 C C . GLU A 1 323 ? -25.487 -4.813 34.585 1.00 81.00 323 GLU A C 1
ATOM 2502 O O . GLU A 1 323 ? -25.787 -5.301 35.675 1.00 81.00 323 GLU A O 1
ATOM 2507 N N . GLN A 1 324 ? -25.648 -3.509 34.336 1.00 82.50 324 GLN A N 1
ATOM 2508 C CA . GLN A 1 324 ? -26.177 -2.580 35.329 1.00 82.50 324 GLN A CA 1
ATOM 2509 C C . GLN A 1 324 ? -27.631 -2.896 35.711 1.00 82.50 324 GLN A C 1
ATOM 2511 O O . GLN A 1 324 ? -27.981 -2.819 36.889 1.00 82.50 324 GLN A O 1
ATOM 2516 N N . ALA A 1 325 ? -28.472 -3.274 34.743 1.00 87.25 325 ALA A N 1
ATOM 2517 C CA . ALA A 1 325 ? -29.857 -3.658 35.004 1.00 87.25 325 ALA A CA 1
ATOM 2518 C C . ALA A 1 325 ? -29.960 -4.952 35.833 1.00 87.25 325 ALA A C 1
ATOM 2520 O O . ALA A 1 325 ? -30.844 -5.054 36.686 1.00 87.25 325 ALA A O 1
ATOM 2521 N N . GLU A 1 326 ? -29.054 -5.914 35.635 1.00 87.50 326 GLU A N 1
ATOM 2522 C CA . GLU A 1 326 ? -28.996 -7.141 36.439 1.00 87.50 326 GLU A CA 1
ATOM 2523 C C . GLU A 1 326 ? -28.567 -6.861 37.888 1.00 87.50 326 GLU A C 1
ATOM 2525 O O . GLU A 1 326 ? -29.231 -7.322 38.820 1.00 87.50 326 GLU A O 1
ATOM 2530 N N . ILE A 1 327 ? -27.543 -6.022 38.092 1.00 85.50 327 ILE A N 1
ATOM 2531 C CA . ILE A 1 327 ? -27.134 -5.555 39.428 1.00 85.50 327 ILE A CA 1
ATOM 2532 C C . ILE A 1 327 ? -28.296 -4.849 40.134 1.00 85.50 327 ILE A C 1
ATOM 2534 O O . ILE A 1 327 ? -28.651 -5.220 41.251 1.00 85.50 327 ILE A O 1
ATOM 2538 N N . THR A 1 328 ? -28.957 -3.894 39.472 1.00 89.50 328 THR A N 1
ATOM 2539 C CA . THR A 1 328 ? -30.095 -3.168 40.059 1.00 89.50 328 THR A CA 1
ATOM 2540 C C . THR A 1 328 ? -31.297 -4.078 40.335 1.00 89.50 328 THR A C 1
ATOM 2542 O O . THR A 1 328 ? -32.042 -3.837 41.286 1.00 89.50 328 THR A O 1
ATOM 2545 N N . LYS A 1 329 ? -31.497 -5.152 39.559 1.00 91.50 329 LYS A N 1
ATOM 2546 C CA . LYS A 1 329 ? -32.500 -6.179 39.876 1.00 91.50 329 LYS A CA 1
ATOM 2547 C C . LYS A 1 329 ? -32.133 -6.923 41.166 1.00 91.50 329 LYS A C 1
ATOM 2549 O O . LYS A 1 329 ? -32.979 -7.044 42.048 1.00 91.50 329 LYS A O 1
ATOM 2554 N N . LYS A 1 330 ? -30.881 -7.367 41.298 1.00 85.88 330 LYS A N 1
ATOM 2555 C CA . LYS A 1 330 ? -30.384 -8.080 42.486 1.00 85.88 330 LYS A CA 1
ATOM 2556 C C . LYS A 1 330 ? -30.396 -7.219 43.750 1.00 85.88 330 LYS A C 1
ATOM 2558 O O . LYS A 1 330 ? -30.754 -7.709 44.815 1.00 85.88 330 LYS A O 1
ATOM 2563 N N . GLU A 1 331 ? -30.101 -5.927 43.634 1.00 88.00 331 GLU A N 1
ATOM 2564 C CA . GLU A 1 331 ? -30.208 -4.969 44.743 1.00 88.00 331 GLU A CA 1
ATOM 2565 C C . GLU A 1 331 ? -31.654 -4.814 45.247 1.00 88.00 331 GLU A C 1
ATOM 2567 O O . GLU A 1 331 ? -31.873 -4.739 46.455 1.00 88.00 331 GLU A O 1
ATOM 2572 N N . ARG A 1 332 ? -32.656 -4.851 44.353 1.00 89.81 332 ARG A N 1
ATOM 2573 C CA . ARG A 1 332 ? -34.079 -4.870 44.751 1.00 89.81 332 ARG A CA 1
ATOM 2574 C C . ARG A 1 332 ? -34.479 -6.179 45.427 1.00 89.81 332 ARG A C 1
ATOM 2576 O O . ARG A 1 332 ? -35.184 -6.136 46.428 1.00 89.81 332 ARG A O 1
ATOM 2583 N N . GLU A 1 333 ? -34.028 -7.322 44.908 1.00 88.69 333 GLU A N 1
ATOM 2584 C CA . GLU A 1 333 ? -34.276 -8.635 45.527 1.00 88.69 333 GLU A CA 1
ATOM 2585 C C . GLU A 1 333 ? -33.696 -8.697 46.957 1.00 88.69 333 GLU A C 1
ATOM 2587 O O . GLU A 1 333 ? -34.338 -9.231 47.860 1.00 88.69 333 GLU A O 1
ATOM 2592 N N . LEU A 1 334 ? -32.532 -8.077 47.193 1.00 87.88 334 LEU A N 1
ATOM 2593 C CA . LEU A 1 334 ? -31.927 -7.976 48.525 1.00 87.88 334 LEU A CA 1
ATOM 2594 C C . LEU A 1 334 ? -32.712 -7.042 49.469 1.00 87.88 334 LEU A C 1
ATOM 2596 O O . LEU A 1 334 ? -32.924 -7.386 50.630 1.00 87.88 334 LEU A O 1
ATOM 2600 N N . ALA A 1 335 ? -33.180 -5.890 48.974 1.00 88.62 335 ALA A N 1
ATOM 2601 C CA . ALA A 1 335 ? -33.977 -4.933 49.751 1.00 88.62 335 ALA A CA 1
ATOM 2602 C C . ALA A 1 335 ? -35.376 -5.470 50.127 1.00 88.62 335 ALA A C 1
ATOM 2604 O O . ALA A 1 335 ? -35.914 -5.149 51.191 1.00 88.62 335 ALA A O 1
ATOM 2605 N N . GLU A 1 336 ? -35.955 -6.319 49.277 1.00 90.25 336 GLU A N 1
ATOM 2606 C CA . GLU A 1 336 ? -37.190 -7.054 49.563 1.00 90.25 336 GLU A CA 1
ATOM 2607 C C . GLU A 1 336 ? -36.968 -8.082 50.689 1.00 90.25 336 GLU A C 1
ATOM 2609 O O . GLU A 1 336 ? -37.714 -8.097 51.668 1.00 90.25 336 GLU A O 1
ATOM 2614 N N . LEU A 1 337 ? -35.881 -8.864 50.627 1.00 86.31 337 LEU A N 1
ATOM 2615 C CA . LEU A 1 337 ? -35.459 -9.758 51.718 1.00 86.31 337 LEU A CA 1
ATOM 2616 C C . LEU A 1 337 ? -35.240 -9.003 53.041 1.00 86.31 337 LEU A C 1
ATOM 2618 O O . LEU A 1 337 ? -35.668 -9.475 54.095 1.00 86.31 337 LEU A O 1
ATOM 2622 N N . ASP A 1 338 ? -34.630 -7.815 53.005 1.00 84.88 338 ASP A N 1
ATOM 2623 C CA . ASP A 1 338 ? -34.477 -6.957 54.188 1.00 84.88 338 ASP A CA 1
ATOM 2624 C C . ASP A 1 338 ? -35.820 -6.497 54.771 1.00 84.88 338 ASP A C 1
ATOM 2626 O O . ASP A 1 338 ? -36.018 -6.531 55.990 1.00 84.88 338 ASP A O 1
ATOM 2630 N N . SER A 1 339 ? -36.770 -6.135 53.909 1.00 88.12 339 SER A N 1
ATOM 2631 C CA . SER A 1 339 ? -38.124 -5.739 54.313 1.00 88.12 339 SER A CA 1
ATOM 2632 C C . SER A 1 339 ? -38.885 -6.906 54.956 1.00 88.12 339 SER A C 1
ATOM 2634 O O . SER A 1 339 ? -39.542 -6.731 55.985 1.00 88.12 339 SER A O 1
ATOM 2636 N N . GLN A 1 340 ? -38.730 -8.121 54.422 1.00 86.38 340 GLN A N 1
ATOM 2637 C CA . GLN A 1 340 ? -39.312 -9.341 54.989 1.00 86.38 340 GLN A CA 1
ATOM 2638 C C . GLN A 1 340 ? -38.693 -9.703 56.349 1.00 86.38 340 GLN A C 1
ATOM 2640 O O . GLN A 1 340 ? -39.428 -10.033 57.282 1.00 86.38 340 GLN A O 1
ATOM 2645 N N . ILE A 1 341 ? -37.367 -9.577 56.507 1.00 83.94 341 ILE A N 1
ATOM 2646 C CA . ILE A 1 341 ? -36.676 -9.772 57.796 1.00 83.94 341 ILE A CA 1
ATOM 2647 C C . ILE A 1 341 ? -37.154 -8.741 58.831 1.00 83.94 341 ILE A C 1
ATOM 2649 O O . ILE A 1 341 ? -37.389 -9.095 59.989 1.00 83.94 341 ILE A O 1
ATOM 2653 N N . ALA A 1 342 ? -37.333 -7.477 58.439 1.00 84.25 342 ALA A N 1
ATOM 2654 C CA . ALA A 1 342 ? -37.846 -6.432 59.325 1.00 84.25 342 ALA A CA 1
ATOM 2655 C C . ALA A 1 342 ? -39.299 -6.703 59.764 1.00 84.25 342 ALA A C 1
ATOM 2657 O O . ALA A 1 342 ? -39.612 -6.603 60.953 1.00 84.25 342 ALA A O 1
ATOM 2658 N N . ALA A 1 343 ? -40.168 -7.117 58.837 1.00 84.81 343 ALA A N 1
ATOM 2659 C CA . ALA A 1 343 ? -41.548 -7.494 59.141 1.00 84.81 343 ALA A CA 1
ATOM 2660 C C . ALA A 1 343 ? -41.622 -8.714 60.078 1.00 84.81 343 ALA A C 1
ATOM 2662 O O . ALA A 1 343 ? -42.362 -8.688 61.060 1.00 84.81 343 ALA A O 1
ATOM 2663 N N . MET A 1 344 ? -40.815 -9.752 59.827 1.00 81.69 344 MET A N 1
ATOM 2664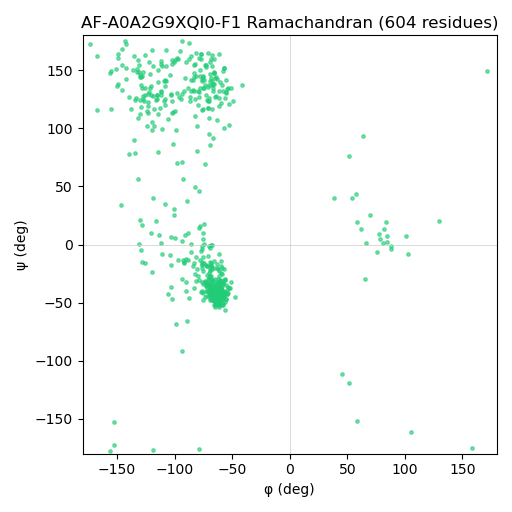 C CA . MET A 1 344 ? -40.693 -10.929 60.696 1.00 81.69 344 MET A CA 1
ATOM 2665 C C . MET A 1 344 ? -40.239 -10.542 62.111 1.00 81.69 344 MET A C 1
ATOM 2667 O O . MET A 1 344 ? -40.886 -10.918 63.088 1.00 81.69 344 MET A O 1
ATOM 2671 N N . ARG A 1 345 ? -39.200 -9.702 62.238 1.00 81.62 345 ARG A N 1
ATOM 2672 C CA . ARG A 1 345 ? -38.743 -9.165 63.535 1.00 81.62 345 ARG A CA 1
ATOM 2673 C C . ARG A 1 345 ? -39.845 -8.446 64.312 1.00 81.62 345 ARG A C 1
ATOM 2675 O O . ARG A 1 345 ? -39.864 -8.546 65.531 1.00 81.62 345 ARG A O 1
ATOM 2682 N N . SER A 1 346 ? -40.760 -7.757 63.627 1.00 81.75 346 SER A N 1
ATOM 2683 C CA . SER A 1 346 ? -41.893 -7.077 64.266 1.00 81.75 346 SER A CA 1
ATOM 2684 C C . SER A 1 346 ? -43.028 -8.015 64.705 1.00 81.75 346 SER A C 1
ATOM 2686 O O . SER A 1 346 ? -43.869 -7.585 65.494 1.00 81.75 346 SER A O 1
ATOM 2688 N N . ARG A 1 347 ? -43.096 -9.256 64.196 1.00 80.62 347 ARG A N 1
ATOM 2689 C CA . ARG A 1 347 ? -44.099 -10.262 64.603 1.00 80.62 347 ARG A CA 1
ATOM 2690 C C . ARG A 1 347 ? -43.629 -11.137 65.765 1.00 80.62 347 ARG A C 1
ATOM 2692 O O . ARG A 1 347 ? -44.456 -11.564 66.573 1.00 80.62 347 ARG A O 1
ATOM 2699 N N . LEU A 1 348 ? -42.326 -11.410 65.851 1.00 74.94 348 LEU A N 1
ATOM 2700 C CA . LEU A 1 348 ? -41.733 -12.242 66.902 1.00 74.94 348 LEU A CA 1
ATOM 2701 C C . LEU A 1 348 ? -42.088 -11.714 68.304 1.00 74.94 348 LEU A C 1
ATOM 2703 O O . LEU A 1 348 ? -41.940 -10.532 68.597 1.00 74.94 348 LEU A O 1
ATOM 2707 N N . GLY A 1 349 ? -42.564 -12.608 69.177 1.00 66.44 349 GLY A N 1
ATOM 2708 C CA . GLY A 1 349 ? -43.016 -12.263 70.533 1.00 66.44 349 GLY A CA 1
ATOM 2709 C C . GLY A 1 349 ? -44.464 -11.759 70.638 1.00 66.44 349 GLY A C 1
ATOM 2710 O O . GLY A 1 349 ? -44.912 -11.454 71.740 1.00 66.44 349 GLY A O 1
ATOM 2711 N N . THR A 1 350 ? -45.213 -11.701 69.532 1.00 73.31 350 THR A N 1
ATOM 2712 C CA . THR A 1 350 ? -46.650 -11.371 69.522 1.00 73.31 350 THR A CA 1
ATOM 2713 C C . THR A 1 350 ? -47.515 -12.605 69.239 1.00 73.31 350 THR A C 1
ATOM 2715 O O . THR A 1 350 ? -47.025 -13.626 68.760 1.00 73.31 350 THR A O 1
ATOM 2718 N N . SER A 1 351 ? -48.828 -12.502 69.463 1.00 65.56 351 SER A N 1
ATOM 2719 C CA . SER A 1 351 ? -49.806 -13.535 69.078 1.00 65.56 351 SER A CA 1
ATOM 2720 C C . SER A 1 351 ? -50.006 -13.689 67.559 1.00 65.56 351 SER A C 1
ATOM 2722 O O . SER A 1 351 ? -50.804 -14.524 67.143 1.00 65.56 351 SER A O 1
ATOM 2724 N N . ALA A 1 352 ? -49.310 -12.896 66.735 1.00 63.12 352 ALA A N 1
ATOM 2725 C CA . ALA A 1 352 ? -49.388 -12.925 65.274 1.00 63.12 352 ALA A CA 1
ATOM 2726 C C . ALA A 1 352 ? -48.238 -13.705 64.599 1.00 63.12 352 ALA A C 1
ATOM 2728 O O . ALA A 1 352 ? -48.135 -13.681 63.372 1.00 63.12 352 ALA A O 1
ATOM 2729 N N . ALA A 1 353 ? -47.365 -14.362 65.371 1.00 64.38 353 ALA A N 1
ATOM 2730 C CA . ALA A 1 353 ? -46.300 -15.210 64.833 1.00 64.38 353 ALA A CA 1
ATOM 2731 C C . ALA A 1 353 ? -46.852 -16.561 64.329 1.00 64.38 353 ALA A C 1
ATOM 2733 O O . ALA A 1 353 ? -47.643 -17.202 65.021 1.00 64.38 353 ALA A O 1
ATOM 2734 N N . GLY A 1 354 ? -46.427 -16.995 63.137 1.00 68.38 354 GLY A N 1
ATOM 2735 C CA . GLY A 1 354 ? -46.840 -18.269 62.519 1.00 68.38 354 GLY A CA 1
ATOM 2736 C C . GLY A 1 354 ? -45.679 -19.240 62.264 1.00 68.38 354 GLY A C 1
ATOM 2737 O O . GLY A 1 354 ? -44.531 -18.932 62.570 1.00 68.38 354 GLY A O 1
ATOM 2738 N N . ASP A 1 355 ? -45.950 -20.394 61.641 1.00 62.78 355 ASP A N 1
ATOM 2739 C CA . ASP A 1 355 ? -44.945 -21.454 61.392 1.00 62.78 355 ASP A CA 1
ATOM 2740 C C . ASP A 1 355 ? -43.700 -20.974 60.615 1.00 62.78 355 ASP A C 1
ATOM 2742 O O . ASP A 1 355 ? -42.590 -21.474 60.821 1.00 62.78 355 ASP A O 1
ATOM 2746 N N . HIS A 1 356 ? -43.855 -19.968 59.749 1.00 59.50 356 HIS A N 1
ATOM 2747 C CA . HIS A 1 356 ? -42.745 -19.347 59.015 1.00 59.50 356 HIS A CA 1
ATOM 2748 C C . HIS A 1 356 ? -41.837 -18.457 59.881 1.00 59.50 356 HIS A C 1
ATOM 2750 O O . HIS A 1 356 ? -40.701 -18.209 59.490 1.00 59.50 356 HIS A O 1
ATOM 2756 N N . ASP A 1 357 ? -42.293 -18.025 61.060 1.00 72.12 357 ASP A N 1
ATOM 2757 C CA . ASP A 1 357 ? -41.499 -17.273 62.043 1.00 72.12 357 ASP A CA 1
ATOM 2758 C C . ASP A 1 357 ? -40.741 -18.218 63.016 1.00 72.12 357 ASP A C 1
ATOM 2760 O O . ASP A 1 357 ? -40.159 -17.781 64.009 1.00 72.12 357 ASP A O 1
ATOM 2764 N N . SER A 1 358 ? -40.732 -19.530 62.739 1.00 78.00 358 SER A N 1
ATOM 2765 C CA . SER A 1 358 ? -39.962 -20.538 63.479 1.00 78.00 358 SER A CA 1
ATOM 2766 C C . SER A 1 358 ? -38.443 -20.391 63.297 1.00 78.00 358 SER A C 1
ATOM 2768 O O . SER A 1 358 ? -37.958 -19.783 62.342 1.00 78.00 358 SER A O 1
ATOM 2770 N N . LEU A 1 359 ? -37.661 -21.023 64.184 1.00 76.12 359 LEU A N 1
ATOM 2771 C CA . LEU A 1 359 ? -36.193 -21.092 64.081 1.00 76.12 359 LEU A CA 1
ATOM 2772 C C . LEU A 1 359 ? -35.705 -21.625 62.722 1.00 76.12 359 LEU A C 1
ATOM 2774 O O . LEU A 1 359 ? -34.721 -21.117 62.189 1.00 76.12 359 LEU A O 1
ATOM 2778 N N . GLN A 1 360 ? -36.421 -22.592 62.136 1.00 80.88 360 GLN A N 1
ATOM 2779 C CA . GLN A 1 360 ? -36.132 -23.120 60.801 1.00 80.88 360 GLN A CA 1
ATOM 2780 C C . GLN A 1 360 ? -36.364 -22.064 59.702 1.00 80.88 360 GLN A C 1
ATOM 2782 O O . GLN A 1 360 ? -35.535 -21.919 58.805 1.00 80.88 360 GLN A O 1
ATOM 2787 N N . GLY A 1 361 ? -37.472 -21.314 59.779 1.00 79.88 361 GLY A N 1
ATOM 2788 C CA . GLY A 1 361 ? -37.810 -20.258 58.818 1.00 79.88 361 GLY A CA 1
ATOM 2789 C C . GLY A 1 361 ? -36.855 -19.064 58.887 1.00 79.88 361 GLY A C 1
ATOM 2790 O O . GLY A 1 361 ? -36.380 -18.591 57.854 1.00 79.88 361 GLY A O 1
ATOM 2791 N N . MET A 1 362 ? -36.490 -18.645 60.103 1.00 79.88 362 MET A N 1
ATOM 2792 C CA . MET A 1 362 ? -35.478 -17.609 60.331 1.00 79.88 362 MET A CA 1
ATOM 2793 C C . MET A 1 362 ? -34.115 -17.998 59.742 1.00 79.88 362 MET A C 1
ATOM 2795 O O . MET A 1 362 ? -33.499 -17.180 59.058 1.00 79.88 362 MET A O 1
ATOM 2799 N N . LEU A 1 363 ? -33.659 -19.239 59.960 1.00 81.56 363 LEU A N 1
ATOM 2800 C CA . LEU A 1 363 ? -32.400 -19.732 59.396 1.00 81.56 363 LEU A CA 1
ATOM 2801 C C . LEU A 1 363 ? -32.427 -19.707 57.859 1.00 81.56 363 LEU A C 1
ATOM 2803 O O . LEU A 1 363 ? -31.523 -19.144 57.246 1.00 81.56 363 LEU A O 1
ATOM 2807 N N . ALA A 1 364 ? -33.495 -20.223 57.243 1.00 84.75 364 ALA A N 1
ATOM 2808 C CA . ALA A 1 364 ? -33.636 -20.257 55.788 1.00 84.75 364 ALA A CA 1
ATOM 2809 C C . ALA A 1 364 ? -33.609 -18.854 55.145 1.00 84.75 364 ALA A C 1
ATOM 2811 O O . ALA A 1 364 ? -32.964 -18.662 54.113 1.00 84.75 364 ALA A O 1
ATOM 2812 N N . MET A 1 365 ? -34.252 -17.851 55.761 1.00 83.00 365 MET A N 1
ATOM 2813 C CA . MET A 1 365 ? -34.202 -16.463 55.274 1.00 83.00 365 MET A CA 1
ATOM 2814 C C . MET A 1 365 ? -32.812 -15.826 55.414 1.00 83.00 365 MET A C 1
ATOM 2816 O O . MET A 1 365 ? -32.395 -15.077 54.527 1.00 83.00 365 MET A O 1
ATOM 2820 N N . VAL A 1 366 ? -32.076 -16.126 56.490 1.00 85.56 366 VAL A N 1
ATOM 2821 C CA . VAL A 1 366 ? -30.690 -15.654 56.664 1.00 85.56 366 VAL A CA 1
ATOM 2822 C C . VAL A 1 366 ? -29.774 -16.283 55.612 1.00 85.56 366 VAL A C 1
ATOM 2824 O O . VAL A 1 366 ? -29.078 -15.552 54.907 1.00 85.56 366 VAL A O 1
ATOM 2827 N N . GLU A 1 367 ? -29.834 -17.604 55.426 1.00 88.31 367 GLU A N 1
ATOM 2828 C CA . GLU A 1 367 ? -29.058 -18.320 54.404 1.00 88.31 367 GLU A CA 1
ATOM 2829 C C . GLU A 1 367 ? -29.370 -17.817 52.984 1.00 88.31 367 GLU A C 1
ATOM 2831 O O . GLU A 1 367 ? -28.457 -17.605 52.178 1.00 88.31 367 GLU A O 1
ATOM 2836 N N . GLN A 1 368 ? -30.646 -17.560 52.674 1.00 88.38 368 GLN A N 1
ATOM 2837 C CA . GLN A 1 368 ? -31.063 -16.991 51.392 1.00 88.38 368 GLN A CA 1
ATOM 2838 C C . GLN A 1 368 ? -30.485 -15.585 51.175 1.00 88.38 368 GLN A C 1
ATOM 2840 O O . GLN A 1 368 ? -29.939 -15.309 50.102 1.00 88.38 368 GLN A O 1
ATOM 2845 N N . LYS A 1 369 ? -30.556 -14.704 52.184 1.00 86.44 369 LYS A N 1
ATOM 2846 C CA . LYS A 1 369 ? -29.993 -13.350 52.094 1.00 86.44 369 LYS A CA 1
ATOM 2847 C C . LYS A 1 369 ? -28.473 -13.378 51.932 1.00 86.44 369 LYS A C 1
ATOM 2849 O O . LYS A 1 369 ? -27.947 -12.665 51.080 1.00 86.44 369 LYS A O 1
ATOM 2854 N N . GLU A 1 370 ? -27.761 -14.200 52.701 1.00 89.81 370 GLU A N 1
ATOM 2855 C CA . GLU A 1 370 ? -26.307 -14.341 52.562 1.00 89.81 370 GLU A CA 1
ATOM 2856 C C . GLU A 1 370 ? -25.894 -14.852 51.179 1.00 89.81 370 GLU A C 1
ATOM 2858 O O . GLU A 1 370 ? -24.877 -14.416 50.634 1.00 89.81 370 GLU A O 1
ATOM 2863 N N . LYS A 1 371 ? -26.671 -15.776 50.605 1.00 90.50 371 LYS A N 1
ATOM 2864 C CA . LYS A 1 371 ? -26.419 -16.335 49.275 1.00 90.50 371 LYS A CA 1
ATOM 2865 C C . LYS A 1 371 ? -26.590 -15.288 48.175 1.00 90.50 371 LYS A C 1
ATOM 2867 O O . LYS A 1 371 ? -25.729 -15.185 47.302 1.00 90.50 371 LYS A O 1
ATOM 2872 N N . GLU A 1 372 ? -27.660 -14.496 48.221 1.00 86.06 372 GLU A N 1
ATOM 2873 C CA . GLU A 1 372 ? -27.883 -13.422 47.244 1.00 86.06 372 GLU A CA 1
ATOM 2874 C C . GLU A 1 372 ? -26.906 -12.249 47.430 1.00 86.06 372 GLU A C 1
ATOM 2876 O O . GLU A 1 372 ? -26.426 -11.700 46.439 1.00 86.06 372 GLU A O 1
ATOM 2881 N N . ALA A 1 373 ? -26.506 -11.928 48.667 1.00 87.25 373 ALA A N 1
ATOM 2882 C CA . ALA A 1 373 ? -25.462 -10.936 48.936 1.00 87.25 373 ALA A CA 1
ATOM 2883 C C . ALA A 1 373 ? -24.101 -11.352 48.346 1.00 87.25 373 ALA A C 1
ATOM 2885 O O . ALA A 1 373 ? -23.481 -10.568 47.625 1.00 87.25 373 ALA A O 1
ATOM 2886 N N . ARG A 1 374 ? -23.667 -12.604 48.574 1.00 90.44 374 ARG A N 1
ATOM 2887 C CA . ARG A 1 374 ? -22.433 -13.155 47.981 1.00 90.44 374 ARG A CA 1
ATOM 2888 C C . ARG A 1 374 ? -22.471 -13.113 46.452 1.00 90.44 374 ARG A C 1
ATOM 2890 O O . ARG A 1 374 ? -21.513 -12.664 45.828 1.00 90.44 374 ARG A O 1
ATOM 2897 N N . ARG A 1 375 ? -23.597 -13.516 45.852 1.00 87.25 375 ARG A N 1
ATOM 2898 C CA . ARG A 1 375 ? -23.789 -13.505 44.394 1.00 87.25 375 ARG A CA 1
ATOM 2899 C C . ARG A 1 375 ? -23.743 -12.093 43.803 1.00 87.25 375 ARG A C 1
ATOM 2901 O O . ARG A 1 375 ? -23.180 -11.907 42.730 1.00 87.25 375 ARG A O 1
ATOM 2908 N N . LEU A 1 376 ? -24.313 -11.102 44.491 1.00 87.94 376 LEU A N 1
ATOM 2909 C CA . LEU A 1 376 ? -24.261 -9.696 44.084 1.00 87.94 376 LEU A CA 1
ATOM 2910 C C . LEU A 1 376 ? -22.832 -9.132 44.138 1.00 87.94 376 LEU A C 1
ATOM 2912 O O . LEU A 1 376 ? -22.431 -8.399 43.235 1.00 87.94 376 LEU A O 1
ATOM 2916 N N . GLU A 1 377 ? -22.058 -9.471 45.171 1.00 89.31 377 GLU A N 1
ATOM 2917 C CA . GLU A 1 377 ? -20.660 -9.040 45.290 1.00 89.31 377 GLU A CA 1
ATOM 2918 C C . GLU A 1 377 ? -19.771 -9.671 44.204 1.00 89.31 377 GLU A C 1
ATOM 2920 O O . GLU A 1 377 ? -18.925 -8.993 43.617 1.00 89.31 377 GLU A O 1
ATOM 2925 N N . GLU A 1 378 ? -20.001 -10.945 43.882 1.00 90.06 378 GLU A N 1
ATOM 2926 C CA . GLU A 1 378 ? -19.318 -11.644 42.790 1.00 90.06 378 GLU A CA 1
ATOM 2927 C C . GLU A 1 378 ? -19.648 -11.025 41.418 1.00 90.06 378 GLU A C 1
ATOM 2929 O O . GLU A 1 378 ? -18.730 -10.740 40.645 1.00 90.06 378 GLU A O 1
ATOM 2934 N N . LEU A 1 379 ? -20.923 -10.698 41.156 1.00 86.69 379 LEU A N 1
ATOM 2935 C CA . LEU A 1 379 ? -21.344 -9.990 39.936 1.00 86.69 379 LEU A CA 1
ATOM 2936 C C . LEU A 1 379 ? -20.661 -8.619 39.793 1.00 86.69 379 LEU A C 1
ATOM 2938 O O . LEU A 1 379 ? -20.235 -8.242 38.700 1.00 86.69 379 LEU A O 1
ATOM 2942 N N . LYS A 1 380 ? -20.544 -7.865 40.897 1.00 86.62 380 LYS A N 1
ATOM 2943 C CA . LYS A 1 380 ? -19.888 -6.547 40.912 1.00 86.62 380 LYS A CA 1
ATOM 2944 C C . LYS A 1 380 ? -18.401 -6.659 40.561 1.00 86.62 380 LYS A C 1
ATOM 2946 O O . LYS A 1 380 ? -17.945 -5.937 39.678 1.00 86.62 380 LYS A O 1
ATOM 2951 N N . LYS A 1 381 ? -17.682 -7.619 41.154 1.00 88.88 381 LYS A N 1
ATOM 2952 C CA . LYS A 1 381 ? -16.260 -7.877 40.849 1.00 88.88 381 LYS A CA 1
ATOM 2953 C C . LYS A 1 381 ? -16.037 -8.331 39.403 1.00 88.88 381 LYS A C 1
ATOM 2955 O O . LYS A 1 381 ? -15.096 -7.870 38.762 1.00 88.88 381 LYS A O 1
ATOM 2960 N N . GLN A 1 382 ? -16.904 -9.197 38.870 1.00 85.44 382 GLN A N 1
ATOM 2961 C CA . GLN A 1 382 ? -16.829 -9.633 37.468 1.00 85.44 382 GLN A CA 1
ATOM 2962 C C . GLN A 1 382 ? -17.032 -8.457 36.500 1.00 85.44 382 GLN A C 1
ATOM 2964 O O . GLN A 1 382 ? -16.226 -8.269 35.589 1.00 85.44 382 GLN A O 1
ATOM 2969 N N . ARG A 1 383 ? -18.043 -7.611 36.744 1.00 85.38 383 ARG A N 1
ATOM 2970 C CA . ARG A 1 383 ? -18.298 -6.398 35.949 1.00 85.38 383 ARG A CA 1
ATOM 2971 C C . ARG A 1 383 ? -17.120 -5.424 35.978 1.00 85.38 383 ARG A C 1
ATOM 2973 O O . ARG A 1 383 ? -16.756 -4.911 34.928 1.00 85.38 383 ARG A O 1
ATOM 2980 N N . GLU A 1 384 ? -16.538 -5.148 37.145 1.00 84.25 384 GLU A N 1
ATOM 2981 C CA . GLU A 1 384 ? -15.377 -4.250 37.260 1.00 84.25 384 GLU A CA 1
ATOM 2982 C C . GLU A 1 384 ? -14.173 -4.765 36.458 1.00 84.25 384 GLU A C 1
ATOM 2984 O O . GLU A 1 384 ? -13.524 -3.994 35.749 1.00 84.25 384 GLU A O 1
ATOM 2989 N N . GLU A 1 385 ? -13.911 -6.074 36.501 1.00 85.38 385 GLU A N 1
ATOM 2990 C CA . GLU A 1 385 ? -12.811 -6.687 35.755 1.00 85.38 385 GLU A CA 1
ATOM 2991 C C . GLU A 1 385 ? -13.047 -6.699 34.236 1.00 85.38 385 GLU A C 1
ATOM 2993 O O . GLU A 1 385 ? -12.126 -6.429 33.460 1.00 85.38 385 GLU A O 1
ATOM 2998 N N . GLU A 1 386 ? -14.271 -6.984 33.787 1.00 82.88 386 GLU A N 1
ATOM 2999 C CA . GLU A 1 386 ? -14.619 -6.924 32.364 1.00 82.88 386 GLU A CA 1
ATOM 3000 C C . GLU A 1 386 ? -14.659 -5.489 31.830 1.00 82.88 386 GLU A C 1
ATOM 3002 O O . GLU A 1 386 ? -14.152 -5.232 30.738 1.00 82.88 386 GLU A O 1
ATOM 3007 N N . GLU A 1 387 ? -15.188 -4.534 32.598 1.00 79.56 387 GLU A N 1
ATOM 3008 C CA . GLU A 1 387 ? -15.172 -3.113 32.244 1.00 79.56 387 GLU A CA 1
ATOM 3009 C C . GLU A 1 387 ? -13.729 -2.598 32.124 1.00 79.56 387 GLU A C 1
ATOM 3011 O O . GLU A 1 387 ? -13.400 -1.932 31.140 1.00 79.56 387 GLU A O 1
ATOM 3016 N N . ARG A 1 388 ? -12.832 -2.999 33.038 1.00 80.38 388 ARG A N 1
ATOM 3017 C CA . ARG A 1 388 ? -11.394 -2.698 32.962 1.00 80.38 388 ARG A CA 1
ATOM 3018 C C . ARG A 1 388 ? -10.745 -3.256 31.691 1.00 80.38 388 ARG A C 1
ATOM 3020 O O . ARG A 1 388 ? -10.005 -2.531 31.027 1.00 80.38 388 ARG A O 1
ATOM 3027 N N . LYS A 1 389 ? -11.026 -4.514 31.329 1.00 80.88 389 LYS A N 1
ATOM 3028 C CA . LYS A 1 389 ? -10.490 -5.152 30.109 1.00 80.88 389 LYS A CA 1
ATOM 3029 C C . LYS A 1 389 ? -10.983 -4.469 28.835 1.00 80.88 389 LYS A C 1
ATOM 3031 O O . LYS A 1 389 ? -10.162 -4.057 28.019 1.00 80.88 389 LYS A O 1
ATOM 3036 N N . ARG A 1 390 ? -12.301 -4.280 28.700 1.00 77.69 390 ARG A N 1
ATOM 3037 C CA . ARG A 1 390 ? -12.923 -3.606 27.545 1.00 77.69 390 ARG A CA 1
ATOM 3038 C C . ARG A 1 390 ? -12.402 -2.173 27.393 1.00 77.69 390 ARG A C 1
ATOM 3040 O O . ARG A 1 390 ? -12.112 -1.733 26.284 1.00 77.69 390 ARG A O 1
ATOM 3047 N N . GLN A 1 391 ? -12.233 -1.447 28.502 1.00 72.88 391 GLN A N 1
ATOM 3048 C CA . GLN A 1 391 ? -11.686 -0.090 28.474 1.00 72.88 391 GLN A CA 1
ATOM 3049 C C . GLN A 1 391 ? -10.206 -0.070 28.062 1.00 72.88 391 GLN A C 1
ATOM 3051 O O . GLN A 1 391 ? -9.811 0.815 27.303 1.00 72.88 391 GLN A O 1
ATOM 3056 N N . ALA A 1 392 ? -9.392 -1.030 28.513 1.00 73.69 392 ALA A N 1
ATOM 3057 C CA . ALA A 1 392 ? -7.997 -1.153 28.091 1.00 73.69 392 ALA A CA 1
ATOM 3058 C C . ALA A 1 392 ? -7.880 -1.449 26.584 1.00 73.69 392 ALA A C 1
ATOM 3060 O O . ALA A 1 392 ? -7.132 -0.763 25.891 1.00 73.69 392 ALA A O 1
ATOM 3061 N N . GLU A 1 393 ? -8.677 -2.387 26.066 1.00 77.94 393 GLU A N 1
ATOM 3062 C CA . GLU A 1 393 ? -8.722 -2.754 24.644 1.00 77.94 393 GLU A CA 1
ATOM 3063 C C . GLU A 1 393 ? -9.141 -1.573 23.751 1.00 77.94 393 GLU A C 1
ATOM 3065 O O . GLU A 1 393 ? -8.428 -1.224 22.810 1.00 77.94 393 GLU A O 1
ATOM 3070 N N . ILE A 1 394 ? -10.235 -0.876 24.087 1.00 71.00 394 ILE A N 1
ATOM 3071 C CA . ILE A 1 394 ? -10.674 0.324 23.351 1.00 71.00 394 ILE A CA 1
ATOM 3072 C C . ILE A 1 394 ? -9.602 1.426 23.402 1.00 71.00 394 ILE A C 1
ATOM 3074 O O . ILE A 1 394 ? -9.385 2.124 22.411 1.00 71.00 394 ILE A O 1
ATOM 3078 N N . THR A 1 395 ? -8.913 1.588 24.535 1.00 70.81 395 THR A N 1
ATOM 3079 C CA . THR A 1 395 ? -7.834 2.581 24.680 1.00 70.81 395 THR A CA 1
ATOM 3080 C C . THR A 1 395 ? -6.631 2.227 23.803 1.00 70.81 395 THR A C 1
ATOM 3082 O O . THR A 1 395 ? -6.102 3.107 23.126 1.00 70.81 395 THR A O 1
ATOM 3085 N N . GLN A 1 396 ? -6.236 0.950 23.757 1.00 75.56 396 GLN A N 1
ATOM 3086 C CA . GLN A 1 396 ? -5.164 0.466 22.888 1.00 75.56 396 GLN A CA 1
ATOM 3087 C C . GLN A 1 396 ? -5.508 0.678 21.409 1.00 75.56 396 GLN A C 1
ATOM 3089 O O . GLN A 1 396 ? -4.736 1.312 20.693 1.00 75.56 396 GLN A O 1
ATOM 3094 N N . LEU A 1 397 ? -6.680 0.221 20.958 1.00 72.12 397 LEU A N 1
ATOM 3095 C CA . LEU A 1 397 ? -7.093 0.335 19.555 1.00 72.12 397 LEU A CA 1
ATOM 3096 C C . LEU A 1 397 ? -7.181 1.799 19.095 1.00 72.12 397 LEU A C 1
ATOM 3098 O O . LEU A 1 397 ? -6.768 2.120 17.981 1.00 72.12 397 LEU A O 1
ATOM 3102 N N . LYS A 1 398 ? -7.644 2.709 19.964 1.00 68.12 398 LYS A N 1
ATOM 3103 C CA . LYS A 1 398 ? -7.608 4.157 19.699 1.00 68.12 398 LYS A CA 1
ATOM 3104 C C . LYS A 1 398 ? -6.186 4.702 19.592 1.00 68.12 398 LYS A C 1
ATOM 3106 O O . LYS A 1 398 ? -5.921 5.491 18.692 1.00 68.12 398 LYS A O 1
ATOM 3111 N N . ALA A 1 399 ? -5.280 4.295 20.482 1.00 65.62 399 ALA A N 1
ATOM 3112 C CA . ALA A 1 399 ? -3.886 4.732 20.442 1.00 65.62 399 ALA A CA 1
ATOM 3113 C C . ALA A 1 399 ? -3.164 4.238 19.176 1.00 65.62 399 ALA A C 1
ATOM 3115 O O . ALA A 1 399 ? -2.397 4.988 18.576 1.00 65.62 399 ALA A O 1
ATOM 3116 N N . GLU A 1 400 ? -3.441 3.009 18.734 1.00 70.25 400 GLU A N 1
ATOM 3117 C CA . GLU A 1 400 ? -2.907 2.454 17.488 1.00 70.25 400 GLU A CA 1
ATOM 3118 C C . GLU A 1 400 ? -3.467 3.154 16.241 1.00 70.25 400 GLU A C 1
ATOM 3120 O O . GLU A 1 400 ? -2.701 3.503 15.341 1.00 70.25 400 GLU A O 1
ATOM 3125 N N . ALA A 1 401 ? -4.782 3.394 16.189 1.00 66.81 401 ALA A N 1
ATOM 3126 C CA . ALA A 1 401 ? -5.418 4.118 15.088 1.00 66.81 401 ALA A CA 1
ATOM 3127 C C . ALA A 1 401 ? -4.918 5.572 15.000 1.00 66.81 401 ALA A C 1
ATOM 3129 O O . ALA A 1 401 ? -4.617 6.058 13.909 1.00 66.81 401 ALA A O 1
ATOM 3130 N N . GLU A 1 402 ? -4.751 6.252 16.138 1.00 68.19 402 GLU A N 1
ATOM 3131 C CA . GLU A 1 402 ? -4.208 7.612 16.168 1.00 68.19 402 GLU A CA 1
ATOM 3132 C C . GLU A 1 402 ? -2.721 7.645 15.792 1.00 68.19 402 GLU A C 1
ATOM 3134 O O . GLU A 1 402 ? -2.313 8.517 15.033 1.00 68.19 402 GLU A O 1
ATOM 3139 N N . ALA A 1 403 ? -1.915 6.662 16.212 1.00 66.81 403 ALA A N 1
ATOM 3140 C CA . ALA A 1 403 ? -0.525 6.543 15.767 1.00 66.81 403 ALA A CA 1
ATOM 3141 C C . ALA A 1 403 ? -0.421 6.332 14.243 1.00 66.81 403 ALA A C 1
ATOM 3143 O O . ALA A 1 403 ? 0.413 6.961 13.590 1.00 66.81 403 ALA A O 1
ATOM 3144 N N . ARG A 1 404 ? -1.305 5.508 13.653 1.00 71.25 404 ARG A N 1
ATOM 3145 C CA . ARG A 1 404 ? -1.426 5.357 12.189 1.00 71.25 404 ARG A CA 1
ATOM 3146 C C . ARG A 1 404 ? -1.844 6.669 11.511 1.00 71.25 404 ARG A C 1
ATOM 3148 O O . ARG A 1 404 ? -1.290 7.011 10.466 1.00 71.25 404 ARG A O 1
ATOM 3155 N N . ARG A 1 405 ? -2.789 7.418 12.098 1.00 75.06 405 ARG A N 1
ATOM 3156 C CA . ARG A 1 405 ? -3.239 8.733 11.599 1.00 75.06 405 ARG A CA 1
ATOM 3157 C C . ARG A 1 405 ? -2.094 9.749 11.603 1.00 75.06 405 ARG A C 1
ATOM 3159 O O . ARG A 1 405 ? -1.840 10.368 10.574 1.00 75.06 405 ARG A O 1
ATOM 3166 N N . VAL A 1 406 ? -1.389 9.869 12.728 1.00 68.62 406 VAL A N 1
ATOM 3167 C CA . VAL A 1 406 ? -0.244 10.769 12.932 1.00 68.62 406 VAL A CA 1
ATOM 3168 C C . VAL A 1 406 ? 0.879 10.480 11.939 1.00 68.62 406 VAL A C 1
ATOM 3170 O O . VAL A 1 406 ? 1.271 11.388 11.212 1.00 68.62 406 VAL A O 1
ATOM 3173 N N . ALA A 1 407 ? 1.323 9.225 11.815 1.00 70.56 407 ALA A N 1
ATOM 3174 C CA . ALA A 1 407 ? 2.414 8.863 10.906 1.00 70.56 407 ALA A CA 1
ATOM 3175 C C . ALA A 1 407 ? 2.110 9.214 9.433 1.00 70.56 407 ALA A C 1
ATOM 3177 O O . ALA A 1 407 ? 2.995 9.650 8.696 1.00 70.56 407 ALA A O 1
ATOM 3178 N N . ALA A 1 408 ? 0.849 9.076 9.003 1.00 73.81 408 ALA A N 1
ATOM 3179 C CA . ALA A 1 408 ? 0.427 9.477 7.662 1.00 73.81 408 ALA A CA 1
ATOM 3180 C C . ALA A 1 408 ? 0.441 11.008 7.470 1.00 73.81 408 ALA A C 1
ATOM 3182 O O . ALA A 1 408 ? 0.886 11.486 6.428 1.00 73.81 408 ALA A O 1
ATOM 3183 N N . ILE A 1 409 ? 0.006 11.778 8.477 1.00 74.44 409 ILE A N 1
ATOM 3184 C CA . ILE A 1 409 ? 0.070 13.249 8.448 1.00 74.44 409 ILE A CA 1
ATOM 3185 C C . ILE A 1 409 ? 1.532 13.718 8.391 1.00 74.44 409 ILE A C 1
ATOM 3187 O O . ILE A 1 409 ? 1.870 14.590 7.592 1.00 74.44 409 ILE A O 1
ATOM 3191 N N . GLU A 1 410 ? 2.415 13.133 9.204 1.00 78.44 410 GLU A N 1
ATOM 3192 C CA . GLU A 1 410 ? 3.848 13.452 9.201 1.00 78.44 410 GLU A CA 1
ATOM 3193 C C . GLU A 1 410 ? 4.491 13.169 7.838 1.00 78.44 410 GLU A C 1
ATOM 3195 O O . GLU A 1 410 ? 5.259 13.993 7.339 1.00 78.44 410 GLU A O 1
ATOM 3200 N N . GLN A 1 411 ? 4.134 12.052 7.194 1.00 78.88 411 GLN A N 1
ATOM 3201 C CA . GLN A 1 411 ? 4.606 11.708 5.853 1.00 78.88 411 GLN A CA 1
ATOM 3202 C C . GLN A 1 411 ? 4.114 12.695 4.777 1.00 78.88 411 GLN A C 1
ATOM 3204 O O . GLN A 1 411 ? 4.902 13.106 3.917 1.00 78.88 411 GLN A O 1
ATOM 3209 N N . ASP A 1 412 ? 2.842 13.097 4.819 1.00 82.00 412 ASP A N 1
ATOM 3210 C CA . ASP A 1 412 ? 2.276 14.091 3.897 1.00 82.00 412 ASP A CA 1
ATOM 3211 C C . ASP A 1 412 ? 2.954 15.462 4.074 1.00 82.00 412 ASP A C 1
ATOM 3213 O O . ASP A 1 412 ? 3.363 16.093 3.094 1.00 82.00 412 ASP A O 1
ATOM 3217 N N . ILE A 1 413 ? 3.155 15.903 5.321 1.00 81.88 413 ILE A N 1
ATOM 3218 C CA . ILE A 1 413 ? 3.831 17.169 5.627 1.00 81.88 413 ILE A CA 1
ATOM 3219 C C . ILE A 1 413 ? 5.306 17.127 5.209 1.00 81.88 413 ILE A C 1
ATOM 3221 O O . ILE A 1 413 ? 5.771 18.059 4.555 1.00 81.88 413 ILE A O 1
ATOM 3225 N N . ALA A 1 414 ? 6.036 16.048 5.503 1.00 79.25 414 ALA A N 1
ATOM 3226 C CA . ALA A 1 414 ? 7.422 15.885 5.060 1.00 79.25 414 ALA A CA 1
ATOM 3227 C C . ALA A 1 414 ? 7.535 15.896 3.522 1.00 79.25 414 ALA A C 1
ATOM 3229 O O . ALA A 1 414 ? 8.492 16.433 2.960 1.00 79.25 414 ALA A O 1
ATOM 3230 N N . THR A 1 415 ? 6.531 15.357 2.822 1.00 82.50 415 THR A N 1
ATOM 3231 C CA . THR A 1 415 ? 6.437 15.420 1.356 1.00 82.50 415 THR A CA 1
ATOM 3232 C C . THR A 1 415 ? 6.230 16.859 0.871 1.00 82.50 415 THR A C 1
ATOM 3234 O O . THR A 1 415 ? 6.896 17.285 -0.074 1.00 82.50 415 THR A O 1
ATOM 3237 N N . TYR A 1 416 ? 5.374 17.638 1.536 1.00 84.75 416 TYR A N 1
ATOM 3238 C CA . TYR A 1 416 ? 5.168 19.060 1.240 1.00 84.75 416 TYR A CA 1
ATOM 3239 C C . TYR A 1 416 ? 6.425 19.913 1.511 1.00 84.75 416 TYR A C 1
ATOM 3241 O O . TYR A 1 416 ? 6.850 20.677 0.642 1.00 84.75 416 TYR A O 1
ATOM 3249 N N . GLU A 1 417 ? 7.090 19.724 2.655 1.00 83.25 417 GLU A N 1
ATOM 3250 C CA . GLU A 1 417 ? 8.367 20.378 2.996 1.00 83.25 417 GLU A CA 1
ATOM 3251 C C . GLU A 1 417 ? 9.464 20.054 1.957 1.00 83.25 417 GLU A C 1
ATOM 3253 O O . GLU A 1 417 ? 10.225 20.932 1.527 1.00 83.25 417 GLU A O 1
ATOM 3258 N N . LYS A 1 418 ? 9.504 18.809 1.462 1.00 82.50 418 LYS A N 1
ATOM 3259 C CA . LYS A 1 418 ? 10.401 18.394 0.372 1.00 82.50 418 LYS A CA 1
ATOM 3260 C C . LYS A 1 418 ? 10.085 19.099 -0.956 1.00 82.50 418 LYS A C 1
ATOM 3262 O O . LYS A 1 418 ? 11.011 19.479 -1.670 1.00 82.50 418 LYS A O 1
ATOM 3267 N N . ILE A 1 419 ? 8.809 19.316 -1.288 1.00 77.06 419 ILE A N 1
ATOM 3268 C CA . ILE A 1 419 ? 8.416 20.073 -2.491 1.00 77.06 419 ILE A CA 1
ATOM 3269 C C . ILE A 1 419 ? 8.892 21.529 -2.378 1.00 77.06 419 ILE A C 1
ATOM 3271 O O . ILE A 1 419 ? 9.532 22.027 -3.302 1.00 77.06 419 ILE A O 1
ATOM 3275 N N . LEU A 1 420 ? 8.664 22.194 -1.240 1.00 79.06 420 LEU A N 1
ATOM 3276 C CA . LEU A 1 420 ? 9.066 23.595 -1.044 1.00 79.06 420 LEU A CA 1
ATOM 3277 C C . LEU A 1 420 ? 10.588 23.820 -1.025 1.00 79.06 420 LEU A C 1
ATOM 3279 O O . LEU A 1 420 ? 11.058 24.891 -1.422 1.00 79.06 420 LEU A O 1
ATOM 3283 N N . SER A 1 421 ? 11.367 22.834 -0.570 1.00 79.88 421 SER A N 1
ATOM 3284 C CA . SER A 1 421 ? 12.837 22.912 -0.586 1.00 79.88 421 SER A CA 1
ATOM 3285 C C . SER A 1 421 ? 13.447 22.731 -1.985 1.00 79.88 421 SER A C 1
ATOM 3287 O O . SER A 1 421 ? 14.591 23.134 -2.205 1.00 79.88 421 SER A O 1
ATOM 3289 N N . SER A 1 422 ? 12.690 22.207 -2.956 1.00 81.31 422 SER A N 1
ATOM 3290 C CA . SER A 1 422 ? 13.110 22.094 -4.358 1.00 81.31 422 SER A CA 1
ATOM 3291 C C . SER A 1 422 ? 13.002 23.428 -5.104 1.00 81.31 422 SER A C 1
ATOM 3293 O O . SER A 1 422 ? 11.977 24.105 -5.052 1.00 81.31 422 SER A O 1
ATOM 3295 N N . THR A 1 423 ? 14.028 23.789 -5.881 1.00 74.75 423 THR A N 1
ATOM 3296 C CA . THR A 1 423 ? 14.041 25.019 -6.695 1.00 74.75 423 THR A CA 1
ATOM 3297 C C . THR A 1 423 ? 12.904 25.072 -7.715 1.00 74.75 423 THR A C 1
ATOM 3299 O O . THR A 1 423 ? 12.322 26.137 -7.887 1.00 74.75 423 THR A O 1
ATOM 3302 N N . CYS A 1 424 ? 12.547 23.941 -8.334 1.00 61.78 424 CYS A N 1
ATOM 3303 C CA . CYS A 1 424 ? 11.389 23.843 -9.236 1.00 61.78 424 CYS A CA 1
ATOM 3304 C C . CYS A 1 424 ? 10.060 23.649 -8.482 1.00 61.78 424 CYS A C 1
ATOM 3306 O O . CYS A 1 424 ? 9.007 24.016 -8.987 1.00 61.78 424 CYS A O 1
ATOM 3308 N N . GLY A 1 425 ? 10.085 23.082 -7.270 1.00 62.38 425 GLY A N 1
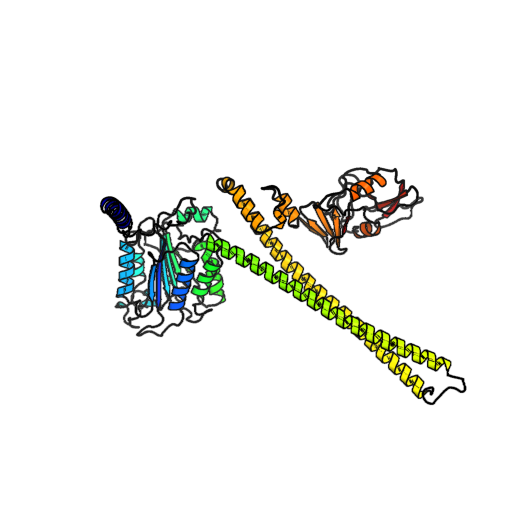ATOM 3309 C CA . GLY A 1 425 ? 8.865 22.797 -6.503 1.00 62.38 425 GLY A CA 1
ATOM 3310 C C . GLY A 1 425 ? 8.171 24.042 -5.938 1.00 62.38 425 GLY A C 1
ATOM 3311 O O . GLY A 1 425 ? 6.979 23.994 -5.643 1.00 62.38 425 GLY A O 1
ATOM 3312 N N . LYS A 1 426 ? 8.874 25.179 -5.853 1.00 72.25 426 LYS A N 1
ATOM 3313 C CA . LYS A 1 426 ? 8.312 26.465 -5.400 1.00 72.25 426 LYS A CA 1
ATOM 3314 C C . LYS A 1 426 ? 7.167 26.976 -6.275 1.00 72.25 426 LYS A C 1
ATOM 3316 O O . LYS A 1 426 ? 6.230 27.561 -5.745 1.00 72.25 426 LYS A O 1
ATOM 3321 N N . GLU A 1 427 ? 7.200 26.712 -7.580 1.00 75.25 427 GLU A N 1
ATOM 3322 C CA . GLU A 1 427 ? 6.110 27.071 -8.502 1.00 75.25 427 GLU A CA 1
ATOM 3323 C C . GLU A 1 427 ? 4.843 26.232 -8.254 1.00 75.25 427 GLU A C 1
ATOM 3325 O O . GLU A 1 427 ? 3.736 26.661 -8.565 1.00 75.25 427 GLU A O 1
ATOM 3330 N N . MET A 1 428 ? 4.987 25.065 -7.616 1.00 77.00 428 MET A N 1
ATOM 3331 C CA . MET A 1 428 ? 3.883 24.180 -7.239 1.00 77.00 428 MET A CA 1
ATOM 3332 C C . MET A 1 428 ? 3.365 24.421 -5.812 1.00 77.00 428 MET A C 1
ATOM 3334 O O . MET A 1 428 ? 2.481 23.689 -5.372 1.00 77.00 428 MET A O 1
ATOM 3338 N N . ALA A 1 429 ? 3.886 25.410 -5.072 1.00 76.12 429 ALA A N 1
ATOM 3339 C CA . ALA A 1 429 ? 3.610 25.588 -3.641 1.00 76.12 429 ALA A CA 1
ATOM 3340 C C . ALA A 1 429 ? 2.109 25.669 -3.299 1.00 76.12 429 ALA A C 1
ATOM 3342 O O . ALA A 1 429 ? 1.670 25.026 -2.344 1.00 76.12 429 ALA A O 1
ATOM 3343 N N . THR A 1 430 ? 1.323 26.399 -4.100 1.00 79.56 430 THR A N 1
ATOM 3344 C CA . THR A 1 430 ? -0.136 26.521 -3.940 1.00 79.56 430 THR A CA 1
ATOM 3345 C C . THR A 1 430 ? -0.841 25.184 -4.165 1.00 79.56 430 THR A C 1
ATOM 3347 O O . THR A 1 430 ? -1.523 24.701 -3.270 1.00 79.56 430 THR A O 1
ATOM 3350 N N . ALA A 1 431 ? -0.608 24.527 -5.305 1.00 78.88 431 ALA A N 1
ATOM 3351 C CA . ALA A 1 431 ? -1.240 23.244 -5.628 1.00 78.88 431 ALA A CA 1
ATOM 3352 C C . ALA A 1 431 ? -0.818 22.115 -4.665 1.00 78.88 431 ALA A C 1
ATOM 3354 O O . ALA A 1 431 ? -1.606 21.225 -4.347 1.00 78.88 431 ALA A O 1
ATOM 3355 N N . ALA A 1 432 ? 0.422 22.151 -4.168 1.00 79.25 432 ALA A N 1
ATOM 3356 C CA . ALA A 1 432 ? 0.911 21.222 -3.156 1.00 79.25 432 ALA A CA 1
ATOM 3357 C C . ALA A 1 432 ? 0.245 21.463 -1.789 1.00 79.25 432 ALA A C 1
ATOM 3359 O O . ALA A 1 432 ? -0.069 20.497 -1.096 1.00 79.25 432 ALA A O 1
ATOM 3360 N N . TRP A 1 433 ? -0.019 22.723 -1.421 1.00 82.06 433 TRP A N 1
ATOM 3361 C CA . TRP A 1 433 ? -0.765 23.068 -0.207 1.00 82.06 433 TRP A CA 1
ATOM 3362 C C . TRP A 1 433 ? -2.241 22.678 -0.313 1.00 82.06 433 TRP A C 1
ATOM 3364 O O . TRP A 1 433 ? -2.773 22.054 0.599 1.00 82.06 433 TRP A O 1
ATOM 3374 N N . GLU A 1 434 ? -2.892 22.983 -1.436 1.00 80.69 434 GLU A N 1
ATOM 3375 C CA . GLU A 1 434 ? -4.273 22.571 -1.710 1.00 80.69 434 GLU A CA 1
ATOM 3376 C C . GLU A 1 434 ? -4.408 21.044 -1.673 1.00 80.69 434 GLU A C 1
ATOM 3378 O O . GLU A 1 434 ? -5.314 20.524 -1.026 1.00 80.69 434 GLU A O 1
ATOM 3383 N N . SER A 1 435 ? -3.464 20.311 -2.277 1.00 81.25 435 SER A N 1
ATOM 3384 C CA . SER A 1 435 ? -3.427 18.847 -2.196 1.00 81.25 435 SER A CA 1
ATOM 3385 C C . SER A 1 435 ? -3.231 18.350 -0.760 1.00 81.25 435 SER A C 1
ATOM 3387 O O . SER A 1 435 ? -3.908 17.400 -0.372 1.00 81.25 435 SER A O 1
ATOM 3389 N N . LEU A 1 436 ? -2.346 18.970 0.028 1.00 79.75 436 LEU A N 1
ATOM 3390 C CA . LEU A 1 436 ? -2.125 18.620 1.434 1.00 79.75 436 LEU A CA 1
ATOM 3391 C C . LEU A 1 436 ? -3.396 18.840 2.267 1.00 79.75 436 LEU A C 1
ATOM 3393 O O . LEU A 1 436 ? -3.862 17.923 2.934 1.00 79.75 436 LEU A O 1
ATOM 3397 N N . VAL A 1 437 ? -3.999 20.027 2.186 1.00 77.69 437 VAL A N 1
ATOM 3398 C CA . VAL A 1 437 ? -5.213 20.384 2.938 1.00 77.69 437 VAL A CA 1
ATOM 3399 C C . VAL A 1 437 ? -6.440 19.601 2.456 1.00 77.69 437 VAL A C 1
ATOM 3401 O O . VAL A 1 437 ? -7.317 19.303 3.262 1.00 77.69 437 VAL A O 1
ATOM 3404 N N . SER A 1 438 ? -6.496 19.164 1.192 1.00 74.12 438 SER A N 1
ATOM 3405 C CA . SER A 1 438 ? -7.602 18.325 0.698 1.00 74.12 438 SER A CA 1
ATOM 3406 C C . SER A 1 438 ? -7.721 16.970 1.416 1.00 74.12 438 SER A C 1
ATOM 3408 O O . SER A 1 438 ? -8.828 16.446 1.545 1.00 74.12 438 SER A O 1
ATOM 3410 N N . ASN A 1 439 ? -6.613 16.438 1.952 1.00 68.81 439 ASN A N 1
ATOM 3411 C CA . ASN A 1 439 ? -6.605 15.229 2.786 1.00 68.81 439 ASN A CA 1
ATOM 3412 C C . ASN A 1 439 ? -7.102 15.485 4.226 1.00 68.81 439 ASN A C 1
ATOM 3414 O O . ASN A 1 439 ? -7.443 14.532 4.930 1.00 68.81 439 ASN A O 1
ATOM 3418 N N . TYR A 1 440 ? -7.150 16.749 4.664 1.00 73.81 440 TYR A N 1
ATOM 3419 C CA . TYR A 1 440 ? -7.410 17.169 6.045 1.00 73.81 440 TYR A CA 1
ATOM 3420 C C . TYR A 1 440 ? -8.426 18.326 6.079 1.00 73.81 440 TYR A C 1
ATOM 3422 O O . TYR A 1 440 ? -8.030 19.479 6.242 1.00 73.81 440 TYR A O 1
ATOM 3430 N N . PRO A 1 441 ? -9.742 18.060 5.939 1.00 60.59 441 PRO A N 1
ATOM 3431 C CA . PRO A 1 441 ? -10.758 19.108 5.789 1.00 60.59 441 PRO A CA 1
ATOM 3432 C C . PRO A 1 441 ? -10.793 20.134 6.930 1.00 60.59 441 PRO A C 1
ATOM 3434 O O . PRO A 1 441 ? -11.093 21.304 6.691 1.00 60.59 441 PRO A O 1
ATOM 3437 N N . GLU A 1 442 ? -10.440 19.729 8.157 1.00 60.66 442 GLU A N 1
ATOM 3438 C CA . GLU A 1 442 ? -10.254 20.648 9.287 1.00 60.66 442 GLU A CA 1
ATOM 3439 C C . GLU A 1 442 ? -9.230 21.770 9.010 1.00 60.66 442 GLU A C 1
ATOM 3441 O O . GLU A 1 442 ? -9.399 22.888 9.496 1.00 60.66 442 GLU A O 1
ATOM 3446 N N . ALA A 1 443 ? -8.216 21.525 8.175 1.00 61.69 443 ALA A N 1
ATOM 3447 C CA . ALA A 1 443 ? -7.142 22.466 7.863 1.00 61.69 443 ALA A CA 1
ATOM 3448 C C . ALA A 1 443 ? -7.514 23.605 6.896 1.00 61.69 443 ALA A C 1
ATOM 3450 O O . ALA A 1 443 ? -6.687 24.485 6.663 1.00 61.69 443 ALA A O 1
ATOM 3451 N N . GLY A 1 444 ? -8.750 23.662 6.386 1.00 59.50 444 GLY A N 1
ATOM 3452 C CA . GLY A 1 444 ? -9.214 24.745 5.500 1.00 59.50 444 GLY A CA 1
ATOM 3453 C C . GLY A 1 444 ? -9.204 26.156 6.118 1.00 59.50 444 GLY A C 1
ATOM 3454 O O . GLY A 1 444 ? -9.423 27.135 5.410 1.00 59.50 444 GLY A O 1
ATOM 3455 N N . ILE A 1 445 ? -8.951 26.267 7.427 1.00 61.62 445 ILE A N 1
ATOM 3456 C CA . ILE A 1 445 ? -8.851 27.526 8.188 1.00 61.62 445 ILE A CA 1
ATOM 3457 C C . ILE A 1 445 ? -7.389 28.032 8.257 1.00 61.62 445 ILE A C 1
ATOM 3459 O O . ILE A 1 445 ? -7.137 29.170 8.647 1.00 61.62 445 ILE A O 1
ATOM 3463 N N . VAL A 1 446 ? -6.406 27.200 7.894 1.00 71.25 446 VAL A N 1
ATOM 3464 C CA . VAL A 1 446 ? -4.976 27.513 8.037 1.00 71.25 446 VAL A CA 1
ATOM 3465 C C . VAL A 1 446 ? -4.474 28.359 6.863 1.00 71.25 446 VAL A C 1
ATOM 3467 O O . VAL A 1 446 ? -4.694 28.024 5.699 1.00 71.25 446 VAL A O 1
ATOM 3470 N N . THR A 1 447 ? -3.744 29.436 7.168 1.00 78.38 447 THR A N 1
ATOM 3471 C CA . THR A 1 447 ? -3.072 30.286 6.173 1.00 78.38 447 THR A CA 1
ATOM 3472 C C . THR A 1 447 ? -2.165 29.460 5.261 1.00 78.38 447 THR A C 1
ATOM 3474 O O . THR A 1 447 ? -1.376 28.646 5.739 1.00 78.38 447 THR A O 1
ATOM 3477 N N . MET A 1 448 ? -2.236 29.700 3.947 1.00 78.25 448 MET A N 1
ATOM 3478 C CA . MET A 1 448 ? -1.451 28.960 2.955 1.00 78.25 448 MET A CA 1
ATOM 3479 C C . MET A 1 448 ? 0.049 28.953 3.285 1.00 78.25 448 MET A C 1
ATOM 3481 O O . MET A 1 448 ? 0.682 30.005 3.350 1.00 78.25 448 MET A O 1
ATOM 3485 N N . GLY A 1 449 ? 0.612 27.754 3.450 1.00 73.69 449 GLY A N 1
ATOM 3486 C CA . GLY A 1 449 ? 2.028 27.537 3.747 1.00 73.69 449 GLY A CA 1
ATOM 3487 C C . GLY A 1 449 ? 2.397 27.550 5.234 1.00 73.69 449 GLY A C 1
ATOM 3488 O O . GLY A 1 449 ? 3.548 27.255 5.556 1.00 73.69 449 GLY A O 1
ATOM 3489 N N . ASP A 1 450 ? 1.466 27.833 6.153 1.00 80.19 450 ASP A N 1
ATOM 3490 C CA . ASP A 1 450 ? 1.743 27.790 7.595 1.00 80.19 450 ASP A CA 1
ATOM 3491 C C . ASP A 1 450 ? 1.693 26.353 8.138 1.00 80.19 450 ASP A C 1
ATOM 3493 O O . ASP A 1 450 ? 0.718 25.883 8.733 1.00 80.19 450 ASP A O 1
ATOM 3497 N N . ILE A 1 451 ? 2.795 25.636 7.923 1.00 76.62 451 ILE A N 1
ATOM 3498 C CA . ILE A 1 451 ? 2.978 24.260 8.391 1.00 76.62 451 ILE A CA 1
ATOM 3499 C C . ILE A 1 451 ? 2.893 24.163 9.923 1.00 76.62 451 ILE A C 1
ATOM 3501 O O . ILE A 1 451 ? 2.460 23.137 10.441 1.00 76.62 451 ILE A O 1
ATOM 3505 N N . ASN A 1 452 ? 3.281 25.198 10.672 1.00 71.25 452 ASN A N 1
ATOM 3506 C CA . ASN A 1 452 ? 3.261 25.136 12.135 1.00 71.25 452 ASN A CA 1
ATOM 3507 C C . ASN A 1 452 ? 1.836 25.283 12.677 1.00 71.25 452 ASN A C 1
ATOM 3509 O O . ASN A 1 452 ? 1.449 24.525 13.568 1.00 71.25 452 ASN A O 1
ATOM 3513 N N . ALA A 1 453 ? 1.029 26.171 12.092 1.00 70.00 453 ALA A N 1
ATOM 3514 C CA . ALA A 1 453 ? -0.404 26.225 12.364 1.00 70.00 453 ALA A CA 1
ATOM 3515 C C . ALA A 1 453 ? -1.113 24.926 11.938 1.00 70.00 453 ALA A C 1
ATOM 3517 O O . ALA A 1 453 ? -1.946 24.423 12.691 1.00 70.00 453 ALA A O 1
ATOM 3518 N N . LEU A 1 454 ? -0.731 24.320 10.805 1.00 74.25 454 LEU A N 1
ATOM 3519 C CA . LEU A 1 454 ? -1.244 23.013 10.376 1.00 74.25 454 LEU A CA 1
ATOM 3520 C C . LEU A 1 454 ? -0.908 21.899 11.384 1.00 74.25 454 LEU A C 1
ATOM 3522 O O . LEU A 1 454 ? -1.805 21.187 11.835 1.00 74.25 454 LEU A O 1
ATOM 3526 N N . LYS A 1 455 ? 0.365 21.777 11.791 1.00 74.50 455 LYS A N 1
ATOM 3527 C CA . LYS A 1 455 ? 0.820 20.809 12.807 1.00 74.50 455 LYS A CA 1
ATOM 3528 C C . LYS A 1 455 ? 0.102 21.015 14.144 1.00 74.50 455 LYS A C 1
ATOM 3530 O O . LYS A 1 455 ? -0.300 20.046 14.786 1.00 74.50 455 LYS A O 1
ATOM 3535 N N . GLY A 1 456 ? -0.099 22.273 14.540 1.00 67.19 456 GLY A N 1
ATOM 3536 C CA . GLY A 1 456 ? -0.837 22.637 15.745 1.00 67.19 456 GLY A CA 1
ATOM 3537 C C . GLY A 1 456 ? -2.323 22.269 15.689 1.00 67.19 456 GLY A C 1
ATOM 3538 O O . GLY A 1 456 ? -2.852 21.736 16.665 1.00 67.19 456 GLY A O 1
ATOM 3539 N N . LEU A 1 457 ? -2.990 22.505 14.556 1.00 69.12 457 LEU A N 1
ATOM 3540 C CA . LEU A 1 457 ? -4.409 22.195 14.369 1.00 69.12 457 LEU A CA 1
ATOM 3541 C C . LEU A 1 457 ? -4.670 20.683 14.331 1.00 69.12 457 LEU A C 1
ATOM 3543 O O . LEU A 1 457 ? -5.611 20.203 14.960 1.00 69.12 457 LEU A O 1
ATOM 3547 N N . LEU A 1 458 ? -3.806 19.927 13.646 1.00 69.50 458 LEU A N 1
ATOM 3548 C CA . LEU A 1 458 ? -3.905 18.467 13.535 1.00 69.50 458 LEU A CA 1
ATOM 3549 C C . LEU A 1 458 ? -3.487 17.720 14.816 1.00 69.50 458 LEU A C 1
ATOM 3551 O O . LEU A 1 458 ? -3.573 16.491 14.851 1.00 69.50 458 LEU A O 1
ATOM 3555 N N . LYS A 1 459 ? -3.104 18.458 15.873 1.00 65.50 459 LYS A N 1
ATOM 3556 C CA . LYS A 1 459 ? -2.662 17.955 17.186 1.00 65.50 459 LYS A CA 1
ATOM 3557 C C . LYS A 1 459 ? -1.458 17.014 17.092 1.00 65.50 459 LYS A C 1
ATOM 3559 O O . LYS A 1 459 ? -1.422 15.984 17.756 1.00 65.50 459 LYS A O 1
ATOM 3564 N N . LEU A 1 460 ? -0.468 17.377 16.276 1.00 67.12 460 LEU A N 1
ATOM 3565 C CA . LEU A 1 460 ? 0.795 16.645 16.222 1.00 67.12 460 LEU A CA 1
ATOM 3566 C C . LEU A 1 460 ? 1.615 16.857 17.502 1.00 67.12 460 LEU A C 1
ATOM 3568 O O . LEU A 1 460 ? 1.720 17.977 18.022 1.00 67.12 460 LEU A O 1
ATOM 3572 N N . ASP A 1 461 ? 2.189 15.762 17.994 1.00 65.56 461 ASP A N 1
ATOM 3573 C CA . ASP A 1 461 ? 2.976 15.729 19.222 1.00 65.56 461 ASP A CA 1
ATOM 3574 C C . ASP A 1 461 ? 4.326 16.424 19.014 1.00 65.56 461 ASP A C 1
ATOM 3576 O O . ASP A 1 461 ? 5.120 16.058 18.151 1.00 65.56 461 ASP A O 1
ATOM 3580 N N . LEU A 1 462 ? 4.613 17.411 19.856 1.00 61.62 462 LEU A N 1
ATOM 3581 C CA . LEU A 1 462 ? 5.913 18.067 19.947 1.00 61.62 462 LEU A CA 1
ATOM 3582 C C . LEU A 1 462 ? 6.882 17.268 20.838 1.00 61.62 462 LEU A C 1
ATOM 3584 O O . LEU A 1 462 ? 8.077 17.221 20.556 1.00 61.62 462 LEU A O 1
ATOM 3588 N N . ALA A 1 463 ? 6.376 16.667 21.924 1.00 70.44 463 ALA A N 1
ATOM 3589 C CA . ALA A 1 463 ? 7.130 15.804 22.841 1.00 70.44 463 ALA A CA 1
ATOM 3590 C C . ALA A 1 463 ? 6.197 15.037 23.805 1.00 70.44 463 ALA A C 1
ATOM 3592 O O . ALA A 1 463 ? 5.057 15.441 24.032 1.00 70.44 463 ALA A O 1
ATOM 3593 N N . ARG A 1 464 ? 6.693 13.958 24.429 1.00 81.31 464 ARG A N 1
ATOM 3594 C CA . ARG A 1 464 ? 5.976 13.174 25.457 1.00 81.31 464 ARG A CA 1
ATOM 3595 C C . ARG A 1 464 ? 6.839 12.948 26.697 1.00 81.31 464 ARG A C 1
ATOM 3597 O O . ARG A 1 464 ? 8.039 12.727 26.567 1.00 81.31 464 ARG A O 1
ATOM 3604 N N . ASP A 1 465 ? 6.227 12.949 27.883 1.00 78.06 465 ASP A N 1
ATOM 3605 C CA . ASP A 1 465 ? 6.924 12.727 29.158 1.00 78.06 465 ASP A CA 1
ATOM 3606 C C . ASP A 1 465 ? 5.992 12.186 30.269 1.00 78.06 465 ASP A C 1
ATOM 3608 O O . ASP A 1 465 ? 5.070 12.867 30.692 1.00 78.06 465 ASP A O 1
ATOM 3612 N N . SER A 1 466 ? 6.224 10.965 30.771 1.00 66.31 466 SER A N 1
ATOM 3613 C CA . SER A 1 466 ? 5.538 10.315 31.925 1.00 66.31 466 SER A CA 1
ATOM 3614 C C . SER A 1 466 ? 4.016 10.537 32.106 1.00 66.31 466 SER A C 1
ATOM 3616 O O . SER A 1 466 ? 3.529 10.648 33.239 1.00 66.31 466 SER A O 1
ATOM 3618 N N . GLY A 1 467 ? 3.255 10.536 31.010 1.00 80.81 467 GLY A N 1
ATOM 3619 C CA . GLY A 1 467 ? 1.803 10.774 31.010 1.00 80.81 467 GLY A CA 1
ATOM 3620 C C . GLY A 1 467 ? 1.392 12.189 30.593 1.00 80.81 467 GLY A C 1
ATOM 3621 O O . GLY A 1 467 ? 0.219 12.521 30.670 1.00 80.81 467 GLY A O 1
ATOM 3622 N N . PHE A 1 468 ? 2.333 13.010 30.133 1.00 86.62 468 PHE A N 1
ATOM 3623 C CA . PHE A 1 468 ? 2.075 14.285 29.478 1.00 86.62 468 PHE A CA 1
ATOM 3624 C C . PHE A 1 468 ? 2.406 14.197 27.984 1.00 86.62 468 PHE A C 1
ATOM 3626 O O . PHE A 1 468 ? 3.405 13.581 27.596 1.00 86.62 468 PHE A O 1
ATOM 3633 N N . ILE A 1 469 ? 1.580 14.832 27.154 1.00 83.31 469 ILE A N 1
ATOM 3634 C CA . ILE A 1 469 ? 1.769 14.978 25.706 1.00 83.31 469 ILE A CA 1
ATOM 3635 C C . ILE A 1 469 ? 1.748 16.472 25.386 1.00 83.31 469 ILE A C 1
ATOM 3637 O O . ILE A 1 469 ? 0.725 17.124 25.582 1.00 83.31 469 ILE A O 1
ATOM 3641 N N . ALA A 1 470 ? 2.868 17.023 24.923 1.00 83.44 470 ALA A N 1
ATOM 3642 C CA . ALA A 1 470 ? 2.949 18.397 24.439 1.00 83.44 470 ALA A CA 1
ATOM 3643 C C . ALA A 1 470 ? 2.616 18.447 22.948 1.00 83.44 470 ALA A C 1
ATOM 3645 O O . ALA A 1 470 ? 3.158 17.660 22.175 1.00 83.44 470 ALA A O 1
ATOM 3646 N N . TYR A 1 471 ? 1.793 19.409 22.541 1.00 79.75 471 TYR A N 1
ATOM 3647 C CA . TYR A 1 471 ? 1.393 19.638 21.155 1.00 79.75 471 TYR A CA 1
ATOM 3648 C C . TYR A 1 471 ? 2.060 20.888 20.573 1.00 79.75 471 TYR A C 1
ATOM 3650 O O . TYR A 1 471 ? 2.362 21.850 21.283 1.00 79.75 471 TYR A O 1
ATOM 3658 N N . VAL A 1 472 ? 2.233 20.913 19.247 1.00 72.25 472 VAL A N 1
ATOM 3659 C CA . VAL A 1 472 ? 2.839 22.052 18.522 1.00 72.25 472 VAL A CA 1
ATOM 3660 C C . VAL A 1 472 ? 2.066 23.370 18.723 1.00 72.25 472 VAL A C 1
ATOM 3662 O O . VAL A 1 472 ? 2.657 24.445 18.669 1.00 72.25 472 VAL A O 1
ATOM 3665 N N . ASN A 1 473 ? 0.766 23.310 19.031 1.00 73.25 473 ASN A N 1
ATOM 3666 C CA . ASN A 1 473 ? -0.086 24.480 19.292 1.00 73.25 473 ASN A CA 1
ATOM 3667 C C . ASN A 1 473 ? 0.132 25.157 20.669 1.00 73.25 473 ASN A C 1
ATOM 3669 O O . ASN A 1 473 ? -0.612 26.076 21.020 1.00 73.25 473 ASN A O 1
ATOM 3673 N N . GLY A 1 474 ? 1.117 24.705 21.454 1.00 82.31 474 GLY A N 1
ATOM 3674 C CA . GLY A 1 474 ? 1.451 25.284 22.755 1.00 82.31 474 GLY A CA 1
ATOM 3675 C C . GLY A 1 474 ? 0.596 24.788 23.924 1.00 82.31 474 GLY A C 1
ATOM 3676 O O . GLY A 1 474 ? 0.568 25.455 24.959 1.00 82.31 474 GLY A O 1
ATOM 3677 N N . THR A 1 475 ? -0.081 23.642 23.796 1.00 88.75 475 THR A N 1
ATOM 3678 C CA . THR A 1 475 ? -0.787 22.988 24.911 1.00 88.75 475 THR A CA 1
ATOM 3679 C C . THR A 1 475 ? -0.135 21.667 25.323 1.00 88.75 475 THR A C 1
ATOM 3681 O O . THR A 1 475 ? 0.603 21.051 24.555 1.00 88.75 475 THR A O 1
ATOM 3684 N N . VAL A 1 476 ? -0.397 21.231 26.558 1.00 90.94 476 VAL A N 1
ATOM 3685 C CA . VAL A 1 476 ? 0.080 19.958 27.116 1.00 90.94 476 VAL A CA 1
ATOM 3686 C C . VAL A 1 476 ? -1.098 19.198 27.720 1.00 90.94 476 VAL A C 1
ATOM 3688 O O . VAL A 1 476 ? -1.734 19.685 28.651 1.00 90.94 476 VAL A O 1
ATOM 3691 N N . LEU A 1 477 ? -1.403 18.010 27.205 1.00 90.38 477 LEU A N 1
ATOM 3692 C CA . LEU A 1 477 ? -2.411 17.110 27.768 1.00 90.38 477 LEU A CA 1
ATOM 3693 C C . LEU A 1 477 ? -1.786 16.236 28.857 1.00 90.38 477 LEU A C 1
ATOM 3695 O O . LEU A 1 477 ? -0.845 15.494 28.586 1.00 90.38 477 LEU A O 1
ATOM 3699 N N . ASP A 1 478 ? -2.349 16.280 30.061 1.00 91.50 478 ASP A N 1
ATOM 3700 C CA . ASP A 1 478 ? -2.157 15.266 31.096 1.00 91.50 478 ASP A CA 1
ATOM 3701 C C . ASP A 1 478 ? -3.104 14.090 30.819 1.00 91.50 478 ASP A C 1
ATOM 3703 O O . ASP A 1 478 ? -4.325 14.199 30.960 1.00 91.50 478 ASP A O 1
ATOM 3707 N N . THR A 1 479 ? -2.546 12.945 30.430 1.00 85.56 479 THR A N 1
ATOM 3708 C CA . THR A 1 479 ? -3.308 11.740 30.083 1.00 85.56 479 THR A CA 1
ATOM 3709 C C . THR A 1 479 ? -3.872 11.005 31.300 1.00 85.56 479 THR A C 1
ATOM 3711 O O . THR A 1 479 ? -4.655 10.076 31.121 1.00 85.56 479 THR A O 1
ATOM 3714 N N . LYS A 1 480 ? -3.469 11.356 32.532 1.00 85.19 480 LYS A N 1
ATOM 3715 C CA . LYS A 1 480 ? -3.977 10.738 33.771 1.00 85.19 480 LYS A CA 1
ATOM 3716 C C . LYS A 1 480 ? -5.235 11.442 34.263 1.00 85.19 480 LYS A C 1
ATOM 3718 O O . LYS A 1 480 ? -6.201 10.779 34.627 1.00 85.19 480 LYS A O 1
ATOM 3723 N N . THR A 1 481 ? -5.221 12.774 34.276 1.00 87.06 481 THR A N 1
ATOM 3724 C CA . THR A 1 481 ? -6.362 13.598 34.719 1.00 87.06 481 THR A CA 1
ATOM 3725 C C . THR A 1 481 ? -7.301 13.986 33.575 1.00 87.06 481 THR A C 1
ATOM 3727 O O . THR A 1 481 ? -8.428 14.414 33.822 1.00 87.06 481 THR A O 1
ATOM 3730 N N . ASN A 1 482 ? -6.860 13.822 32.322 1.00 87.12 482 ASN A N 1
ATOM 3731 C CA . ASN A 1 482 ? -7.520 14.340 31.124 1.00 87.12 482 ASN A CA 1
ATOM 3732 C C . ASN A 1 482 ? -7.770 15.860 31.213 1.00 87.12 482 ASN A C 1
ATOM 3734 O O . ASN A 1 482 ? -8.830 16.363 30.821 1.00 87.12 482 ASN A O 1
ATOM 3738 N N . LEU A 1 483 ? -6.788 16.585 31.754 1.00 93.31 483 LEU A N 1
ATOM 3739 C CA . LEU A 1 483 ? -6.707 18.045 31.767 1.00 93.31 483 LEU A CA 1
ATOM 3740 C C . LEU A 1 483 ? -5.694 18.515 30.728 1.00 93.31 483 LEU A C 1
ATOM 3742 O O . LEU A 1 483 ? -4.676 17.867 30.494 1.00 93.31 483 LEU A O 1
ATOM 3746 N N . MET A 1 484 ? -5.966 19.659 30.111 1.00 93.75 484 MET A N 1
ATOM 3747 C CA . MET A 1 484 ? -5.064 20.282 29.152 1.00 93.75 484 MET A CA 1
ATOM 3748 C C . MET A 1 484 ? -4.583 21.621 29.698 1.00 93.75 484 MET A C 1
ATOM 3750 O O . MET A 1 484 ? -5.380 22.461 30.108 1.00 93.75 484 MET A O 1
ATOM 3754 N N . TRP A 1 485 ? -3.270 21.793 29.688 1.00 95.94 485 TRP A N 1
ATOM 3755 C CA . TRP A 1 485 ? -2.533 22.901 30.274 1.00 95.94 485 TRP A CA 1
ATOM 3756 C C . TRP A 1 485 ? -1.923 23.771 29.177 1.00 95.94 485 TRP A C 1
ATOM 3758 O O . TRP A 1 485 ? -1.618 23.282 28.085 1.00 95.94 485 TRP A O 1
ATOM 3768 N N . ALA A 1 486 ? -1.695 25.049 29.461 1.00 94.75 486 ALA A N 1
ATOM 3769 C CA . ALA A 1 486 ? -0.786 25.850 28.650 1.00 94.75 486 ALA A CA 1
ATOM 3770 C C . ALA A 1 486 ? 0.651 25.308 28.791 1.00 94.75 486 ALA A C 1
ATOM 3772 O O . ALA A 1 486 ? 1.100 25.001 29.894 1.00 94.75 486 ALA A O 1
ATOM 3773 N N . ALA A 1 487 ? 1.408 25.222 27.693 1.00 92.69 487 ALA A N 1
ATOM 3774 C CA . ALA A 1 487 ? 2.812 24.790 27.737 1.00 92.69 487 ALA A CA 1
ATOM 3775 C C . ALA A 1 487 ? 3.749 25.827 28.388 1.00 92.69 487 ALA A C 1
ATOM 3777 O O . ALA A 1 487 ? 4.920 25.535 28.635 1.00 92.69 487 ALA A O 1
ATOM 3778 N N . LYS A 1 488 ? 3.259 27.045 28.644 1.00 93.44 488 LYS A N 1
ATOM 3779 C CA . LYS A 1 488 ? 3.980 28.149 29.288 1.00 93.44 488 LYS A CA 1
ATOM 3780 C C . LYS A 1 488 ? 3.045 28.931 30.205 1.00 93.44 488 LYS A C 1
ATOM 3782 O O . LYS A 1 488 ? 1.846 28.997 29.939 1.00 93.44 488 LYS A O 1
ATOM 3787 N N . ASP A 1 489 ? 3.608 29.544 31.240 1.00 93.31 489 ASP A N 1
ATOM 3788 C CA . ASP A 1 489 ? 2.903 30.556 32.030 1.00 93.31 489 ASP A CA 1
ATOM 3789 C C . ASP A 1 489 ? 2.884 31.937 31.341 1.00 93.31 489 ASP A C 1
ATOM 3791 O O . ASP A 1 489 ? 3.346 32.109 30.210 1.00 93.31 489 ASP A O 1
ATOM 3795 N N . ASN A 1 490 ? 2.338 32.939 32.032 1.00 93.19 490 ASN A N 1
ATOM 3796 C CA . ASN A 1 490 ? 2.254 34.321 31.555 1.00 93.19 490 ASN A CA 1
ATOM 3797 C C . ASN A 1 490 ? 3.603 35.078 31.485 1.00 93.19 490 ASN A C 1
ATOM 3799 O O . ASN A 1 490 ? 3.608 36.254 31.120 1.00 93.19 490 ASN A O 1
ATOM 3803 N N . GLY A 1 491 ? 4.727 34.463 31.868 1.00 90.81 491 GLY A N 1
ATOM 3804 C CA . GLY A 1 491 ? 6.081 35.016 31.752 1.00 90.81 491 GLY A CA 1
ATOM 3805 C C . GLY A 1 491 ? 6.476 36.099 32.765 1.00 90.81 491 GLY A C 1
ATOM 3806 O O . GLY A 1 491 ? 7.630 36.526 32.769 1.00 90.81 491 GLY A O 1
ATOM 3807 N N . SER A 1 492 ? 5.563 36.584 33.613 1.00 91.31 492 SER A N 1
ATOM 3808 C CA . SER A 1 492 ? 5.817 37.741 34.484 1.00 91.31 492 SER A CA 1
ATOM 3809 C C . SER A 1 492 ? 5.061 37.709 35.815 1.00 91.31 492 SER A C 1
ATOM 3811 O O . SER A 1 492 ? 4.103 36.962 36.002 1.00 91.31 492 SER A O 1
ATOM 3813 N N . ASN A 1 493 ? 5.501 38.548 36.754 1.00 91.88 493 ASN A N 1
ATOM 3814 C CA . ASN A 1 493 ? 4.801 38.814 38.012 1.00 91.88 493 ASN A CA 1
ATOM 3815 C C . ASN A 1 493 ? 3.357 39.279 37.749 1.00 91.88 493 ASN A C 1
ATOM 3817 O O . ASN A 1 493 ? 3.129 40.169 36.929 1.00 91.88 493 ASN A O 1
ATOM 3821 N N . ILE A 1 494 ? 2.388 38.675 38.439 1.00 90.06 494 ILE A N 1
ATOM 3822 C CA . ILE A 1 494 ? 0.959 38.945 38.254 1.00 90.06 494 ILE A CA 1
ATOM 3823 C C . ILE A 1 494 ? 0.192 38.748 39.568 1.00 90.06 494 ILE A C 1
ATOM 3825 O O . ILE A 1 494 ? 0.449 37.805 40.315 1.00 90.06 494 ILE A O 1
ATOM 3829 N N . ASN A 1 495 ? -0.752 39.645 39.868 1.00 87.88 495 ASN A N 1
ATOM 3830 C CA . ASN A 1 495 ? -1.613 39.547 41.053 1.00 87.88 495 ASN A CA 1
ATOM 3831 C C . ASN A 1 495 ? -2.799 38.590 40.824 1.00 87.88 495 ASN A C 1
ATOM 3833 O O . ASN A 1 495 ? -3.095 38.232 39.683 1.00 87.88 495 ASN A O 1
ATOM 3837 N N . TRP A 1 496 ? -3.482 38.166 41.891 1.00 91.19 496 TRP A N 1
ATOM 3838 C CA . TRP A 1 496 ? -4.504 37.113 41.790 1.00 91.19 496 TRP A CA 1
ATOM 3839 C C . TRP A 1 496 ? -5.694 37.483 40.870 1.00 91.19 496 TRP A C 1
ATOM 3841 O O . TRP A 1 496 ? -6.020 36.680 39.990 1.00 91.19 496 TRP A O 1
ATOM 3851 N N . PRO A 1 497 ? -6.310 38.687 40.958 1.00 89.06 497 PRO A N 1
ATOM 3852 C CA . PRO A 1 497 ? -7.400 39.071 40.053 1.00 89.06 497 PRO A CA 1
ATOM 3853 C C . PRO A 1 497 ? -6.980 39.117 38.578 1.00 89.06 497 PRO A C 1
ATOM 3855 O O . PRO A 1 497 ? -7.706 38.625 37.711 1.00 89.06 497 PRO A O 1
ATOM 3858 N N . ASN A 1 498 ? -5.792 39.657 38.283 1.00 91.00 498 ASN A N 1
ATOM 3859 C CA . ASN A 1 498 ? -5.280 39.719 36.916 1.00 91.00 498 ASN A CA 1
ATOM 3860 C C . ASN A 1 498 ? -4.892 38.330 36.400 1.00 91.00 498 ASN A C 1
ATOM 3862 O O . ASN A 1 498 ? -5.101 38.050 35.226 1.00 91.00 498 ASN A O 1
ATOM 3866 N N . ALA A 1 499 ? -4.377 37.446 37.258 1.00 91.38 499 ALA A N 1
ATOM 3867 C CA . ALA A 1 499 ? -4.060 36.066 36.901 1.00 91.38 499 ALA A CA 1
ATOM 3868 C C . ALA A 1 499 ? -5.319 35.267 36.547 1.00 91.38 499 ALA A C 1
ATOM 3870 O O . ALA A 1 499 ? -5.310 34.508 35.580 1.00 91.38 499 ALA A O 1
ATOM 3871 N N . LYS A 1 500 ? -6.421 35.477 37.280 1.00 91.88 500 LYS A N 1
ATOM 3872 C CA . LYS A 1 500 ? -7.715 34.878 36.944 1.00 91.88 500 LYS A CA 1
ATOM 3873 C C . LYS A 1 500 ? -8.197 35.355 35.570 1.00 91.88 500 LYS A C 1
ATOM 3875 O O . LYS A 1 500 ? -8.464 34.526 34.704 1.00 91.88 500 LYS A O 1
ATOM 3880 N N . SER A 1 501 ? -8.201 36.672 35.352 1.00 92.62 501 SER A N 1
ATOM 3881 C CA . SER A 1 501 ? -8.559 37.281 34.063 1.00 92.62 501 SER A CA 1
ATOM 3882 C C . SER A 1 501 ? -7.655 36.809 32.914 1.00 92.62 501 SER A C 1
ATOM 3884 O O . SER A 1 501 ? -8.146 36.518 31.826 1.00 92.62 501 SER A O 1
ATOM 3886 N N . TYR A 1 502 ? -6.346 36.660 33.148 1.00 94.62 502 TYR A N 1
ATOM 3887 C CA . TYR A 1 502 ? -5.402 36.125 32.164 1.00 94.62 502 TYR A CA 1
ATOM 3888 C C . TYR A 1 502 ? -5.780 34.704 31.737 1.00 94.62 502 TYR A C 1
ATOM 3890 O O . TYR A 1 502 ? -5.824 34.426 30.542 1.00 94.62 502 TYR A O 1
ATOM 3898 N N . CYS A 1 503 ? -6.086 33.817 32.689 1.00 94.69 503 CYS A N 1
ATOM 3899 C CA . CYS A 1 503 ? -6.465 32.445 32.364 1.00 94.69 503 CYS A CA 1
ATOM 3900 C C . CYS A 1 503 ? -7.823 32.358 31.654 1.00 94.69 503 CYS A C 1
ATOM 3902 O O . CYS A 1 503 ? -7.953 31.565 30.730 1.00 94.69 503 CYS A O 1
ATOM 3904 N N . GLU A 1 504 ? -8.805 33.173 32.048 1.00 91.75 504 GLU A N 1
ATOM 3905 C CA . GLU A 1 504 ? -10.144 33.214 31.430 1.00 91.75 504 GLU A CA 1
ATOM 3906 C C . GLU A 1 504 ? -10.138 33.821 30.011 1.00 91.75 504 GLU A C 1
ATOM 3908 O O . GLU A 1 504 ? -11.002 33.498 29.202 1.00 91.75 504 GLU A O 1
ATOM 3913 N N . ASN A 1 505 ? -9.154 34.669 29.684 1.00 89.81 505 ASN A N 1
ATOM 3914 C CA . ASN A 1 505 ? -8.974 35.263 28.351 1.00 89.81 505 ASN A CA 1
ATOM 3915 C C . ASN A 1 505 ? -7.847 34.604 27.530 1.00 89.81 505 ASN A C 1
ATOM 3917 O O . ASN A 1 505 ? -7.498 35.094 26.452 1.00 89.81 505 ASN A O 1
ATOM 3921 N N . TYR A 1 506 ? -7.247 33.518 28.023 1.00 90.25 506 TYR A N 1
ATOM 3922 C CA . TYR A 1 506 ? -6.214 32.794 27.290 1.00 90.25 506 TYR A CA 1
ATOM 3923 C C . TYR A 1 506 ? -6.823 32.082 26.074 1.00 90.25 506 TYR A C 1
ATOM 3925 O O . TYR A 1 506 ? -7.920 31.539 26.147 1.00 90.25 506 TYR A O 1
ATOM 3933 N N . SER A 1 507 ? -6.105 32.083 24.949 1.00 82.81 507 SER A N 1
ATOM 3934 C CA . SER A 1 507 ? -6.574 31.533 23.664 1.00 82.81 507 SER A CA 1
ATOM 3935 C C . SER A 1 507 ? -5.596 30.538 23.024 1.00 82.81 507 SER A C 1
ATOM 3937 O O . SER A 1 507 ? -5.694 30.211 21.837 1.00 82.81 507 SER A O 1
ATOM 3939 N N . GLY A 1 508 ? -4.639 30.027 23.810 1.00 76.38 508 GLY A N 1
ATOM 3940 C CA . GLY A 1 508 ? -3.687 29.012 23.356 1.00 76.38 508 GLY A CA 1
ATOM 3941 C C . GLY A 1 508 ? -4.384 27.743 22.862 1.00 76.38 508 GLY A C 1
ATOM 3942 O O . GLY A 1 508 ? -5.485 27.395 23.298 1.00 76.38 508 GLY A O 1
ATOM 3943 N N . GLY A 1 509 ? -3.766 27.065 21.895 1.00 74.31 509 GLY A N 1
ATOM 3944 C CA . GLY A 1 509 ? -4.342 25.882 21.254 1.00 74.31 509 GLY A CA 1
ATOM 3945 C C . GLY A 1 509 ? -5.608 26.111 20.417 1.00 74.31 509 GLY A C 1
ATOM 3946 O O . GLY A 1 509 ? -6.128 25.138 19.880 1.00 74.31 509 GLY A O 1
ATOM 3947 N N . GLY A 1 510 ? -6.102 27.352 20.292 1.00 75.88 510 GLY A N 1
ATOM 3948 C CA . GLY A 1 510 ? -7.364 27.670 19.611 1.00 75.88 510 GLY A CA 1
ATOM 3949 C C . GLY A 1 510 ? -8.620 27.464 20.470 1.00 75.88 510 GLY A C 1
ATOM 3950 O O . GLY A 1 510 ? -9.726 27.459 19.934 1.00 75.88 510 GLY A O 1
ATOM 3951 N N . TYR A 1 511 ? -8.466 27.287 21.785 1.00 80.44 511 TYR A N 1
ATOM 3952 C CA . TYR A 1 511 ? -9.573 27.061 22.721 1.00 80.44 511 TYR A CA 1
ATOM 3953 C C . TYR A 1 511 ? -9.934 28.327 23.513 1.00 80.44 511 TYR A C 1
ATOM 3955 O O . TYR A 1 511 ? -9.110 29.227 23.651 1.00 80.44 511 TYR A O 1
ATOM 3963 N N . THR A 1 512 ? -11.158 28.387 24.046 1.00 82.69 512 THR A N 1
ATOM 3964 C CA . THR A 1 512 ? -11.741 29.575 24.711 1.00 82.69 512 THR A CA 1
ATOM 3965 C C . THR A 1 512 ? -12.368 29.287 26.083 1.00 82.69 512 THR A C 1
ATOM 3967 O O . THR A 1 512 ? -12.888 30.188 26.729 1.00 82.69 512 THR A O 1
ATOM 3970 N N . ASP A 1 513 ? -12.319 28.038 26.543 1.00 89.62 513 ASP A N 1
ATOM 3971 C CA . ASP A 1 513 ? -12.834 27.526 27.823 1.00 89.62 513 ASP A CA 1
ATOM 3972 C C . ASP A 1 513 ? -11.724 27.363 28.881 1.00 89.62 513 ASP A C 1
ATOM 3974 O O . ASP A 1 513 ? -11.811 26.531 29.789 1.00 89.62 513 ASP A O 1
ATOM 3978 N N . TRP A 1 514 ? -10.653 28.143 28.742 1.00 95.12 514 TRP A N 1
ATOM 3979 C CA . TRP A 1 514 ? -9.549 28.184 29.689 1.00 95.12 514 TRP A CA 1
ATOM 3980 C C . TRP A 1 514 ? -9.968 28.828 31.012 1.00 95.12 514 TRP A C 1
ATOM 3982 O O . TRP A 1 514 ? -10.796 29.736 31.067 1.00 95.12 514 TRP A O 1
ATOM 3992 N N . ARG A 1 515 ? -9.380 28.347 32.108 1.00 96.56 515 ARG A N 1
ATOM 3993 C CA . ARG A 1 515 ? -9.610 28.863 33.458 1.00 96.56 515 ARG A CA 1
ATOM 3994 C C . ARG A 1 515 ? -8.353 28.785 34.309 1.00 96.56 515 ARG A C 1
ATOM 3996 O O . ARG A 1 515 ? -7.372 28.124 33.965 1.00 96.56 515 ARG A O 1
ATOM 4003 N N . MET A 1 516 ? -8.400 29.454 35.455 1.00 94.94 516 MET A N 1
ATOM 4004 C CA . MET A 1 516 ? -7.416 29.258 36.513 1.00 94.94 516 MET A CA 1
ATOM 4005 C C . MET A 1 516 ? -7.556 27.832 37.102 1.00 94.94 516 MET A C 1
ATOM 4007 O O . MET A 1 516 ? -8.687 27.359 37.280 1.00 94.94 516 MET A O 1
ATOM 4011 N N . PRO A 1 517 ? -6.443 27.128 37.373 1.00 95.00 517 PRO A N 1
ATOM 4012 C CA . PRO A 1 517 ? -6.457 25.790 37.955 1.00 95.00 517 PRO A CA 1
ATOM 4013 C C . PRO A 1 517 ? -6.826 25.822 39.435 1.00 95.00 517 PRO A C 1
ATOM 4015 O O . PRO A 1 517 ? -6.593 26.818 40.124 1.00 95.00 517 PRO A O 1
ATOM 4018 N N . THR A 1 518 ? -7.378 24.719 39.931 1.00 89.06 518 THR A N 1
ATOM 4019 C CA . THR A 1 518 ? -7.545 24.512 41.372 1.00 89.06 518 THR A CA 1
ATOM 4020 C C . THR A 1 518 ? -6.217 24.120 42.017 1.00 89.06 518 THR A C 1
ATOM 4022 O O . THR A 1 518 ? -5.261 23.701 41.357 1.00 89.06 518 THR A O 1
ATOM 4025 N N . GLN A 1 519 ? -6.149 24.228 43.339 1.00 82.44 519 GLN A N 1
ATOM 4026 C CA . GLN A 1 519 ? -4.974 23.847 44.108 1.00 82.44 519 GLN A CA 1
ATOM 4027 C C . GLN A 1 519 ? -4.667 22.346 43.997 1.00 82.44 519 GLN A C 1
ATOM 4029 O O . GLN A 1 519 ? -3.497 21.962 43.979 1.00 82.44 519 GLN A O 1
ATOM 4034 N N . ASP A 1 520 ? -5.695 21.500 43.907 1.00 80.62 520 ASP A N 1
ATOM 4035 C CA . ASP A 1 520 ? -5.525 20.051 43.765 1.00 80.62 520 ASP A CA 1
ATOM 4036 C C . ASP A 1 520 ? -5.056 19.665 42.350 1.00 80.62 520 ASP A C 1
ATOM 4038 O O . ASP A 1 520 ? -4.253 18.744 42.203 1.00 80.62 520 ASP A O 1
ATOM 4042 N N . GLU A 1 521 ? -5.465 20.410 41.317 1.00 88.50 521 GLU A N 1
ATOM 4043 C CA . GLU A 1 521 ? -4.950 20.241 39.950 1.00 88.50 521 GLU A CA 1
ATOM 4044 C C . GLU A 1 521 ? -3.469 20.636 39.851 1.00 88.50 521 GLU A C 1
ATOM 4046 O O . GLU A 1 521 ? -2.681 19.902 39.256 1.00 88.50 521 GLU A O 1
ATOM 4051 N N . LEU A 1 522 ? -3.061 21.746 40.483 1.00 88.12 522 LEU A N 1
ATOM 4052 C CA . LEU A 1 522 ? -1.646 22.138 40.569 1.00 88.12 522 LEU A CA 1
ATOM 4053 C C . LEU A 1 522 ? -0.815 21.125 41.368 1.00 88.12 522 LEU A C 1
ATOM 4055 O O . LEU A 1 522 ? 0.295 20.788 40.958 1.00 88.12 522 LEU A O 1
ATOM 4059 N N . ALA A 1 523 ? -1.359 20.583 42.462 1.00 83.62 523 ALA A N 1
ATOM 4060 C CA . ALA A 1 523 ? -0.700 19.529 43.230 1.00 83.62 523 ALA A CA 1
ATOM 4061 C C . ALA A 1 523 ? -0.486 18.245 42.404 1.00 83.62 523 ALA A C 1
ATOM 4063 O O . ALA A 1 523 ? 0.526 17.570 42.584 1.00 83.62 523 ALA A O 1
ATOM 4064 N N . GLY A 1 524 ? -1.390 17.938 41.465 1.00 83.31 524 GLY A N 1
ATOM 4065 C CA . GLY A 1 524 ? -1.252 16.820 40.526 1.00 83.31 524 GLY A CA 1
ATOM 4066 C C . GLY A 1 524 ? -0.093 16.953 39.526 1.00 83.31 524 GLY A C 1
ATOM 4067 O O . GLY A 1 524 ? 0.363 15.938 38.999 1.00 83.31 524 GLY A O 1
ATOM 4068 N N . LEU A 1 525 ? 0.415 18.170 39.288 1.00 86.88 525 LEU A N 1
ATOM 4069 C CA . LEU A 1 525 ? 1.573 18.418 38.418 1.00 86.88 525 LEU A CA 1
ATOM 4070 C C . LEU A 1 525 ? 2.931 18.240 39.119 1.00 86.88 525 LEU A C 1
ATOM 4072 O O . LEU A 1 525 ? 3.949 18.128 38.434 1.00 86.88 525 LEU A O 1
ATOM 4076 N N . TYR A 1 526 ? 2.973 18.261 40.454 1.00 85.06 526 TYR A N 1
ATOM 4077 C CA . TYR A 1 526 ? 4.225 18.287 41.213 1.00 85.06 526 TYR A CA 1
ATOM 4078 C C . TYR A 1 526 ? 4.955 16.934 41.180 1.00 85.06 526 TYR A C 1
ATOM 4080 O O . TYR A 1 526 ? 4.389 15.896 41.526 1.00 85.06 526 TYR A O 1
ATOM 4088 N N . ASP A 1 527 ? 6.242 16.948 40.824 1.00 80.12 527 ASP A N 1
ATOM 4089 C CA . ASP A 1 527 ? 7.090 15.754 40.719 1.00 80.12 527 ASP A CA 1
ATOM 4090 C C . ASP A 1 527 ? 8.329 15.889 41.627 1.00 80.12 527 ASP A C 1
ATOM 4092 O O . ASP A 1 527 ? 9.155 16.791 41.486 1.00 80.12 527 ASP A O 1
ATOM 4096 N N . THR A 1 528 ? 8.475 14.981 42.595 1.00 75.81 528 THR A N 1
ATOM 4097 C CA . THR A 1 528 ? 9.568 15.015 43.586 1.00 75.81 528 THR A CA 1
ATOM 4098 C C . THR A 1 528 ? 10.943 14.660 43.011 1.00 75.81 528 THR A C 1
ATOM 4100 O O . THR A 1 528 ? 11.962 14.978 43.642 1.00 75.81 528 THR A O 1
ATOM 4103 N N . VAL A 1 529 ? 10.973 14.003 41.846 1.00 77.81 529 VAL A N 1
ATOM 4104 C CA . VAL A 1 529 ? 12.173 13.492 41.169 1.00 77.81 529 VAL A CA 1
ATOM 4105 C C . VAL A 1 529 ? 12.571 14.405 40.016 1.00 77.81 529 VAL A C 1
ATOM 4107 O O . VAL A 1 529 ? 13.745 14.759 39.896 1.00 77.81 529 VAL A O 1
ATOM 4110 N N . LYS A 1 530 ? 11.615 14.802 39.172 1.00 81.88 530 LYS A N 1
ATOM 4111 C CA . LYS A 1 530 ? 11.884 15.703 38.047 1.00 81.88 530 LYS A CA 1
ATOM 4112 C C . LYS A 1 530 ? 12.088 17.123 38.528 1.00 81.88 530 LYS A C 1
ATOM 4114 O O . LYS A 1 530 ? 11.412 17.594 39.437 1.00 81.88 530 LYS A O 1
ATOM 4119 N N . THR A 1 531 ? 13.028 17.807 37.893 1.00 86.06 531 THR A N 1
ATOM 4120 C CA . THR A 1 531 ? 13.287 19.216 38.150 1.00 86.06 531 THR A CA 1
ATOM 4121 C C . THR A 1 531 ? 13.932 19.879 36.937 1.00 86.06 531 THR A C 1
ATOM 4123 O O . THR A 1 531 ? 14.648 19.221 36.175 1.00 86.06 531 THR A O 1
ATOM 4126 N N . TYR A 1 532 ? 13.678 21.168 36.735 1.00 86.69 532 TYR A N 1
ATOM 4127 C CA . TYR A 1 532 ? 14.335 21.982 35.715 1.00 86.69 532 TYR A CA 1
ATOM 4128 C C . TYR A 1 532 ? 14.520 23.427 36.204 1.00 86.69 532 TYR A C 1
ATOM 4130 O O . TYR A 1 532 ? 13.757 23.921 37.027 1.00 86.69 532 TYR A O 1
ATOM 4138 N N . LYS A 1 533 ? 15.512 24.146 35.672 1.00 87.31 533 LYS A N 1
ATOM 4139 C CA . LYS A 1 533 ? 15.745 25.557 36.029 1.00 87.31 533 LYS A CA 1
ATOM 4140 C C . LYS A 1 533 ? 14.660 26.468 35.448 1.00 87.31 533 LYS A C 1
ATOM 4142 O O . LYS A 1 533 ? 14.486 26.473 34.229 1.00 87.31 533 LYS A O 1
ATOM 4147 N N . SER A 1 534 ? 13.971 27.245 36.283 1.00 84.50 534 SER A N 1
ATOM 4148 C CA . SER A 1 534 ? 13.113 28.348 35.819 1.00 84.50 534 SER A CA 1
ATOM 4149 C C . SER A 1 534 ? 13.937 29.498 35.237 1.00 84.50 534 SER A C 1
ATOM 4151 O O . SER A 1 534 ? 15.085 29.697 35.635 1.00 84.50 534 SER A O 1
ATOM 4153 N N . ASP A 1 535 ? 13.317 30.309 34.378 1.00 81.88 535 ASP A N 1
ATOM 4154 C CA . ASP A 1 535 ? 13.932 31.510 33.787 1.00 81.88 535 ASP A CA 1
ATOM 4155 C C . ASP A 1 535 ? 14.406 32.511 34.855 1.00 81.88 535 ASP A C 1
ATOM 4157 O O . ASP A 1 535 ? 15.425 33.185 34.701 1.00 81.88 535 ASP A O 1
ATOM 4161 N N . SER A 1 536 ? 13.671 32.587 35.966 1.00 72.75 536 SER A N 1
ATOM 4162 C CA . SER A 1 536 ? 14.020 33.357 37.155 1.00 72.75 536 SER A CA 1
ATOM 4163 C C . SER A 1 536 ? 13.526 32.619 38.401 1.00 72.75 536 SER A C 1
ATOM 4165 O O . SER A 1 536 ? 12.379 32.190 38.431 1.00 72.75 536 SER A O 1
ATOM 4167 N N . GLY A 1 537 ? 14.361 32.472 39.434 1.00 77.25 537 GLY A N 1
ATOM 4168 C CA . GLY A 1 537 ? 13.967 31.819 40.691 1.00 77.25 537 GLY A CA 1
ATOM 4169 C C . GLY A 1 537 ? 14.522 30.398 40.896 1.00 77.25 537 GLY A C 1
ATOM 4170 O O . GLY A 1 537 ? 15.553 30.060 40.311 1.00 77.25 537 GLY A O 1
ATOM 4171 N N . PRO A 1 538 ? 13.909 29.609 41.801 1.00 80.56 538 PRO A N 1
ATOM 4172 C CA . PRO A 1 538 ? 14.389 28.282 42.190 1.00 80.56 538 PRO A CA 1
ATOM 4173 C C . PRO A 1 538 ? 14.027 27.193 41.167 1.00 80.56 538 PRO A C 1
ATOM 4175 O O . PRO A 1 538 ? 13.091 27.346 40.386 1.00 80.56 538 PRO A O 1
ATOM 4178 N N . ASP A 1 539 ? 14.739 26.065 41.213 1.00 81.81 539 ASP A N 1
ATOM 4179 C CA . ASP A 1 539 ? 14.488 24.927 40.320 1.00 81.81 539 ASP A CA 1
ATOM 4180 C C . ASP A 1 539 ? 13.062 24.358 40.517 1.00 81.81 539 ASP A C 1
ATOM 4182 O O . ASP A 1 539 ? 12.605 24.124 41.640 1.00 81.81 539 ASP A O 1
ATOM 4186 N N . VAL A 1 540 ? 12.359 24.154 39.400 1.00 85.94 540 VAL A N 1
ATOM 4187 C CA . VAL A 1 540 ? 10.933 23.823 39.313 1.00 85.94 540 VAL A CA 1
ATOM 4188 C C . VAL A 1 540 ? 10.715 22.319 39.188 1.00 85.94 540 VAL A C 1
ATOM 4190 O O . VAL A 1 540 ? 11.237 21.675 38.282 1.00 85.94 540 VAL A O 1
ATOM 4193 N N . HIS A 1 541 ? 9.878 21.779 40.067 1.00 86.62 541 HIS A N 1
ATOM 4194 C CA . HIS A 1 541 ? 9.579 20.365 40.268 1.00 86.62 541 HIS A CA 1
ATOM 4195 C C . HIS A 1 541 ? 8.287 19.918 39.561 1.00 86.62 541 HIS A C 1
ATOM 4197 O O . HIS A 1 541 ? 7.270 19.641 40.198 1.00 86.62 541 HIS A O 1
ATOM 4203 N N . LEU A 1 542 ? 8.326 19.870 38.227 1.00 87.62 542 LEU A N 1
ATOM 4204 C CA . LEU A 1 542 ? 7.301 19.262 37.363 1.00 87.62 542 LEU A CA 1
ATOM 4205 C C . LEU A 1 542 ? 7.911 18.849 36.004 1.00 87.62 542 LEU A C 1
ATOM 4207 O O . LEU A 1 542 ? 9.119 18.979 35.790 1.00 87.62 542 LEU A O 1
ATOM 4211 N N . THR A 1 543 ? 7.099 18.324 35.078 1.00 87.94 543 THR A N 1
ATOM 4212 C CA . THR A 1 543 ? 7.561 17.957 33.723 1.00 87.94 543 THR A CA 1
ATOM 4213 C C . THR A 1 543 ? 8.154 19.147 32.956 1.00 87.94 543 THR A C 1
ATOM 4215 O O . THR A 1 543 ? 7.579 20.229 32.910 1.00 87.94 543 THR A O 1
ATOM 4218 N N . GLY A 1 544 ? 9.271 18.938 32.251 1.00 87.69 544 GLY A N 1
ATOM 4219 C CA . GLY A 1 544 ? 9.886 19.970 31.403 1.00 87.69 544 GLY A CA 1
ATOM 4220 C C . GLY A 1 544 ? 9.069 20.367 30.161 1.00 87.69 544 GLY A C 1
ATOM 4221 O O . GLY A 1 544 ? 9.533 21.214 29.391 1.00 87.69 544 GLY A O 1
ATOM 4222 N N . LEU A 1 545 ? 7.898 19.752 29.946 1.00 90.00 545 LEU A N 1
ATOM 4223 C CA . LEU A 1 545 ? 6.946 20.086 28.881 1.00 90.00 545 LEU A CA 1
ATOM 4224 C C . LEU A 1 545 ? 6.077 21.309 29.202 1.00 90.00 545 LEU A C 1
ATOM 4226 O O . LEU A 1 545 ? 5.660 22.009 28.283 1.00 90.00 545 LEU A O 1
ATOM 4230 N N . ILE A 1 546 ? 5.836 21.585 30.486 1.00 92.31 546 ILE A N 1
ATOM 4231 C CA . ILE A 1 546 ? 5.191 22.815 30.953 1.00 92.31 546 ILE A CA 1
ATOM 4232 C C . ILE A 1 546 ? 6.306 23.714 31.489 1.00 92.31 546 ILE A C 1
ATOM 4234 O O . ILE A 1 546 ? 7.084 23.304 32.346 1.00 92.31 546 ILE A O 1
ATOM 4238 N N . ARG A 1 547 ? 6.429 24.933 30.960 1.00 92.56 547 ARG A N 1
ATOM 4239 C CA . ARG A 1 547 ? 7.511 25.862 31.308 1.00 92.56 547 ARG A CA 1
ATOM 4240 C C . ARG A 1 547 ? 7.001 27.052 32.103 1.00 92.56 547 ARG A C 1
ATOM 4242 O O . ARG A 1 547 ? 6.489 28.023 31.551 1.00 92.56 547 ARG A O 1
ATOM 4249 N N . LEU A 1 548 ? 7.198 26.953 33.412 1.00 90.94 548 LEU A N 1
ATOM 4250 C CA . LEU A 1 548 ? 7.088 28.065 34.347 1.00 90.94 548 LEU A CA 1
ATOM 4251 C C . LEU A 1 548 ? 8.349 28.942 34.334 1.00 90.94 548 LEU A C 1
ATOM 4253 O O . LEU A 1 548 ? 9.466 28.431 34.463 1.00 90.94 548 LEU A O 1
ATOM 4257 N N . SER A 1 549 ? 8.148 30.255 34.252 1.00 89.94 549 SER A N 1
ATOM 4258 C CA . SER A 1 549 ? 9.180 31.294 34.350 1.00 89.94 549 SER A CA 1
ATOM 4259 C C . SER A 1 549 ? 9.533 31.652 35.804 1.00 89.94 549 SER A C 1
ATOM 4261 O O . SER A 1 549 ? 10.579 32.260 36.046 1.00 89.94 549 SER A O 1
ATOM 4263 N N . TYR A 1 550 ? 8.687 31.256 36.769 1.00 88.00 550 TYR A N 1
ATOM 4264 C CA . TYR A 1 550 ? 8.959 31.244 38.216 1.00 88.00 550 TYR A CA 1
ATOM 4265 C C . TYR A 1 550 ? 8.149 30.132 38.910 1.00 88.00 550 TYR A C 1
ATOM 4267 O O . TYR A 1 550 ? 7.054 29.787 38.477 1.00 88.00 550 TYR A O 1
ATOM 4275 N N . ALA A 1 551 ? 8.651 29.584 40.018 1.00 85.62 551 ALA A N 1
ATOM 4276 C CA . ALA A 1 551 ? 8.092 28.398 40.681 1.00 85.62 551 ALA A CA 1
ATOM 4277 C C . ALA A 1 551 ? 6.788 28.599 41.498 1.00 85.62 551 ALA A C 1
ATOM 4279 O O . ALA A 1 551 ? 6.413 27.704 42.255 1.00 85.62 551 ALA A O 1
ATOM 4280 N N . TRP A 1 552 ? 6.124 29.758 41.419 1.00 87.88 552 TRP A N 1
ATOM 4281 C CA . TRP A 1 552 ? 4.908 30.076 42.189 1.00 87.88 552 TRP A CA 1
ATOM 4282 C C . TRP A 1 552 ? 3.739 30.280 41.228 1.00 87.88 552 TRP A C 1
ATOM 4284 O O . TRP A 1 552 ? 3.813 31.143 40.357 1.00 87.88 552 TRP A O 1
ATOM 4294 N N . VAL A 1 553 ? 2.644 29.540 41.401 1.00 89.44 553 VAL A N 1
ATOM 4295 C CA . VAL A 1 553 ? 1.465 29.623 40.521 1.00 89.44 553 VAL A CA 1
ATOM 4296 C C . VAL A 1 553 ? 0.211 29.892 41.346 1.00 89.44 553 VAL A C 1
ATOM 4298 O O . VAL A 1 553 ? -0.008 29.253 42.376 1.00 89.44 553 VAL A O 1
ATOM 4301 N N . TRP A 1 554 ? -0.623 30.830 40.896 1.00 91.94 554 TRP A N 1
ATOM 4302 C CA . TRP A 1 554 ? -1.920 31.100 41.518 1.00 91.94 554 TRP A CA 1
ATOM 4303 C C . TRP A 1 554 ? -2.924 29.970 41.263 1.00 91.94 554 TRP A C 1
ATOM 4305 O O . TRP A 1 554 ? -3.098 29.521 40.130 1.00 91.94 554 TRP A O 1
ATOM 4315 N N . ALA A 1 555 ? -3.635 29.585 42.320 1.00 89.50 555 ALA A N 1
ATOM 4316 C CA . ALA A 1 555 ? -4.793 28.705 42.284 1.00 89.50 555 ALA A CA 1
ATOM 4317 C C . ALA A 1 555 ? -6.103 29.513 42.377 1.00 89.50 555 ALA A C 1
ATOM 4319 O O . ALA A 1 555 ? -6.138 30.631 42.901 1.00 89.50 555 ALA A O 1
ATOM 4320 N N . SER A 1 556 ? -7.195 28.925 41.894 1.00 89.88 556 SER A N 1
ATOM 4321 C CA . SER A 1 556 ? -8.539 29.521 41.829 1.00 89.88 556 SER A CA 1
ATOM 4322 C C . SER A 1 556 ? -9.170 29.848 43.192 1.00 89.88 556 SER A C 1
ATOM 4324 O O . SER A 1 556 ? -10.137 30.604 43.277 1.00 89.88 556 SER A O 1
ATOM 4326 N N . GLU A 1 557 ? -8.638 29.267 44.261 1.00 87.06 557 GLU A N 1
ATOM 4327 C CA . GLU A 1 557 ? -9.156 29.338 45.614 1.00 87.06 557 GLU A CA 1
ATOM 4328 C C . GLU A 1 557 ? -8.718 30.633 46.308 1.00 87.06 557 GLU A C 1
ATOM 4330 O O . GLU A 1 557 ? -7.529 30.924 46.456 1.00 87.06 557 GLU A O 1
ATOM 4335 N N . ALA A 1 558 ? -9.682 31.392 46.821 1.00 82.19 558 ALA A N 1
ATOM 4336 C CA . ALA A 1 558 ? -9.448 32.634 47.546 1.00 82.19 558 ALA A CA 1
ATOM 4337 C C . ALA A 1 558 ? -10.264 32.674 48.846 1.00 82.19 558 ALA A C 1
ATOM 4339 O O . ALA A 1 558 ? -11.360 32.120 48.925 1.00 82.19 558 ALA A O 1
ATOM 4340 N N . TYR A 1 559 ? -9.733 33.340 49.872 1.00 69.88 559 TYR A N 1
ATOM 4341 C CA . TYR A 1 559 ? -10.392 33.527 51.163 1.00 69.88 559 TYR A CA 1
ATOM 4342 C C . TYR A 1 559 ? -10.191 34.962 51.659 1.00 69.88 559 TYR A C 1
ATOM 4344 O O . TYR A 1 559 ? -9.067 35.385 51.939 1.00 69.88 559 TYR A O 1
ATOM 4352 N N . ASN A 1 560 ? -11.286 35.715 51.786 1.00 76.31 560 ASN A N 1
ATOM 4353 C CA . ASN A 1 560 ? -11.280 37.157 52.055 1.00 76.31 560 ASN A CA 1
ATOM 4354 C C . ASN A 1 560 ? -10.363 37.909 51.066 1.00 76.31 560 ASN A C 1
ATOM 4356 O O . ASN A 1 560 ? -10.594 37.847 49.863 1.00 76.31 560 ASN A O 1
ATOM 4360 N N . SER A 1 561 ? -9.328 38.596 51.557 1.00 74.00 561 SER A N 1
ATOM 4361 C CA . SER A 1 561 ? -8.322 39.323 50.768 1.00 74.00 561 SER A CA 1
ATOM 4362 C C . SER A 1 561 ? -7.090 38.485 50.391 1.00 74.00 561 SER A C 1
ATOM 4364 O O . SER A 1 561 ? -6.120 39.027 49.863 1.00 74.00 561 SER A O 1
ATOM 4366 N N . TYR A 1 562 ? -7.096 37.175 50.652 1.00 72.12 562 TYR A N 1
ATOM 4367 C CA . TYR A 1 562 ? -5.988 36.270 50.337 1.00 72.12 562 TYR A CA 1
ATOM 4368 C C . TYR A 1 562 ? -6.347 35.350 49.167 1.00 72.12 562 TYR A C 1
ATOM 4370 O O . TYR A 1 562 ? -7.463 34.840 49.091 1.00 72.12 562 TYR A O 1
ATOM 4378 N N . GLY A 1 563 ? -5.413 35.173 48.238 1.00 73.75 563 GLY A N 1
ATOM 4379 C CA . GLY A 1 563 ? -5.442 34.167 47.183 1.00 73.75 563 GLY A CA 1
ATOM 4380 C C . GLY A 1 563 ? -4.561 32.988 47.584 1.00 73.75 563 GLY A C 1
ATOM 4381 O O . GLY A 1 563 ? -3.678 33.116 48.439 1.00 73.75 563 GLY A O 1
ATOM 4382 N N . THR A 1 564 ? -4.810 31.834 46.984 1.00 81.25 564 THR A N 1
ATOM 4383 C CA . THR A 1 564 ? -4.040 30.613 47.229 1.00 81.25 564 THR A CA 1
ATOM 4384 C C . THR A 1 564 ? -2.982 30.436 46.149 1.00 81.25 564 THR A C 1
ATOM 4386 O O . THR A 1 564 ? -3.318 30.485 44.969 1.00 81.25 564 THR A O 1
ATOM 4389 N N . SER A 1 565 ? -1.731 30.179 46.526 1.00 79.44 565 SER A N 1
ATOM 4390 C CA . SER A 1 565 ? -0.669 29.807 45.582 1.00 79.44 565 SER A CA 1
ATOM 4391 C C . SER A 1 565 ? -0.193 28.380 45.836 1.00 79.44 565 SER A C 1
ATOM 4393 O O . SER A 1 565 ? -0.204 27.902 46.977 1.00 79.44 565 SER A O 1
ATOM 4395 N N . PHE A 1 566 ? 0.261 27.721 44.774 1.00 81.94 566 PHE A N 1
ATOM 4396 C CA . PHE A 1 566 ? 1.005 26.470 44.840 1.00 81.94 566 PHE A CA 1
ATOM 4397 C C . PHE A 1 566 ? 2.479 26.713 44.494 1.00 81.94 566 PHE A C 1
ATOM 4399 O O . PHE A 1 566 ? 2.797 27.499 43.595 1.00 81.94 566 PHE A O 1
ATOM 4406 N N . ILE A 1 567 ? 3.371 26.040 45.220 1.00 81.88 567 ILE A N 1
ATOM 4407 C CA . ILE A 1 567 ? 4.821 26.171 45.097 1.00 81.88 567 ILE A CA 1
ATOM 4408 C C . ILE A 1 567 ? 5.424 24.909 44.469 1.00 81.88 567 ILE A C 1
ATOM 4410 O O . ILE A 1 567 ? 5.315 23.811 45.008 1.00 81.88 567 ILE A O 1
ATOM 4414 N N . PHE A 1 568 ? 6.149 25.086 43.365 1.00 79.69 568 PHE A N 1
ATOM 4415 C CA . PHE A 1 568 ? 6.832 24.017 42.634 1.00 79.69 568 PHE A CA 1
ATOM 4416 C C . PHE A 1 568 ? 8.340 23.929 42.928 1.00 79.69 568 PHE A C 1
ATOM 4418 O O . PHE A 1 568 ? 9.097 23.522 42.059 1.00 79.69 568 PHE A O 1
ATOM 4425 N N . PHE A 1 569 ? 8.823 24.285 44.119 1.00 75.31 569 PHE A N 1
ATOM 4426 C CA . PHE A 1 569 ? 10.221 24.032 44.510 1.00 75.31 569 PHE A CA 1
ATOM 4427 C C . PHE A 1 569 ? 10.312 23.467 45.931 1.00 75.31 569 PHE A C 1
ATOM 4429 O O . PHE A 1 569 ? 9.364 23.563 46.707 1.00 75.31 569 PHE A O 1
ATOM 4436 N N . LYS A 1 570 ? 11.454 22.859 46.275 1.00 67.38 570 LYS A N 1
ATOM 4437 C CA . LYS A 1 570 ? 11.702 22.344 47.630 1.00 67.38 570 LYS A CA 1
ATOM 4438 C C . LYS A 1 570 ? 11.995 23.497 48.586 1.00 67.38 570 LYS A C 1
ATOM 4440 O O . LYS A 1 570 ? 13.009 24.176 48.433 1.00 67.38 570 LYS A O 1
ATOM 4445 N N . THR A 1 571 ? 11.144 23.688 49.586 1.00 56.72 571 THR A N 1
ATOM 4446 C CA . THR A 1 571 ? 11.410 24.607 50.694 1.00 56.72 571 THR A CA 1
ATOM 4447 C C . THR A 1 571 ? 12.270 23.912 51.755 1.00 56.72 571 THR A C 1
ATOM 4449 O O . THR A 1 571 ? 12.172 22.709 51.989 1.00 56.72 571 THR A O 1
ATOM 4452 N N . SER A 1 572 ? 13.176 24.665 52.379 1.00 50.12 572 SER A N 1
ATOM 4453 C CA . SER A 1 572 ? 14.097 24.157 53.404 1.00 50.12 572 SER A CA 1
ATOM 4454 C C . SER A 1 572 ? 14.089 25.080 54.622 1.00 50.12 572 SER A C 1
ATOM 4456 O O . SER A 1 572 ? 15.119 25.644 54.993 1.00 50.12 572 SER A O 1
ATOM 4458 N N . VAL A 1 573 ? 12.903 25.300 55.196 1.00 45.53 573 VAL A N 1
ATOM 4459 C CA . VAL A 1 573 ? 12.707 26.237 56.311 1.00 45.53 573 VAL A CA 1
ATOM 4460 C C . VAL A 1 573 ? 12.079 25.532 57.506 1.00 45.53 573 VAL A C 1
ATOM 4462 O O . VAL A 1 573 ? 10.875 25.301 57.570 1.00 45.53 573 VAL A O 1
ATOM 4465 N N . SER A 1 574 ? 12.919 25.216 58.485 1.00 39.59 574 SER A N 1
ATOM 4466 C CA . SER A 1 574 ? 12.501 24.931 59.851 1.00 39.59 574 SER A CA 1
ATOM 4467 C C . SER A 1 574 ? 12.774 26.165 60.710 1.00 39.59 574 SER A C 1
ATOM 4469 O O . SER A 1 574 ? 13.857 26.252 61.273 1.00 39.59 574 SER A O 1
ATOM 4471 N N . GLU A 1 575 ? 11.834 27.119 60.754 1.00 31.73 575 GLU A N 1
ATOM 4472 C CA . GLU A 1 575 ? 11.511 27.979 61.916 1.00 31.73 575 GLU A CA 1
ATOM 4473 C C . GLU A 1 575 ? 10.531 29.118 61.552 1.00 31.73 575 GLU A C 1
ATOM 4475 O O . GLU A 1 575 ? 10.526 29.631 60.439 1.00 31.73 575 GLU A O 1
ATOM 4480 N N . ALA A 1 576 ? 9.715 29.512 62.539 1.00 28.84 576 ALA A N 1
ATOM 4481 C CA . ALA A 1 576 ? 8.811 30.674 62.565 1.00 28.84 576 ALA A CA 1
ATOM 4482 C C . ALA A 1 576 ? 7.626 30.744 61.554 1.00 28.84 576 ALA A C 1
ATOM 4484 O O . ALA A 1 576 ? 7.675 31.387 60.511 1.00 28.84 576 ALA A O 1
ATOM 4485 N N . ALA A 1 577 ? 6.469 30.253 62.024 1.00 31.30 577 ALA A N 1
ATOM 4486 C CA . ALA A 1 577 ? 5.108 30.729 61.705 1.00 31.30 577 ALA A CA 1
ATOM 4487 C C . ALA A 1 577 ? 4.412 30.351 60.373 1.00 31.30 577 ALA A C 1
ATOM 4489 O O . ALA A 1 577 ? 3.263 30.754 60.185 1.00 31.30 577 ALA A O 1
ATOM 4490 N N . LEU A 1 578 ? 4.988 29.499 59.519 1.00 31.28 578 LEU A N 1
ATOM 4491 C CA . LEU A 1 578 ? 4.231 28.733 58.509 1.00 31.28 578 LEU A CA 1
ATOM 4492 C C . LEU A 1 578 ? 4.601 27.239 58.584 1.00 31.28 578 LEU A C 1
ATOM 4494 O O . LEU A 1 578 ? 5.724 26.881 58.931 1.00 31.28 578 LEU A O 1
ATOM 4498 N N . PHE A 1 579 ? 3.618 26.362 58.357 1.00 33.09 579 PHE A N 1
ATOM 4499 C CA . PHE A 1 579 ? 3.711 24.920 58.621 1.00 33.09 579 PHE A CA 1
ATOM 4500 C C . PHE A 1 579 ? 4.450 24.169 57.490 1.00 33.09 579 PHE A C 1
ATOM 4502 O O . PHE A 1 579 ? 3.816 23.860 56.489 1.00 33.09 579 PHE A O 1
ATOM 4509 N N . GLY A 1 580 ? 5.728 23.802 57.654 1.00 38.50 580 GLY A N 1
ATOM 4510 C CA . GLY A 1 580 ? 6.427 22.854 56.756 1.00 38.50 580 GLY A CA 1
ATOM 4511 C C . GLY A 1 580 ? 6.480 23.265 55.264 1.00 38.50 580 GLY A C 1
ATOM 4512 O O . GLY A 1 580 ? 6.490 24.459 54.981 1.00 38.50 580 GLY A O 1
ATOM 4513 N N . PHE A 1 581 ? 6.550 22.334 54.297 1.00 46.91 581 PHE A N 1
ATOM 4514 C CA . PHE A 1 581 ? 6.681 20.862 54.392 1.00 46.91 581 PHE A CA 1
ATOM 4515 C C . PHE A 1 581 ? 7.603 20.286 53.285 1.00 46.91 581 PHE A C 1
ATOM 4517 O O . PHE A 1 581 ? 8.007 20.970 52.356 1.00 46.91 581 PHE A O 1
ATOM 4524 N N . ASN A 1 582 ? 7.940 18.986 53.346 1.00 43.25 582 ASN A N 1
ATOM 4525 C CA . ASN A 1 582 ? 8.883 18.349 52.401 1.00 43.25 582 ASN A CA 1
ATOM 4526 C C . ASN A 1 582 ? 8.328 18.089 50.971 1.00 43.25 582 ASN A C 1
ATOM 4528 O O . ASN A 1 582 ? 8.897 17.274 50.238 1.00 43.25 582 ASN A O 1
ATOM 4532 N N . SER A 1 583 ? 7.230 18.730 50.548 1.00 50.28 583 SER A N 1
ATOM 4533 C CA . SER A 1 583 ? 6.621 18.492 49.227 1.00 50.28 583 SER A CA 1
ATOM 4534 C C . SER A 1 583 ? 5.572 19.540 48.826 1.00 50.28 583 SER A C 1
ATOM 4536 O O . SER A 1 583 ? 4.494 19.545 49.415 1.00 50.28 583 SER A O 1
ATOM 4538 N N . GLY A 1 584 ? 5.838 20.310 47.761 1.00 55.31 584 GLY A N 1
ATOM 4539 C CA . GLY A 1 584 ? 4.831 21.043 46.974 1.00 55.31 584 GLY A CA 1
ATOM 4540 C C . GLY A 1 584 ? 3.879 21.924 47.790 1.00 55.31 584 GLY A C 1
ATOM 4541 O O . GLY A 1 584 ? 2.729 21.547 48.027 1.00 55.31 584 GLY A O 1
ATOM 4542 N N . ASP A 1 585 ? 4.358 23.080 48.251 1.00 65.94 585 ASP A N 1
ATOM 4543 C CA . ASP A 1 585 ? 3.684 23.805 49.330 1.00 65.94 585 ASP A CA 1
ATOM 4544 C C . ASP A 1 585 ? 2.437 24.595 48.899 1.00 65.94 585 ASP A C 1
ATOM 4546 O O . ASP A 1 585 ? 2.349 25.199 47.826 1.00 65.94 585 ASP A O 1
ATOM 4550 N N . ARG A 1 586 ? 1.468 24.621 49.820 1.00 68.25 586 ARG A N 1
ATOM 4551 C CA . ARG A 1 586 ? 0.175 25.304 49.718 1.00 68.25 586 ARG A CA 1
ATOM 4552 C C . ARG A 1 586 ? 0.190 26.556 50.594 1.00 68.25 586 ARG A C 1
ATOM 4554 O O . ARG A 1 586 ? 0.110 26.443 51.815 1.00 68.25 586 ARG A O 1
ATOM 4561 N N . ILE A 1 587 ? 0.246 27.746 49.998 1.00 69.12 587 ILE A N 1
ATOM 4562 C CA . ILE A 1 587 ? 0.348 29.009 50.752 1.00 69.12 587 ILE A CA 1
ATOM 4563 C C . ILE A 1 587 ? -0.800 29.975 50.451 1.00 69.12 587 ILE A C 1
ATOM 4565 O O . ILE A 1 587 ? -1.442 29.910 49.404 1.00 69.12 587 ILE A O 1
ATOM 4569 N N . ARG A 1 588 ? -1.054 30.899 51.385 1.00 72.62 588 ARG A N 1
ATOM 4570 C CA . ARG A 1 588 ? -2.002 32.008 51.217 1.00 72.62 588 ARG A CA 1
ATOM 4571 C C . ARG A 1 588 ? -1.244 33.323 51.163 1.00 72.62 588 ARG A C 1
ATOM 4573 O O . ARG A 1 588 ? -0.446 33.619 52.048 1.00 72.62 588 ARG A O 1
ATOM 4580 N N . VAL A 1 589 ? -1.522 34.118 50.141 1.00 71.19 589 VAL A N 1
ATOM 4581 C CA . VAL A 1 589 ? -0.832 35.375 49.835 1.00 71.19 589 VAL A CA 1
ATOM 4582 C C . VAL A 1 589 ? -1.890 36.454 49.620 1.00 71.19 589 VAL A C 1
ATOM 4584 O O . V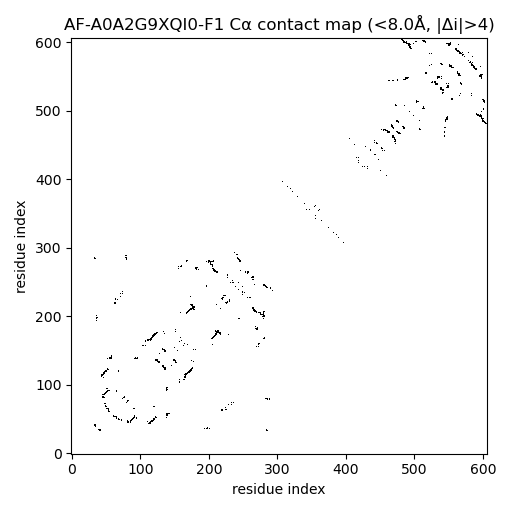AL A 1 589 ? -2.977 36.153 49.141 1.00 71.19 589 VAL A O 1
ATOM 4587 N N . ASN A 1 590 ? -1.629 37.709 49.994 1.00 71.25 590 ASN A N 1
ATOM 4588 C CA . ASN A 1 590 ? -2.577 38.797 49.725 1.00 71.25 590 ASN A CA 1
ATOM 4589 C C . ASN A 1 590 ? -2.849 38.891 48.208 1.00 71.25 590 ASN A C 1
ATOM 4591 O O . ASN A 1 590 ? -1.902 38.885 47.425 1.00 71.25 590 ASN A O 1
ATOM 4595 N N . GLN A 1 591 ? -4.117 38.976 47.795 1.00 78.94 591 GLN A N 1
ATOM 4596 C CA . GLN A 1 591 ? -4.526 39.002 46.382 1.00 78.94 591 GLN A CA 1
ATOM 4597 C C . GLN A 1 591 ? -3.937 40.181 45.602 1.00 78.94 591 GLN A C 1
ATOM 4599 O O . GLN A 1 591 ? -3.805 40.082 44.384 1.00 78.94 591 GLN A O 1
ATOM 4604 N N . SER A 1 592 ? -3.584 41.280 46.281 1.00 70.94 592 SER A N 1
ATOM 4605 C CA . SER A 1 592 ? -2.920 42.431 45.661 1.00 70.94 592 SER A CA 1
ATOM 4606 C C . SER A 1 592 ? -1.425 42.228 45.407 1.00 70.94 592 SER A C 1
ATOM 4608 O O . SER A 1 592 ? -0.836 43.027 44.684 1.00 70.94 592 SER A O 1
ATOM 4610 N N . ASN A 1 593 ? -0.803 41.192 45.981 1.00 72.94 593 ASN A N 1
ATOM 4611 C CA . ASN A 1 593 ? 0.606 40.896 45.749 1.00 72.94 593 ASN A CA 1
ATOM 4612 C C . ASN A 1 593 ? 0.795 40.390 44.316 1.00 72.94 593 ASN A C 1
ATOM 4614 O O . ASN A 1 593 ? 0.194 39.397 43.925 1.00 72.94 593 ASN A O 1
ATOM 4618 N N . ASP A 1 594 ? 1.645 41.049 43.546 1.00 73.44 594 ASP A N 1
ATOM 4619 C CA . ASP A 1 594 ? 2.056 40.646 42.202 1.00 73.44 594 ASP A CA 1
ATOM 4620 C C . ASP A 1 594 ? 3.390 39.883 42.191 1.00 73.44 594 ASP A C 1
ATOM 4622 O O . ASP A 1 594 ? 3.731 39.236 41.201 1.00 73.44 594 ASP A O 1
ATOM 4626 N N . ASN A 1 595 ? 4.145 39.906 43.292 1.00 74.31 595 ASN A N 1
ATOM 4627 C CA . ASN A 1 595 ? 5.482 39.329 43.344 1.00 74.31 595 ASN A CA 1
ATOM 4628 C C . ASN A 1 595 ? 5.468 37.800 43.215 1.00 74.31 595 ASN A C 1
ATOM 4630 O O . ASN A 1 595 ? 4.670 37.109 43.856 1.00 74.31 595 ASN A O 1
ATOM 4634 N N . TYR A 1 596 ? 6.416 37.295 42.418 1.00 79.19 596 TYR A N 1
ATOM 4635 C CA . TYR A 1 596 ? 6.781 35.885 42.203 1.00 79.19 596 TYR A CA 1
ATOM 4636 C C . TYR A 1 596 ? 5.730 34.989 41.541 1.00 79.19 596 TYR A C 1
ATOM 4638 O O . TYR A 1 596 ? 6.097 34.054 40.837 1.00 79.19 596 TYR A O 1
ATOM 4646 N N . ASN A 1 597 ? 4.444 35.267 41.730 1.00 85.62 597 ASN A N 1
ATOM 4647 C CA . ASN A 1 597 ? 3.369 34.423 41.232 1.00 85.62 597 ASN A CA 1
ATOM 4648 C C . ASN A 1 597 ? 3.203 34.515 39.710 1.00 85.62 597 ASN A C 1
ATOM 4650 O O . ASN A 1 597 ? 3.550 35.515 39.074 1.00 85.62 597 ASN A O 1
ATOM 4654 N N . ARG A 1 598 ? 2.658 33.436 39.149 1.00 92.19 598 ARG A N 1
ATOM 4655 C CA . ARG A 1 598 ? 2.394 33.212 37.729 1.00 92.19 598 ARG A CA 1
ATOM 4656 C C . ARG A 1 598 ? 0.967 32.709 37.523 1.00 92.19 598 ARG A C 1
ATOM 4658 O O . ARG A 1 598 ? 0.343 32.164 38.435 1.00 92.19 598 ARG A O 1
ATOM 4665 N N . ALA A 1 599 ? 0.465 32.881 36.309 1.00 94.56 599 ALA A N 1
ATOM 4666 C CA . ALA A 1 599 ? -0.804 32.353 35.836 1.00 94.56 599 ALA A CA 1
ATOM 4667 C C . ALA A 1 599 ? -0.533 31.222 34.831 1.00 94.56 599 ALA A C 1
ATOM 4669 O O . ALA A 1 599 ? 0.104 31.451 33.801 1.00 94.56 599 ALA A O 1
ATOM 4670 N N . LEU A 1 600 ? -1.013 30.012 35.135 1.00 96.12 600 LEU A N 1
ATOM 4671 C CA . LEU A 1 600 ? -0.922 28.835 34.268 1.00 96.12 600 LEU A CA 1
ATOM 4672 C C . LEU A 1 600 ? -2.342 28.373 33.893 1.00 96.12 600 LEU A C 1
ATOM 4674 O O . LEU A 1 600 ? -3.002 27.759 34.728 1.00 96.12 600 LEU A O 1
ATOM 4678 N N . PRO A 1 601 ? -2.840 28.669 32.681 1.00 97.50 601 PRO A N 1
ATOM 4679 C CA . PRO A 1 601 ? -4.175 28.258 32.247 1.00 97.50 601 PRO A CA 1
ATOM 4680 C C . PRO A 1 601 ? -4.357 26.732 32.175 1.00 97.50 601 PRO A C 1
ATOM 4682 O O . PRO A 1 601 ? -3.469 26.009 31.711 1.00 97.50 601 PRO A O 1
ATOM 4685 N N . VAL A 1 602 ? -5.547 26.256 32.563 1.00 96.50 602 VAL A N 1
ATOM 4686 C CA . VAL A 1 602 ? -5.997 24.861 32.402 1.00 96.50 602 VAL A CA 1
ATOM 4687 C C . VAL A 1 602 ? -7.413 24.799 31.812 1.00 96.50 602 VAL A C 1
ATOM 4689 O O . VAL A 1 602 ? -8.227 25.694 32.042 1.00 96.50 602 VAL A O 1
ATOM 4692 N N . ARG A 1 603 ? -7.729 23.732 31.073 1.00 94.31 603 ARG A N 1
ATOM 4693 C CA . ARG A 1 603 ? -9.083 23.365 30.616 1.00 94.31 603 ARG A CA 1
ATOM 4694 C C . ARG A 1 603 ? -9.289 21.845 30.641 1.00 94.31 603 ARG A C 1
ATOM 4696 O O . ARG A 1 603 ? -8.362 21.080 30.907 1.00 94.31 603 ARG A O 1
ATOM 4703 N N . SER A 1 604 ? -10.502 21.380 30.341 1.00 87.19 604 SER A N 1
ATOM 4704 C CA . SER A 1 604 ? -10.766 19.940 30.188 1.00 87.19 604 SER A CA 1
ATOM 4705 C C . SER A 1 604 ? -10.173 19.410 28.877 1.00 87.19 604 SER A C 1
ATOM 4707 O O . SER A 1 604 ? -10.327 20.035 27.835 1.00 87.19 604 SER A O 1
ATOM 4709 N N . GLY A 1 605 ? -9.534 18.242 28.887 1.00 64.94 605 GLY A N 1
ATOM 4710 C CA . GLY A 1 605 ? -8.993 17.583 27.689 1.00 64.94 605 GLY A CA 1
ATOM 4711 C C . GLY A 1 605 ? -10.028 16.847 26.824 1.00 64.94 605 GLY A C 1
ATOM 4712 O O . GLY A 1 605 ? -9.635 16.007 26.021 1.00 64.94 605 GLY A O 1
ATOM 4713 N N . LYS A 1 606 ? -11.330 17.086 27.033 1.00 56.44 606 LYS A N 1
ATOM 4714 C CA . LYS A 1 606 ? -12.429 16.522 26.225 1.00 56.44 606 LYS A CA 1
ATOM 4715 C C . LYS A 1 606 ? -12.580 17.219 24.872 1.00 56.44 606 LYS A C 1
ATOM 4717 O O . LYS A 1 606 ? -12.349 18.450 24.824 1.00 56.44 606 LYS A O 1
#

Sequence (606 aa):
MKSIIMRITLFTILLFSLVVSSTYSAAERGVVIRPLAPTGEEVQGSQWLLVIGIDNYLRWPKLRTAVNDAKALRDVLTSRYYFDKDHLYELYDADATRANILSTLRNLAKQVKPEDSLLIFYAGHGNMDTITKAGSWVPVESGLQDASAWISNHDVKNYLNVDAIKATHILLVSDSCFAGDFFRGYRGNLPAVTDAVIKKAYQLSSRQAITSGGLEPVSDAGFGGNSVFSHFFVAALKDNKKPHLIPSDLFPTVKAGVAQNAEQFPQLGGLYGVGGQEGGEYVFFLKQEGRLQGLAADTKARQAELEQLRRMESEAAKTKGKEQAEITKKERELAELDSQIAAMRSRLGTSAAGDHDSLQGMLAMVEQKEKEARRLEELKKQREEEERKRQAEITQLKAEAEARRVAAIEQDIATYEKILSSTCGKEMATAAWESLVSNYPEAGIVTMGDINALKGLLKLDLARDSGFIAYVNGTVLDTKTNLMWAAKDNGSNINWPNAKSYCENYSGGGYTDWRMPTQDELAGLYDTVKTYKSDSGPDVHLTGLIRLSYAWVWASEAYNSYGTSFIFFKTSVSEAALFGFNSGDRIRVNQSNDNYNRALPVRSGK

Nearest PDB structures (foldseek):
  2ysu-assembly1_B  TM=6.395E-01  e=1.065E+00  Escherichia coli
  5sxc-assembly1_B  TM=5.790E-01  e=1.194E+00  Homo sapiens
  6h2d-assembly1_S  TM=4.790E-01  e=4.976E+00  Aeromonas hydrophila subsp. hydrophila AL09-71
  3q0k-assembly2_D  TM=2.429E-01  e=1.682E+00  Homo sapiens

Foldseek 3Di:
DVVVVVVVVVVVVVVVVVVPPPPPDPPPPPVLDFFQALVRHGQPAAEAEEFEFAQQAPADHGFQFRLVLSVLQVCLCPPWFRHDPVRYHYAYHVRQFLVNVLVVLQVLLVPAALSYAYEYEGADEWDADPPPRFIWAAGRHDHPNCCVRTHTPVNVLVSLACNRRVYLYYEYEYAYAQPQVQDPDDDDDLDDDDSVLSNVQQVWRAAKYKYQAHRDGFDSDDPPRHGQLSVQLSVLSLLDLDQKDWCSRSVVSSQVSSVVPHPGGMDMDGGPPRDTDPSHTDITGTDPVSNVVSLVVVVVVLVVLVVVLVVLVVVLVVVLVVLVVVLVVLVVVLVVLVVVLVVLVVCPPHPNDDPCNDPVNNVVSVVVNVVSVVVSVVSVVVSVVVNVVSVVVSVVSVVVSVVVVLVVLVVLLVVLVVLCVDPVSVVCQQVSQVVSCVSPVQCPVPDRPPVLVVQLSSQPFPDDDDQWTAGSQQWIARNVQQKIWGQEWPLFQAFQVVLQVCQQPDQTSNDRQKGFAAPVVVLVQFAPPDWADACDEDIFGGDNSRHYNFQKEWHPDADDQKTKIKGGHADDDDDDDDDDDRTIDIDIDGRPGRPRYTRMIMDGND

Secondary structure (DSSP, 8-state):
-HHHHHHHHHHHHHHHHTTSS--S---------PPBPTTSSBP-S-EEEEEEE----SSSPP-SSHHHHHHHHHHHHHHHBS--GGGEEEEEGGG--HHHHHHHHHHHHHH--TT-EEEEEEES-EEE-TTT--EEE--TT--TT-GGGSEEHHHHHHHHSTTTS--SEEEEEEESTTGGGGGTT--PPPPPP-HHHHHHHHTS-EEEEEES-SSSPPPS--STTS-HHHHHHHHHHHH--SSEE-HHHHHHHHHHHHHHHSS---EEEEPTTS-PPTT----EEB-HHHHHHHHHHHHHHHHHHHHHHHHHHHHHHHHHHHHHHHHHHHHHHHHHHHHHHHHHHHHTTSTT--GGGSHHHHHHHHHHHHHHHHHHHHHHHHHHHHHHHHHHHHHHHHHHHHHHHHHHHHHHHHHHHHHHHSTTGGGGHHHHHHHHHHT-GGGGGSPTT-HHHHHHHTT-EEEEETTEEEETTSEEEETTTTEEEESB--SS---HHHHHHHHHT--GGG-S--BPPPHHHHHHH--SS--B--SSSSPB-S-TTSB-SSSEEEEEEEETTEEEEEE-S-----SSSS---SSS-EEEEETT--SSEE---EEE--

Mean predicted aligned error: 19.7 Å

Radius of gyration: 39.5 Å; Cα contacts (8 Å, |Δi|>4): 1013; chains: 1; bounding box: 79×75×129 Å